Protein 9MEG (pdb70)

Solvent-accessible surface area: 18905 Å² total; per-residue (Å²): 61,66,25,28,0,38,0,31,0,4,1,26,20,41,61,87,155,55,101,17,67,1,3,1,0,0,30,2,34,55,43,45,26,0,29,7,17,39,74,26,115,82,48,26,96,91,136,119,139,108,107,0,12,94,36,0,101,65,2,8,108,19,1,34,36,0,10,144,46,0,91,47,59,71,140,52,63,127,84,32,60,28,4,0,0,0,8,12,0,0,26,0,4,113,107,11,159,53,109,73,1,30,9,42,7,0,12,40,5,131,80,3,3,29,6,46,113,78,9,161,43,16,81,25,65,51,105,8,0,68,73,0,38,136,84,3,91,92,68,165,6,4,69,103,14,92,64,34,3,79,22,34,0,4,102,30,0,104,145,49,11,94,126,22,98,113,62,23,92,109,29,26,58,9,148,40,84,22,35,43,56,100,98,57,140,148,72,2,16,0,11,0,15,0,32,17,0,3,27,20,133,19,54,6,50,2,37,66,85,54,125,95,33,114,170,102,28,106,95,23,52,28,4,27,2,40,63,65,17,28,4,21,6,0,5,3,74,0,51,57,74,51,16,103,104,8,19,0,46,0,99,18,113,19,27,125,144,96,51,72,36,112,68,175,133,102,73,67,7,109,26,24,8,2,16,41,87,107,32,108,76,55,116,64,6,62,0,0,0,12,0,3,22,0,2,34,11,83,15,127,11,27,0,7,91,74,51,128,152,32,137,192,30,103,100,36,28,12,0,2,40,178,83,6,7,0,47,12,12,26,54,19,95,8,55,0,28,162,163,31,126,9,10,0,73,0,58,10,97,44,30,124,133,66,88,96,45,163,29,60,102,57,94,92,14,6,4,4,133,12,47,22,1

Organism: Homo sapiens (NCBI:txid9606)

Structure (mmCIF, N/CA/C/O backbone):
data_9MEG
#
_entry.id   9MEG
#
_cell.length_a   50.930
_cell.length_b   81.440
_cell.length_c   110.820
_cell.angle_alpha   90.00
_cell.angle_beta   90.00
_cell.angle_gamma   90.00
#
_symmetry.space_group_name_H-M   'P 21 21 21'
#
loop_
_entity.id
_entity.type
_entity.pdbx_description
1 polymer 'MHC class I protein'
2 polymer Beta-2-microglobulin
3 polymer ARG-ALA-ARG-ALA-ARG-ALA-ARG-ALA-ARG-ALA-ARG-ALA-PHE-VAL-GLY-LYS-LYS-TYR-CYS-LEU
4 water water
#
loop_
_atom_site.group_PDB
_atom_site.id
_atom_site.type_symbol
_atom_site.label_atom_id
_atom_site.label_alt_id
_atom_site.label_comp_id
_atom_site.label_asym_id
_atom_site.label_entity_id
_atom_site.label_seq_id
_atom_site.pdbx_PDB_ins_code
_atom_site.Cartn_x
_atom_site.Cartn_y
_atom_site.Cartn_z
_atom_site.occupancy
_atom_site.B_iso_or_equiv
_atom_site.auth_seq_id
_atom_site.auth_comp_id
_atom_site.auth_asym_id
_atom_site.auth_atom_id
_atom_site.pdbx_PDB_model_num
ATOM 1 N N . GLY A 1 1 ? -24.874 -24.792 24.844 1.00 42.13 1 GLY A N 1
ATOM 2 C CA . GLY A 1 1 ? -23.631 -24.874 24.055 1.00 38.52 1 GLY A CA 1
ATOM 3 C C . GLY A 1 1 ? -22.397 -24.760 24.954 1.00 30.45 1 GLY A C 1
ATOM 4 O O . GLY A 1 1 ? -22.500 -24.798 26.165 1.00 32.43 1 GLY A O 1
ATOM 5 N N . SER A 1 2 ? -21.243 -24.645 24.303 1.00 29.35 2 SER A N 1
ATOM 6 C CA . SER A 1 2 ? -19.952 -24.523 24.963 1.00 24.30 2 SER A CA 1
ATOM 7 C C . SER A 1 2 ? -19.630 -23.045 25.108 1.00 20.39 2 SER A C 1
ATOM 8 O O . SER A 1 2 ? -20.162 -22.234 24.368 1.00 23.58 2 SER A O 1
ATOM 11 N N . HIS A 1 3 ? -18.750 -22.733 26.071 1.00 17.03 3 HIS A N 1
ATOM 12 C CA . HIS A 1 3 ? -18.511 -21.335 26.404 1.00 16.12 3 HIS A CA 1
ATOM 13 C C . HIS A 1 3 ? -17.048 -21.132 26.714 1.00 16.35 3 HIS A C 1
ATOM 14 O O . HIS A 1 3 ? -16.361 -22.100 27.015 1.00 16.87 3 HIS A O 1
ATOM 21 N N . SER A 1 4 ? -16.609 -19.881 26.647 1.00 14.97 4 SER A N 1
ATOM 22 C CA . SER A 1 4 ? -15.227 -19.548 26.996 1.00 15.78 4 SER A CA 1
ATOM 23 C C . SER A 1 4 ? -15.181 -18.260 27.806 1.00 14.08 4 SER A C 1
ATOM 24 O O . SER A 1 4 ? -16.056 -17.401 27.705 1.00 15.14 4 SER A O 1
ATOM 27 N N . MET A 1 5 ? -14.155 -18.165 28.649 1.00 13.69 5 MET A N 1
ATOM 28 C CA . MET A 1 5 ? -13.764 -16.934 29.331 1.00 13.59 5 MET A CA 1
ATOM 29 C C . MET A 1 5 ? -12.345 -16.644 28.850 1.00 15.03 5 MET A C 1
ATOM 30 O O . MET A 1 5 ? -11.486 -17.533 28.901 1.00 15.08 5 MET A O 1
ATOM 35 N N . ARG A 1 6 ? -12.102 -15.448 28.338 1.00 13.03 6 ARG A N 1
ATOM 36 C CA . ARG A 1 6 ? -10.794 -15.128 27.788 1.00 13.68 6 ARG A CA 1
ATOM 37 C C . ARG A 1 6 ? -10.447 -13.673 28.075 1.00 13.26 6 ARG A C 1
ATOM 38 O O . ARG A 1 6 ? -11.296 -12.788 27.921 1.00 12.60 6 ARG A O 1
ATOM 46 N N . TYR A 1 7 ? -9.200 -13.442 28.486 1.00 12.29 7 TYR A N 1
ATOM 47 C CA . TYR A 1 7 ? -8.625 -12.109 28.584 1.00 13.47 7 TYR A CA 1
ATOM 48 C C . TYR A 1 7 ? -7.713 -11.880 27.384 1.00 13.57 7 TYR A C 1
ATOM 49 O O . TYR A 1 7 ? -6.925 -12.753 27.014 1.00 15.44 7 TYR A O 1
ATOM 58 N N . PHE A 1 8 ? -7.835 -10.683 26.802 1.00 11.51 8 PHE A N 1
ATOM 59 C CA . PHE A 1 8 ? -6.981 -10.212 25.710 1.00 12.93 8 PHE A CA 1
ATOM 60 C C . PHE A 1 8 ? -6.238 -8.988 26.213 1.00 12.38 8 PHE A C 1
ATOM 61 O O . PHE A 1 8 ? -6.863 -7.955 26.429 1.00 13.07 8 PHE A O 1
ATOM 69 N N . ASP A 1 9 ? -4.949 -9.148 26.482 1.00 11.38 9 ASP A N 1
ATOM 70 C CA . ASP A 1 9 ? -4.142 -8.098 27.086 1.00 11.47 9 ASP A CA 1
ATOM 71 C C . ASP A 1 9 ? -3.151 -7.556 26.050 1.00 10.78 9 ASP A C 1
ATOM 72 O O . ASP A 1 9 ? -2.510 -8.354 25.353 1.00 12.12 9 ASP A O 1
ATOM 77 N N . THR A 1 10 ? -3.028 -6.213 26.009 1.00 11.41 10 THR A N 1
ATOM 78 C CA . THR A 1 10 ? -2.073 -5.550 25.153 1.00 10.83 10 THR A CA 1
ATOM 79 C C . THR A 1 10 ? -1.199 -4.618 26.008 1.00 11.30 10 THR A C 1
ATOM 80 O O . THR A 1 10 ? -1.714 -3.796 26.741 1.00 12.66 10 THR A O 1
ATOM 84 N N . ALA A 1 11 ? 0.110 -4.690 25.841 1.00 12.02 11 ALA A N 1
ATOM 85 C CA . ALA A 1 11 ? 1.013 -3.718 26.448 1.00 10.79 11 ALA A CA 1
ATOM 86 C C . ALA A 1 11 ? 1.908 -3.169 25.348 1.00 12.53 11 ALA A C 1
ATOM 87 O O . ALA A 1 11 ? 2.441 -3.907 24.505 1.00 13.34 11 ALA A O 1
ATOM 89 N N . MET A 1 12 ? 2.009 -1.839 25.310 1.00 14.12 12 MET A N 1
ATOM 90 C CA . MET A 1 12 ? 2.646 -1.161 24.217 1.00 14.30 12 MET A CA 1
ATOM 91 C C . MET A 1 12 ? 3.613 -0.126 24.735 1.00 14.24 12 MET A C 1
ATOM 92 O O . MET A 1 12 ? 3.200 0.810 25.403 1.00 14.55 12 MET A O 1
ATOM 97 N N . SER A 1 13 ? 4.914 -0.278 24.417 1.00 14.00 13 SER A N 1
ATOM 98 C CA . SER A 1 13 ? 5.862 0.759 24.781 1.00 14.13 13 SER A CA 1
ATOM 99 C C . SER A 1 13 ? 5.788 1.941 23.798 1.00 12.95 13 SER A C 1
ATOM 100 O O . SER A 1 13 ? 5.282 1.884 22.690 1.00 14.11 13 SER A O 1
ATOM 103 N N . ARG A 1 14 ? 6.264 3.087 24.316 1.00 13.84 14 ARG A N 1
ATOM 104 C CA . ARG A 1 14 ? 6.129 4.384 23.663 1.00 14.92 14 ARG A CA 1
ATOM 105 C C . ARG A 1 14 ? 7.239 5.319 24.156 1.00 16.30 14 ARG A C 1
ATOM 106 O O . ARG A 1 14 ? 7.020 6.254 24.928 1.00 12.83 14 ARG A O 1
ATOM 114 N N . PRO A 1 15 ? 8.516 5.030 23.841 1.00 16.65 15 PRO A N 1
ATOM 115 C CA . PRO A 1 15 ? 9.623 5.840 24.347 1.00 17.64 15 PRO A CA 1
ATOM 116 C C . PRO A 1 15 ? 9.417 7.347 24.179 1.00 16.03 15 PRO A C 1
ATOM 117 O O . PRO A 1 15 ? 9.144 7.775 23.073 1.00 18.76 15 PRO A O 1
ATOM 121 N N . GLY A 1 16 ? 9.587 8.089 25.287 1.00 16.83 16 GLY A N 1
ATOM 122 C CA . GLY A 1 16 ? 9.457 9.535 25.286 1.00 16.29 16 GLY A CA 1
ATOM 123 C C . GLY A 1 16 ? 8.034 9.985 25.590 1.00 16.34 16 GLY A C 1
ATOM 124 O O . GLY A 1 16 ? 7.808 11.186 25.718 1.00 16.17 16 GLY A O 1
ATOM 125 N N . ARG A 1 17 ? 7.113 9.023 25.735 1.00 14.60 17 ARG A N 1
ATOM 126 C CA . ARG A 1 17 ? 5.704 9.309 25.979 1.00 13.31 17 ARG A CA 1
ATOM 127 C C . ARG A 1 17 ? 5.187 8.535 27.188 1.00 13.45 17 ARG A C 1
ATOM 128 O O . ARG A 1 17 ? 3.991 8.160 27.245 1.00 14.47 17 ARG A O 1
ATOM 136 N N . GLY A 1 18 ? 6.067 8.315 28.181 1.00 14.99 18 GLY A N 1
ATOM 137 C CA . GLY A 1 18 ? 5.687 7.659 29.413 1.00 16.53 18 GLY A CA 1
ATOM 138 C C . GLY A 1 18 ? 5.908 6.149 29.366 1.00 17.24 18 GLY A C 1
ATOM 139 O O . GLY A 1 18 ? 6.527 5.613 28.403 1.00 16.72 18 GLY A O 1
ATOM 140 N N . GLU A 1 19 ? 5.397 5.527 30.434 1.00 15.60 19 GLU A N 1
ATOM 141 C CA . GLU A 1 19 ? 5.560 4.086 30.633 1.00 16.07 19 GLU A CA 1
ATOM 142 C C . GLU A 1 19 ? 4.613 3.378 29.679 1.00 15.52 19 GLU A C 1
ATOM 143 O O . GLU A 1 19 ? 3.597 3.956 29.228 1.00 13.98 19 GLU A O 1
ATOM 149 N N . PRO A 1 20 ? 4.881 2.096 29.354 1.00 13.43 20 PRO A N 1
ATOM 150 C CA . PRO A 1 20 ? 3.967 1.397 28.431 1.00 13.11 20 PRO A CA 1
ATOM 151 C C . PRO A 1 20 ? 2.518 1.346 28.874 1.00 12.98 20 PRO A C 1
ATOM 152 O O . PRO A 1 20 ? 2.251 1.050 30.021 1.00 13.67 20 PRO A O 1
ATOM 156 N N . ARG A 1 21 ? 1.592 1.602 27.951 1.00 14.21 21 ARG A N 1
ATOM 157 C CA . ARG A 1 21 ? 0.166 1.424 28.207 1.00 13.15 21 ARG A CA 1
ATOM 158 C C . ARG A 1 21 ? -0.164 -0.067 28.332 1.00 13.18 21 ARG A C 1
ATOM 159 O O . ARG A 1 21 ? 0.373 -0.877 27.559 1.00 14.32 21 ARG A O 1
ATOM 167 N N . PHE A 1 22 ? -0.930 -0.415 29.356 1.00 12.81 22 PHE A N 1
ATOM 168 C CA . PHE A 1 22 ? -1.509 -1.724 29.543 1.00 12.59 22 PHE A CA 1
ATOM 169 C C . PHE A 1 22 ? -3.020 -1.691 29.456 1.00 12.74 22 PHE A C 1
ATOM 170 O O . PHE A 1 22 ? -3.642 -0.972 30.241 1.00 13.84 22 PHE A O 1
ATOM 178 N N . ILE A 1 23 ? -3.609 -2.495 28.554 1.00 11.69 23 ILE A N 1
ATOM 179 C CA . ILE A 1 23 ? -5.047 -2.674 28.527 1.00 13.09 23 ILE A CA 1
ATOM 180 C C . ILE A 1 23 ? -5.379 -4.163 28.547 1.00 13.81 23 ILE A C 1
ATOM 181 O O . ILE A 1 23 ? -4.726 -4.957 27.892 1.00 14.04 23 ILE A O 1
ATOM 186 N N . SER A 1 24 ? -6.294 -4.534 29.424 1.00 12.65 24 SER A N 1
ATOM 187 C CA . SER A 1 24 ? -6.816 -5.887 29.585 1.00 12.81 24 SER A CA 1
ATOM 188 C C . SER A 1 24 ? -8.341 -5.866 29.393 1.00 13.45 24 SER A C 1
ATOM 189 O O . SER A 1 24 ? -9.012 -5.086 30.056 1.00 13.78 24 SER A O 1
ATOM 192 N N . VAL A 1 25 ? -8.877 -6.709 28.486 1.00 12.56 25 VAL A N 1
ATOM 193 C CA . VAL A 1 25 ? -10.293 -6.824 28.231 1.00 12.41 25 VAL A CA 1
ATOM 194 C C . VAL A 1 25 ? -10.678 -8.290 28.422 1.00 11.76 25 VAL A C 1
ATOM 195 O O . VAL A 1 25 ? -10.049 -9.216 27.894 1.00 13.06 25 VAL A O 1
ATOM 199 N N . GLY A 1 26 ? -11.688 -8.496 29.286 1.00 10.90 26 GLY A N 1
ATOM 200 C CA . GLY A 1 26 ? -12.195 -9.836 29.560 1.00 11.21 26 GLY A CA 1
ATOM 201 C C . GLY A 1 26 ? -13.531 -10.097 28.874 1.00 11.50 26 GLY A C 1
ATOM 202 O O . GLY A 1 26 ? -14.397 -9.213 28.900 1.00 12.30 26 GLY A O 1
ATOM 203 N N . TYR A 1 27 ? -13.649 -11.282 28.285 1.00 12.56 27 TYR A N 1
ATOM 204 C CA . TYR A 1 27 ? -14.839 -11.701 27.562 1.00 12.90 27 TYR A CA 1
ATOM 205 C C . TYR A 1 27 ? -15.378 -13.030 28.074 1.00 12.78 27 TYR A C 1
ATOM 206 O O . TYR A 1 27 ? -14.605 -13.920 28.460 1.00 13.63 27 TYR A O 1
ATOM 215 N N . VAL A 1 28 ? -16.718 -13.160 28.065 1.00 12.64 28 VAL A N 1
ATOM 216 C CA . VAL A 1 28 ? -17.400 -14.425 28.103 1.00 12.94 28 VAL A CA 1
ATOM 217 C C . VAL A 1 28 ? -17.976 -14.596 26.707 1.00 12.92 28 VAL A C 1
ATOM 218 O O . VAL A 1 28 ? -18.779 -13.762 26.289 1.00 12.84 28 VAL A O 1
ATOM 222 N N . ASP A 1 29 ? -17.480 -15.589 25.952 1.00 13.15 29 ASP A N 1
ATOM 223 C CA . ASP A 1 29 ? -17.865 -15.716 24.562 1.00 14.51 29 ASP A CA 1
ATOM 224 C C . ASP A 1 29 ? -17.622 -14.399 23.837 1.00 13.56 29 ASP A C 1
ATOM 225 O O . ASP A 1 29 ? -16.512 -13.876 23.914 1.00 14.33 29 ASP A O 1
ATOM 230 N N . ASP A 1 30 ? -18.649 -13.797 23.199 1.00 13.77 30 ASP A N 1
ATOM 231 C CA . ASP A 1 30 ? -18.444 -12.548 22.474 1.00 15.25 30 ASP A CA 1
ATOM 232 C C . ASP A 1 30 ? -18.976 -11.334 23.233 1.00 15.65 30 ASP A C 1
ATOM 233 O O . ASP A 1 30 ? -19.254 -10.270 22.621 1.00 17.22 30 ASP A O 1
ATOM 238 N N . THR A 1 31 ? -19.096 -11.468 24.550 1.00 12.95 31 THR A N 1
ATOM 239 C CA . THR A 1 31 ? -19.565 -10.405 25.444 1.00 12.52 31 THR A CA 1
ATOM 240 C C . THR A 1 31 ? -18.433 -9.939 26.351 1.00 12.35 31 THR A C 1
ATOM 241 O O . THR A 1 31 ? -17.963 -10.697 27.194 1.00 13.28 31 THR A O 1
ATOM 245 N N . GLN A 1 32 ? -18.043 -8.660 26.241 1.00 14.13 32 GLN A N 1
ATOM 246 C CA . GLN A 1 32 ? -17.060 -8.068 27.149 1.00 13.22 32 GLN A CA 1
ATOM 247 C C . GLN A 1 32 ? -17.701 -7.926 28.524 1.00 13.61 32 GLN A C 1
ATOM 248 O O . GLN A 1 32 ? -18.779 -7.358 28.638 1.00 18.49 32 GLN A O 1
ATOM 254 N N . PHE A 1 33 ? -16.990 -8.337 29.584 1.00 13.12 33 PHE A N 1
ATOM 255 C CA . PHE A 1 33 ? -17.458 -8.171 30.959 1.00 14.85 33 PHE A CA 1
ATOM 256 C C . PHE A 1 33 ? -16.586 -7.254 31.824 1.00 16.10 33 PHE A C 1
ATOM 257 O O . PHE A 1 33 ? -17.042 -6.838 32.894 1.00 15.50 33 PHE A O 1
ATOM 265 N N . VAL A 1 34 ? -15.357 -6.935 31.409 1.00 13.39 34 VAL A N 1
ATOM 266 C CA . VAL A 1 34 ? -14.479 -6.075 32.204 1.00 13.82 34 VAL A CA 1
ATOM 267 C C . VAL A 1 34 ? -13.432 -5.486 31.276 1.00 13.55 34 VAL A C 1
ATOM 268 O O . VAL A 1 34 ? -13.053 -6.097 30.273 1.00 13.33 34 VAL A O 1
ATOM 272 N N . ARG A 1 35 ? -12.934 -4.313 31.642 1.00 14.46 35 ARG A N 1
ATOM 273 C CA . ARG A 1 35 ? -11.813 -3.686 30.971 1.00 14.98 35 ARG A CA 1
ATOM 274 C C . ARG A 1 35 ? -10.975 -3.011 32.042 1.00 15.69 35 ARG A C 1
ATOM 275 O O . ARG A 1 35 ? -11.519 -2.435 32.970 1.00 15.58 35 ARG A O 1
ATOM 283 N N . PHE A 1 36 ? -9.653 -3.029 31.862 1.00 13.64 36 PHE A N 1
ATOM 284 C CA . PHE A 1 36 ? -8.761 -2.218 32.660 1.00 13.09 36 PHE A CA 1
ATOM 285 C C . PHE A 1 36 ? -7.786 -1.549 31.725 1.00 15.05 36 PHE A C 1
ATOM 286 O O . PHE A 1 36 ? -7.163 -2.236 30.921 1.00 15.67 36 PHE A O 1
ATOM 294 N N . ASP A 1 37 ? -7.639 -0.228 31.821 1.00 13.86 37 ASP A N 1
ATOM 295 C CA . ASP A 1 37 ? -6.733 0.518 30.964 1.00 14.30 37 ASP A CA 1
ATOM 296 C C . ASP A 1 37 ? -5.861 1.419 31.840 1.00 15.12 37 ASP A C 1
ATOM 297 O O . ASP A 1 37 ? -6.367 2.260 32.617 1.00 18.36 37 ASP A O 1
ATOM 302 N N . SER A 1 38 ? -4.548 1.249 31.769 1.00 14.70 38 SER A N 1
ATOM 303 C CA . SER A 1 38 ? -3.660 2.018 32.643 1.00 13.84 38 SER A CA 1
ATOM 304 C C . SER A 1 38 ? -3.683 3.503 32.302 1.00 15.79 38 SER A C 1
ATOM 305 O O . SER A 1 38 ? -3.267 4.292 33.157 1.00 19.41 38 SER A O 1
ATOM 308 N N . ASP A 1 39 ? -4.195 3.889 31.133 1.00 16.80 39 ASP A N 1
ATOM 309 C CA . ASP A 1 39 ? -4.285 5.286 30.710 1.00 18.59 39 ASP A CA 1
ATOM 310 C C . ASP A 1 39 ? -5.638 5.877 31.104 1.00 24.47 39 ASP A C 1
ATOM 311 O O . ASP A 1 39 ? -5.817 7.079 30.943 1.00 27.15 39 ASP A O 1
ATOM 316 N N . ALA A 1 40 ? -6.593 5.044 31.518 1.00 26.29 40 ALA A N 1
ATOM 317 C CA . ALA A 1 40 ? -7.906 5.572 31.880 1.00 33.71 40 ALA A CA 1
ATOM 318 C C . ALA A 1 40 ? -7.789 6.523 33.069 1.00 32.83 40 ALA A C 1
ATOM 319 O O . ALA A 1 40 ? -7.132 6.206 34.052 1.00 35.89 40 ALA A O 1
ATOM 321 N N . ALA A 1 41 ? -8.484 7.669 33.006 1.00 33.82 41 ALA A N 1
ATOM 322 C CA . ALA A 1 41 ? -8.676 8.460 34.210 1.00 40.11 41 ALA A CA 1
ATOM 323 C C . ALA A 1 41 ? -9.403 7.619 35.262 1.00 42.64 41 ALA A C 1
ATOM 324 O O . ALA A 1 41 ? -9.005 7.609 36.432 1.00 39.82 41 ALA A O 1
ATOM 326 N N . SER A 1 42 ? -10.440 6.882 34.818 1.00 53.06 42 SER A N 1
ATOM 327 C CA . SER A 1 42 ? -11.067 5.837 35.623 1.00 60.06 42 SER A CA 1
ATOM 328 C C . SER A 1 42 ? -10.700 4.451 35.073 1.00 65.66 42 SER A C 1
ATOM 329 O O . SER A 1 42 ? -11.384 3.923 34.175 1.00 57.39 42 SER A O 1
ATOM 332 N N . PRO A 1 43 ? -9.578 3.859 35.582 1.00 63.62 43 PRO A N 1
ATOM 333 C CA . PRO A 1 43 ? -9.079 2.525 35.193 1.00 58.07 43 PRO A CA 1
ATOM 334 C C . PRO A 1 43 ? -9.950 1.436 34.542 1.00 47.28 43 PRO A C 1
ATOM 335 O O . PRO A 1 43 ? -9.798 1.052 33.363 1.00 30.58 43 PRO A O 1
ATOM 339 N N . ARG A 1 44 ? -10.895 0.957 35.362 1.00 53.44 44 ARG A N 1
ATOM 340 C CA . ARG A 1 44 ? -11.686 -0.223 35.080 1.00 49.58 44 ARG A CA 1
ATOM 341 C C . ARG A 1 44 ? -13.085 0.238 34.671 1.00 52.04 44 ARG A C 1
ATOM 342 O O . ARG A 1 44 ? -13.623 1.194 35.236 1.00 51.67 44 ARG A O 1
ATOM 350 N N . GLU A 1 45 ? -13.627 -0.408 33.632 1.00 50.37 45 GLU A N 1
ATOM 351 C CA . GLU A 1 45 ? -15.011 -0.223 33.221 1.00 54.90 45 GLU A CA 1
ATOM 352 C C . GLU A 1 45 ? -15.748 -1.563 33.262 1.00 50.73 45 GLU A C 1
ATOM 353 O O . GLU A 1 45 ? -15.155 -2.632 33.066 1.00 30.59 45 GLU A O 1
ATOM 359 N N . GLU A 1 46 ? -17.068 -1.474 33.473 1.00 48.01 46 GLU A N 1
ATOM 360 C CA . GLU A 1 46 ? -17.892 -2.621 33.810 1.00 60.18 46 GLU A CA 1
ATOM 361 C C . GLU A 1 46 ? -19.286 -2.429 33.206 1.00 71.05 46 GLU A C 1
ATOM 362 O O . GLU A 1 46 ? -19.906 -1.390 33.452 1.00 67.13 46 GLU A O 1
ATOM 368 N N . PRO A 1 47 ? -19.813 -3.372 32.376 1.00 80.20 47 PRO A N 1
ATOM 369 C CA . PRO A 1 47 ? -21.212 -3.321 31.944 1.00 79.88 47 PRO A CA 1
ATOM 370 C C . PRO A 1 47 ? -22.129 -3.932 33.005 1.00 84.00 47 PRO A C 1
ATOM 371 O O . PRO A 1 47 ? -22.725 -3.151 33.775 1.00 75.43 47 PRO A O 1
ATOM 375 N N . TYR A 1 59 ? -13.723 -6.626 47.231 1.00 61.62 59 TYR A N 1
ATOM 376 C CA . TYR A 1 59 ? -13.742 -7.568 46.074 1.00 63.14 59 TYR A CA 1
ATOM 377 C C . TYR A 1 59 ? -13.261 -6.845 44.816 1.00 58.60 59 TYR A C 1
ATOM 378 O O . TYR A 1 59 ? -12.273 -7.262 44.206 1.00 55.03 59 TYR A O 1
ATOM 387 N N . TRP A 1 60 ? -13.994 -5.789 44.427 1.00 49.57 60 TRP A N 1
ATOM 388 C CA . TRP A 1 60 ? -13.597 -4.899 43.348 1.00 38.07 60 TRP A CA 1
ATOM 389 C C . TRP A 1 60 ? -12.107 -4.636 43.513 1.00 37.51 60 TRP A C 1
ATOM 390 O O . TRP A 1 60 ? -11.328 -5.106 42.681 1.00 30.62 60 TRP A O 1
ATOM 401 N N . ASP A 1 61 ? -11.757 -4.047 44.676 1.00 39.53 61 ASP A N 1
ATOM 402 C CA . ASP A 1 61 ? -10.428 -3.909 45.253 1.00 38.66 61 ASP A CA 1
ATOM 403 C C . ASP A 1 61 ? -9.484 -5.045 44.854 1.00 30.16 61 ASP A C 1
ATOM 404 O O . ASP A 1 61 ? -8.463 -4.728 44.256 1.00 27.57 61 ASP A O 1
ATOM 409 N N . ARG A 1 62 ? -9.752 -6.318 45.182 1.00 31.71 62 ARG A N 1
ATOM 410 C CA . ARG A 1 62 ? -8.765 -7.364 44.927 1.00 30.33 62 ARG A CA 1
ATOM 411 C C . ARG A 1 62 ? -8.479 -7.537 43.429 1.00 28.74 62 ARG A C 1
ATOM 412 O O . ARG A 1 62 ? -7.317 -7.799 43.061 1.00 27.01 62 ARG A O 1
ATOM 420 N N . ASN A 1 63 ? -9.517 -7.399 42.590 1.00 23.40 63 ASN A N 1
ATOM 421 C CA . ASN A 1 63 ? -9.379 -7.546 41.139 1.00 22.05 63 ASN A CA 1
ATOM 422 C C . ASN A 1 63 ? -8.612 -6.364 40.552 1.00 20.18 63 ASN A C 1
ATOM 423 O O . ASN A 1 63 ? -7.716 -6.516 39.720 1.00 19.25 63 ASN A O 1
ATOM 428 N N . THR A 1 64 ? -8.914 -5.156 41.027 1.00 17.78 64 THR A N 1
ATOM 429 C CA . THR A 1 64 ? -8.205 -3.969 40.590 1.00 19.10 64 THR A CA 1
ATOM 430 C C . THR A 1 64 ? -6.722 -4.103 40.945 1.00 17.20 64 THR A C 1
ATOM 431 O O . THR A 1 64 ? -5.889 -3.779 40.095 1.00 17.92 64 THR A O 1
ATOM 435 N N . GLN A 1 65 ? -6.400 -4.640 42.115 1.00 20.36 65 GLN A N 1
ATOM 436 C CA . GLN A 1 65 ? -5.008 -4.768 42.501 1.00 21.55 65 GLN A CA 1
ATOM 437 C C . GLN A 1 65 ? -4.283 -5.710 41.542 1.00 19.39 65 GLN A C 1
ATOM 438 O O . GLN A 1 65 ? -3.132 -5.442 41.186 1.00 18.41 65 GLN A O 1
ATOM 444 N N . ILE A 1 66 ? -4.955 -6.783 41.093 1.00 16.69 66 ILE A N 1
ATOM 445 C CA . ILE A 1 66 ? -4.319 -7.747 40.182 1.00 17.14 66 ILE A CA 1
ATOM 446 C C . ILE A 1 66 ? -4.053 -7.067 38.842 1.00 15.80 66 ILE A C 1
ATOM 447 O O . ILE A 1 66 ? -2.982 -7.268 38.264 1.00 15.30 66 ILE A O 1
ATOM 452 N N . PHE A 1 67 ? -4.984 -6.231 38.358 1.00 13.50 67 PHE A N 1
ATOM 453 C CA . PHE A 1 67 ? -4.769 -5.522 37.084 1.00 14.86 67 PHE A CA 1
ATOM 454 C C . PHE A 1 67 ? -3.594 -4.558 37.210 1.00 14.71 67 PHE A C 1
ATOM 455 O O . PHE A 1 67 ? -2.773 -4.445 36.295 1.00 13.94 67 PHE A O 1
ATOM 463 N N . LYS A 1 68 ? -3.496 -3.870 38.357 1.00 14.77 68 LYS A N 1
ATOM 4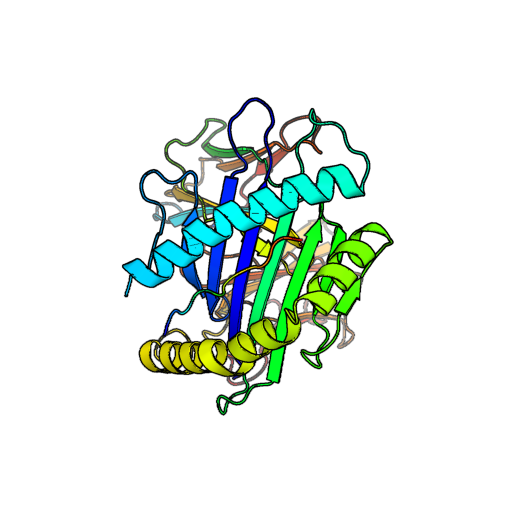64 C CA . LYS A 1 68 ? -2.389 -2.951 38.579 1.00 16.22 68 LYS A CA 1
ATOM 465 C C . LYS A 1 68 ? -1.071 -3.723 38.612 1.00 15.25 68 LYS A C 1
ATOM 466 O O . LYS A 1 68 ? -0.065 -3.234 38.056 1.00 15.47 68 LYS A O 1
ATOM 472 N N . THR A 1 69 ? -1.016 -4.833 39.327 1.00 14.00 69 THR A N 1
ATOM 473 C CA . THR A 1 69 ? 0.197 -5.606 39.364 1.00 14.98 69 THR A CA 1
ATOM 474 C C . THR A 1 69 ? 0.518 -6.158 37.963 1.00 14.84 69 THR A C 1
ATOM 475 O O . THR A 1 69 ? 1.672 -6.103 37.543 1.00 15.25 69 THR A O 1
ATOM 479 N N . ASN A 1 70 ? -0.493 -6.612 37.216 1.00 13.61 70 ASN A N 1
ATOM 480 C CA . ASN A 1 70 ? -0.314 -7.061 35.842 1.00 13.41 70 ASN A CA 1
ATOM 481 C C . ASN A 1 70 ? 0.276 -5.974 34.938 1.00 13.53 70 ASN A C 1
ATOM 482 O O . ASN A 1 70 ? 1.094 -6.268 34.033 1.00 13.24 70 ASN A O 1
ATOM 487 N N . THR A 1 71 ? -0.129 -4.717 35.104 1.00 13.18 71 THR A N 1
ATOM 488 C CA . THR A 1 71 ? 0.494 -3.572 34.426 1.00 13.09 71 THR A CA 1
ATOM 489 C C . THR A 1 71 ? 2.000 -3.579 34.664 1.00 14.05 71 THR A C 1
ATOM 490 O O . THR A 1 71 ? 2.765 -3.450 33.707 1.00 13.81 71 THR A O 1
ATOM 494 N N . GLN A 1 72 ? 2.431 -3.709 35.927 1.00 13.36 72 GLN A N 1
ATOM 495 C CA . GLN A 1 72 ? 3.847 -3.668 36.252 1.00 15.43 72 GLN A CA 1
ATOM 496 C C . GLN A 1 72 ? 4.550 -4.891 35.656 1.00 14.41 72 GLN A C 1
ATOM 497 O O . GLN A 1 72 ? 5.684 -4.762 35.149 1.00 15.22 72 GLN A O 1
ATOM 503 N N . THR A 1 73 ? 3.862 -6.057 35.690 1.00 14.66 73 THR A N 1
ATOM 504 C CA . THR A 1 73 ? 4.455 -7.288 35.174 1.00 14.04 73 THR A CA 1
ATOM 505 C C . THR A 1 73 ? 4.678 -7.221 33.664 1.00 15.26 73 THR A C 1
ATOM 506 O O . THR A 1 73 ? 5.756 -7.605 33.195 1.00 14.95 73 THR A O 1
ATOM 510 N N . ASP A 1 74 ? 3.733 -6.642 32.905 1.00 13.94 74 ASP A N 1
ATOM 511 C CA . ASP A 1 74 ? 3.901 -6.538 31.473 1.00 13.38 74 ASP A CA 1
ATOM 512 C C . ASP A 1 74 ? 4.996 -5.521 31.123 1.00 13.52 74 ASP A C 1
ATOM 513 O O . ASP A 1 74 ? 5.681 -5.647 30.114 1.00 12.43 74 ASP A O 1
ATOM 518 N N . ARG A 1 75 ? 5.182 -4.502 31.962 1.00 13.58 75 ARG A N 1
ATOM 519 C CA . ARG A 1 75 ? 6.271 -3.558 31.742 1.00 13.38 75 ARG A CA 1
ATOM 520 C C . ARG A 1 75 ? 7.616 -4.249 31.984 1.00 12.45 75 ARG A C 1
ATOM 521 O O . ARG A 1 75 ? 8.544 -4.046 31.207 1.00 14.18 75 ARG A O 1
ATOM 529 N N . CYS A 1 76 ? 7.708 -5.110 33.011 1.00 14.07 76 CYS A N 1
ATOM 530 C CA . CYS A 1 76 ? 8.899 -5.916 33.248 1.00 14.80 76 CYS A CA 1
ATOM 531 C C . CYS A 1 76 ? 9.193 -6.756 32.012 1.00 14.08 76 CYS A C 1
ATOM 532 O O . CYS A 1 76 ? 10.326 -6.851 31.532 1.00 14.53 76 CYS A O 1
ATOM 535 N N . SER A 1 77 ? 8.167 -7.424 31.530 1.00 12.13 77 SER A N 1
ATOM 536 C CA . SER A 1 77 ? 8.252 -8.264 30.345 1.00 12.29 77 SER A CA 1
ATOM 537 C C . SER A 1 77 ? 8.775 -7.497 29.135 1.00 11.99 77 SER A C 1
ATOM 538 O O . SER A 1 77 ? 9.689 -8.001 28.434 1.00 12.99 77 SER A O 1
ATOM 541 N N . LEU A 1 78 ? 8.205 -6.320 28.865 1.00 11.40 78 LEU A N 1
ATOM 542 C CA . LEU A 1 78 ? 8.649 -5.533 27.733 1.00 11.05 78 LEU A CA 1
ATOM 543 C C . LEU A 1 78 ? 10.142 -5.203 27.861 1.00 12.76 78 LEU A C 1
ATOM 544 O O . LEU A 1 78 ? 10.861 -5.198 26.839 1.00 12.37 78 LEU A O 1
ATOM 549 N N . ARG A 1 79 ? 10.617 -4.826 29.050 1.00 12.75 79 ARG A N 1
ATOM 550 C CA . ARG A 1 79 ? 12.032 -4.508 29.264 1.00 13.83 79 ARG A CA 1
ATOM 551 C C . ARG A 1 79 ? 12.903 -5.736 28.967 1.00 14.38 79 ARG A C 1
ATOM 552 O O . ARG A 1 79 ? 13.927 -5.650 28.268 1.00 15.33 79 ARG A O 1
ATOM 560 N N . ASN A 1 80 ? 12.476 -6.899 29.451 1.00 12.66 80 ASN A N 1
ATOM 561 C CA . ASN A 1 80 ? 13.257 -8.113 29.246 1.00 12.42 80 ASN A CA 1
ATOM 562 C C . ASN A 1 80 ? 13.283 -8.475 27.762 1.00 13.27 80 ASN A C 1
ATOM 563 O O . ASN A 1 80 ? 14.330 -8.843 27.251 1.00 14.07 80 ASN A O 1
ATOM 568 N N . LEU A 1 81 ? 12.143 -8.401 27.061 1.00 12.49 81 LEU A N 1
ATOM 569 C CA . LEU A 1 81 ? 12.064 -8.746 25.662 1.00 12.76 81 LEU A CA 1
ATOM 570 C C . LEU A 1 81 ? 12.968 -7.866 24.808 1.00 13.75 81 LEU A C 1
ATOM 571 O O . LEU A 1 81 ? 13.617 -8.354 23.865 1.00 12.63 81 LEU A O 1
ATOM 576 N N . ARG A 1 82 ? 13.001 -6.565 25.100 1.00 13.81 82 ARG A N 1
ATOM 577 C CA . ARG A 1 82 ? 13.887 -5.695 24.340 1.00 14.81 82 ARG A CA 1
ATOM 578 C C . ARG A 1 82 ? 15.325 -6.208 24.432 1.00 13.62 82 ARG A C 1
ATOM 579 O O . ARG A 1 82 ? 16.049 -6.310 23.424 1.00 15.07 82 ARG A O 1
ATOM 587 N N . GLY A 1 83 ? 15.746 -6.604 25.627 1.00 13.92 83 GLY A N 1
ATOM 588 C CA . GLY A 1 83 ? 17.074 -7.159 25.781 1.00 12.69 83 GLY A CA 1
ATOM 589 C C . GLY A 1 83 ? 17.302 -8.501 25.085 1.00 13.66 83 GLY A C 1
ATOM 590 O O . GLY A 1 83 ? 18.382 -8.731 24.498 1.00 14.50 83 GLY A O 1
ATOM 5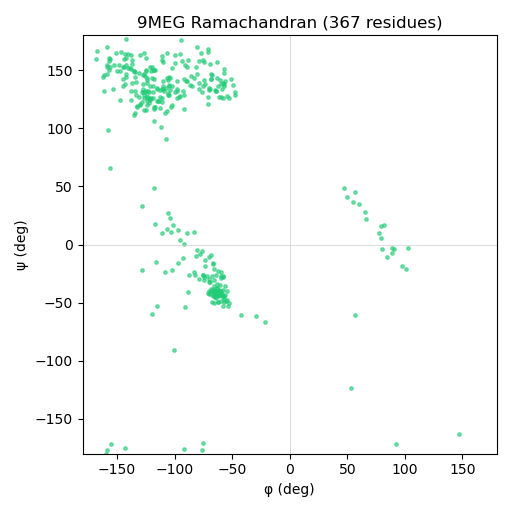91 N N . TYR A 1 84 ? 16.305 -9.395 25.145 1.00 12.45 84 TYR A N 1
ATOM 592 C CA . TYR A 1 84 ? 16.411 -10.704 24.523 1.00 11.21 84 TYR A CA 1
ATOM 593 C C . TYR A 1 84 ? 16.585 -10.629 23.017 1.00 13.38 84 TYR A C 1
ATOM 594 O O . TYR A 1 84 ? 17.126 -11.574 22.427 1.00 16.16 84 TYR A O 1
ATOM 603 N N . TYR A 1 85 ? 16.172 -9.508 22.384 1.00 11.60 85 TYR A N 1
ATOM 604 C CA . TYR A 1 85 ? 16.321 -9.343 20.953 1.00 12.25 85 TYR A CA 1
ATOM 605 C C . TYR A 1 85 ? 17.348 -8.278 20.589 1.00 13.50 85 TYR A C 1
ATOM 606 O O . TYR A 1 85 ? 17.401 -7.872 19.440 1.00 15.16 85 TYR A O 1
ATOM 615 N N . ASN A 1 86 ? 18.115 -7.787 21.578 1.00 13.67 86 ASN A N 1
ATOM 616 C CA . ASN A 1 86 ? 19.170 -6.810 21.337 1.00 15.05 86 ASN A CA 1
ATOM 617 C C . ASN A 1 86 ? 18.635 -5.515 20.718 1.00 16.52 86 ASN A C 1
ATOM 618 O O . ASN A 1 86 ? 19.259 -4.902 19.832 1.00 19.34 86 ASN A O 1
ATOM 623 N N . GLN A 1 87 ? 17.423 -5.110 21.094 1.00 13.29 87 GLN A N 1
ATOM 624 C CA . GLN A 1 87 ? 16.742 -3.988 20.465 1.00 13.64 87 GLN A CA 1
ATOM 625 C C . GLN A 1 87 ? 17.098 -2.681 21.176 1.00 16.34 87 GLN A C 1
ATOM 626 O O . GLN A 1 87 ? 17.378 -2.664 22.381 1.00 19.44 87 GLN A O 1
ATOM 632 N N . SER A 1 88 ? 17.029 -1.602 20.407 1.00 20.13 88 SER A N 1
ATOM 633 C CA . SER A 1 88 ? 17.359 -0.292 20.966 1.00 21.99 88 SER A CA 1
ATOM 634 C C . SER A 1 88 ? 16.203 0.213 21.818 1.00 22.82 88 SER A C 1
ATOM 635 O O . SER A 1 88 ? 15.086 -0.295 21.764 1.00 21.20 88 SER A O 1
ATOM 638 N N . GLU A 1 89 ? 16.494 1.221 22.625 1.00 21.64 89 GLU A N 1
ATOM 639 C CA . GLU A 1 89 ? 15.510 1.823 23.499 1.00 25.53 89 GLU A CA 1
ATOM 640 C C . GLU A 1 89 ? 14.651 2.813 22.713 1.00 22.79 89 GLU A C 1
ATOM 641 O O . GLU A 1 89 ? 13.674 3.300 23.293 1.00 27.25 89 GLU A O 1
ATOM 647 N N . ALA A 1 90 ? 14.934 3.078 21.429 1.00 21.53 90 ALA A N 1
ATOM 648 C CA . ALA A 1 90 ? 14.189 4.073 20.635 1.00 25.47 90 ALA A CA 1
ATOM 649 C C . ALA A 1 90 ? 12.829 3.594 20.105 1.00 24.65 90 ALA A C 1
ATOM 650 O O . ALA A 1 90 ? 11.939 4.408 19.856 1.00 24.58 90 ALA A O 1
ATOM 652 N N . GLY A 1 91 ? 12.680 2.306 19.840 1.00 21.51 91 GLY A N 1
ATOM 653 C CA . GLY A 1 91 ? 11.482 1.841 19.156 1.00 20.27 91 GLY A CA 1
ATOM 654 C C . GLY A 1 91 ? 10.330 1.494 20.117 1.00 17.47 91 GLY A C 1
ATOM 655 O O . GLY A 1 91 ? 10.537 1.104 21.260 1.00 17.36 91 GLY A O 1
ATOM 656 N N . SER A 1 92 ? 9.126 1.503 19.564 1.00 17.31 92 SER A N 1
ATOM 657 C CA . SER A 1 92 ? 7.953 0.975 20.262 1.00 15.00 92 SER A CA 1
ATOM 658 C C . SER A 1 92 ? 7.732 -0.502 19.942 1.00 15.02 92 SER A C 1
ATOM 659 O O . SER A 1 92 ? 7.955 -0.940 18.811 1.00 17.23 92 SER A O 1
ATOM 662 N N . HIS A 1 93 ? 7.301 -1.259 20.952 1.00 13.52 93 HIS A N 1
ATOM 663 C CA . HIS A 1 93 ? 7.082 -2.702 20.829 1.00 11.83 93 HIS A CA 1
ATOM 664 C C . HIS A 1 93 ? 5.764 -3.070 21.519 1.00 12.64 93 HIS A C 1
ATOM 665 O O . HIS A 1 93 ? 5.306 -2.371 22.414 1.00 14.44 93 HIS A O 1
ATOM 672 N N . THR A 1 94 ? 5.218 -4.213 21.123 1.00 12.00 94 THR A N 1
ATOM 673 C CA . THR A 1 94 ? 3.929 -4.689 21.586 1.00 11.35 94 THR A CA 1
ATOM 674 C C . THR A 1 94 ? 4.078 -6.070 22.205 1.00 11.12 94 THR A C 1
ATOM 675 O O . THR A 1 94 ? 4.598 -6.977 21.570 1.00 15.03 94 THR A O 1
ATOM 679 N N . LEU A 1 95 ? 3.505 -6.270 23.389 1.00 11.29 95 LEU A N 1
ATOM 680 C CA . LEU A 1 95 ? 3.326 -7.572 24.018 1.00 11.33 95 LEU A CA 1
ATOM 681 C C . LEU A 1 95 ? 1.833 -7.864 24.129 1.00 11.35 95 LEU A C 1
ATOM 682 O O . LEU A 1 95 ? 1.104 -7.082 24.742 1.00 13.50 95 LEU A O 1
ATOM 687 N N . GLN A 1 96 ? 1.368 -8.980 23.571 1.00 10.53 96 GLN A N 1
ATOM 688 C CA . GLN A 1 96 ? -0.015 -9.405 23.715 1.00 10.56 96 GLN A CA 1
ATOM 689 C C . GLN A 1 96 ? -0.102 -10.730 24.454 1.00 11.16 96 GLN A C 1
ATOM 690 O O . GLN A 1 96 ? 0.758 -11.587 24.287 1.00 10.56 96 GLN A O 1
ATOM 696 N N . SER A 1 97 ? -1.206 -10.935 25.186 1.00 11.74 97 SER A N 1
ATOM 697 C CA . SER A 1 97 ? -1.438 -12.142 25.968 1.00 12.33 97 SER A CA 1
ATOM 698 C C . SER A 1 97 ? -2.888 -12.563 25.765 1.00 11.86 97 SER A C 1
ATOM 699 O O . SER A 1 97 ? -3.769 -11.701 25.662 1.00 12.03 97 SER A O 1
ATOM 702 N N . MET A 1 98 ? -3.117 -13.869 25.611 1.00 11.41 98 MET A N 1
ATOM 703 C CA . MET A 1 98 ? -4.455 -14.452 25.736 1.00 11.50 98 MET A CA 1
ATOM 704 C C . MET A 1 98 ? -4.408 -15.516 26.839 1.00 11.98 98 MET A C 1
ATOM 705 O O . MET A 1 98 ? -3.538 -16.389 26.820 1.00 12.52 98 MET A O 1
ATOM 710 N N . TYR A 1 99 ? -5.379 -15.441 27.761 1.00 11.94 99 TYR A N 1
ATOM 711 C CA . TYR A 1 99 ? -5.503 -16.497 28.749 1.00 12.15 99 TYR A CA 1
ATOM 712 C C . TYR A 1 99 ? -6.955 -16.777 29.123 1.00 12.68 99 TYR A C 1
ATOM 713 O O . TYR A 1 99 ? -7.777 -15.868 29.157 1.00 12.35 99 TYR A O 1
ATOM 722 N N . GLY A 1 100 ? -7.208 -18.007 29.538 1.00 12.43 100 GLY A N 1
ATOM 723 C CA . GLY A 1 100 ? -8.533 -18.366 30.039 1.00 12.11 100 GLY A CA 1
ATOM 724 C C . GLY A 1 100 ? -8.898 -19.810 29.727 1.00 13.06 100 GLY A C 1
ATOM 725 O O . GLY A 1 100 ? -8.055 -20.614 29.370 1.00 13.84 100 GLY A O 1
ATOM 726 N N . CYS A 1 101 ? -10.193 -20.095 29.837 1.00 14.20 101 CYS A N 1
ATOM 727 C CA . CYS A 1 101 ? -10.690 -21.464 29.881 1.00 14.57 101 CYS A CA 1
ATOM 728 C C . CYS A 1 101 ? -11.900 -21.634 28.968 1.00 14.83 101 CYS A C 1
ATOM 729 O O . CYS A 1 101 ? -12.686 -20.713 28.728 1.00 15.46 101 CYS A O 1
ATOM 732 N N . ASP A 1 102 ? -12.014 -22.846 28.431 1.00 14.10 102 ASP A N 1
ATOM 733 C CA . ASP A 1 102 ? -13.172 -23.259 27.645 1.00 15.26 102 ASP A CA 1
ATOM 734 C C . ASP A 1 102 ? -13.899 -24.382 28.373 1.00 16.54 102 ASP A C 1
ATOM 735 O O . ASP A 1 102 ? -13.206 -25.275 28.896 1.00 16.12 102 ASP A O 1
ATOM 740 N N . VAL A 1 103 ? -15.253 -24.305 28.451 1.00 15.19 103 VAL A N 1
ATOM 741 C CA . VAL A 1 103 ? -16.024 -25.364 29.071 1.00 16.74 103 VAL A CA 1
ATOM 742 C C . VAL A 1 103 ? -17.075 -25.857 28.086 1.00 20.67 103 VAL A C 1
ATOM 743 O O . VAL A 1 103 ? -17.516 -25.179 27.152 1.00 18.95 103 VAL A O 1
ATOM 747 N N . GLY A 1 104 ? -17.549 -27.077 28.374 1.00 22.75 104 GLY A N 1
ATOM 748 C CA . GLY A 1 104 ? -18.610 -27.655 27.569 1.00 25.02 104 GLY A CA 1
ATOM 749 C C . GLY A 1 104 ? -19.988 -27.330 28.151 1.00 27.02 104 GLY A C 1
ATOM 750 O O . GLY A 1 104 ? -20.123 -26.603 29.143 1.00 23.09 104 GLY A O 1
ATOM 751 N N . PRO A 1 105 ? -21.051 -27.890 27.521 1.00 35.00 105 PRO A N 1
ATOM 752 C CA . PRO A 1 105 ? -22.428 -27.611 27.933 1.00 30.25 105 PRO A CA 1
ATOM 753 C C . PRO A 1 105 ? -22.735 -27.992 29.380 1.00 32.45 105 PRO A C 1
ATOM 754 O O . PRO A 1 105 ? -23.619 -27.406 30.014 1.00 38.77 105 PRO A O 1
ATOM 758 N N . ASP A 1 106 ? -21.958 -28.929 29.925 1.00 31.60 106 ASP A N 1
ATOM 759 C CA . ASP A 1 106 ? -22.120 -29.368 31.292 1.00 34.72 106 ASP A CA 1
ATOM 760 C C . ASP A 1 106 ? -21.251 -28.585 32.278 1.00 32.85 106 ASP A C 1
ATOM 761 O O . ASP A 1 106 ? -21.240 -28.872 33.468 1.00 32.39 106 ASP A O 1
ATOM 766 N N . GLY A 1 107 ? -20.477 -27.608 31.801 1.00 27.96 107 GLY A N 1
ATOM 767 C CA . GLY A 1 107 ? -19.623 -26.863 32.713 1.00 27.50 107 GLY A CA 1
ATOM 768 C C . GLY A 1 107 ? -18.230 -27.465 32.913 1.00 24.16 107 GLY A C 1
ATOM 769 O O . GLY A 1 107 ? -17.426 -26.868 33.605 1.00 25.88 107 GLY A O 1
ATOM 770 N N . ARG A 1 108 ? -17.928 -28.626 32.308 1.00 23.76 108 ARG A N 1
ATOM 771 C CA . ARG A 1 108 ? -16.633 -29.244 32.521 1.00 26.79 108 ARG A CA 1
ATOM 772 C C . ARG A 1 108 ? -15.575 -28.571 31.632 1.00 19.64 108 ARG A C 1
ATOM 773 O O . ARG A 1 108 ? -15.872 -28.154 30.513 1.00 20.47 108 ARG A O 1
ATOM 781 N N . LEU A 1 109 ? -14.363 -28.513 32.170 1.00 19.01 109 LEU A N 1
ATOM 782 C CA . LEU A 1 109 ? -13.202 -27.981 31.458 1.00 19.49 109 LEU A CA 1
ATOM 783 C C . LEU A 1 109 ? -12.986 -28.756 30.170 1.00 21.04 109 LEU A C 1
ATOM 784 O O . LEU A 1 109 ? -12.818 -29.972 30.200 1.00 20.95 109 LEU A O 1
ATOM 789 N N . LEU A 1 110 ? -12.925 -28.036 29.053 1.00 18.86 110 LEU A N 1
ATOM 790 C CA . LEU A 1 110 ? -12.502 -28.563 27.767 1.00 19.93 110 LEU A CA 1
ATOM 791 C C . LEU A 1 110 ? -11.005 -28.357 27.621 1.00 18.26 110 LEU A C 1
ATOM 792 O O . LEU A 1 110 ? -10.264 -29.305 27.297 1.00 19.70 110 LEU A O 1
ATOM 797 N N . ARG A 1 111 ? -10.561 -27.094 27.805 1.00 16.64 111 ARG A N 1
ATOM 798 C CA . ARG A 1 111 ? -9.135 -26.807 27.807 1.00 19.07 111 ARG A CA 1
ATOM 799 C C . ARG A 1 111 ? -8.818 -25.407 28.306 1.00 15.22 111 ARG A C 1
ATOM 800 O O . ARG A 1 111 ? -9.700 -24.548 28.347 1.00 16.55 111 ARG A O 1
ATOM 808 N N . GLY A 1 112 ? -7.565 -25.233 28.726 1.00 13.88 112 GLY A N 1
ATOM 809 C CA . GLY A 1 112 ? -7.037 -23.944 29.138 1.00 14.63 112 GLY A CA 1
ATOM 810 C C . GLY A 1 112 ? -6.083 -23.350 28.113 1.00 13.40 112 GLY A C 1
ATOM 811 O O . GLY A 1 112 ? -5.522 -24.029 27.281 1.00 15.32 112 GLY A O 1
ATOM 812 N N . HIS A 1 113 ? -5.821 -22.045 28.284 1.00 13.34 113 HIS A N 1
ATOM 813 C CA . HIS A 1 113 ? -4.995 -21.256 27.392 1.00 13.74 113 HIS A CA 1
ATOM 814 C C . HIS A 1 113 ? -4.169 -20.250 28.220 1.00 12.30 113 HIS A C 1
ATOM 815 O O . HIS A 1 113 ? -4.709 -19.598 29.109 1.00 12.03 113 HIS A O 1
ATOM 822 N N . ASN A 1 114 ? -2.860 -20.067 27.872 1.00 12.53 114 ASN A N 1
ATOM 823 C CA . ASN A 1 114 ? -2.020 -19.005 28.415 1.00 12.31 114 ASN A CA 1
ATOM 824 C C . ASN A 1 114 ? -0.881 -18.793 27.434 1.00 14.70 114 ASN A C 1
ATOM 825 O O . ASN A 1 114 ? 0.058 -19.600 27.382 1.00 13.20 114 ASN A O 1
ATOM 830 N N . GLN A 1 115 ? -1.008 -17.773 26.583 1.00 12.36 115 GLN A N 1
ATOM 831 C CA . GLN A 1 115 ? -0.005 -17.609 25.551 1.00 14.30 115 GLN A CA 1
ATOM 832 C C . GLN A 1 115 ? 0.250 -16.139 25.225 1.00 12.54 115 GLN A C 1
ATOM 833 O O . GLN A 1 115 ? -0.556 -15.245 25.529 1.00 12.52 115 GLN A O 1
ATOM 839 N N . TYR A 1 116 ? 1.367 -15.919 24.515 1.00 11.25 116 TYR A N 1
ATOM 840 C CA . TYR A 1 116 ? 1.899 -14.583 24.325 1.00 11.97 116 TYR A CA 1
ATOM 841 C C . TYR A 1 116 ? 2.430 -14.432 22.908 1.00 11.04 116 TYR A C 1
ATOM 842 O O . TYR A 1 116 ? 2.954 -15.363 22.304 1.00 11.06 116 TYR A O 1
ATOM 851 N N . ALA A 1 117 ? 2.384 -13.173 22.426 1.00 11.40 117 ALA A N 1
ATOM 852 C CA . ALA A 1 117 ? 2.989 -12.749 21.173 1.00 11.14 117 ALA A CA 1
ATOM 853 C C . ALA A 1 117 ? 3.745 -11.434 21.385 1.00 11.50 117 ALA A C 1
ATOM 854 O O . ALA A 1 117 ? 3.304 -10.549 22.114 1.00 12.47 117 ALA A O 1
ATOM 856 N N . TYR A 1 118 ? 4.872 -11.322 20.663 1.00 10.97 118 TYR A N 1
ATOM 857 C CA . TYR A 1 118 ? 5.722 -10.152 20.730 1.00 11.25 118 TYR A CA 1
ATOM 858 C C . TYR A 1 118 ? 5.793 -9.579 19.327 1.00 11.82 118 TYR A C 1
ATOM 859 O O . TYR A 1 118 ? 6.147 -10.287 18.386 1.00 13.02 118 TYR A O 1
ATOM 868 N N . ASP A 1 119 ? 5.468 -8.298 19.188 1.00 13.81 119 ASP A N 1
ATOM 869 C CA . ASP A 1 119 ? 5.471 -7.638 17.882 1.00 12.96 119 ASP A CA 1
ATOM 870 C C . ASP A 1 119 ? 4.707 -8.446 16.835 1.00 14.83 119 ASP A C 1
ATOM 871 O O . ASP A 1 119 ? 5.146 -8.558 15.707 1.00 16.57 119 ASP A O 1
ATOM 876 N N . GLY A 1 120 ? 3.569 -9.022 17.239 1.00 14.54 120 GLY A N 1
ATOM 877 C CA . GLY A 1 120 ? 2.654 -9.752 16.374 1.00 15.26 120 GLY A CA 1
ATOM 878 C C . GLY A 1 120 ? 3.045 -11.183 16.026 1.00 15.99 120 GLY A C 1
ATOM 879 O O . GLY A 1 120 ? 2.374 -11.824 15.207 1.00 20.32 120 GLY A O 1
ATOM 880 N N . LYS A 1 121 ? 4.132 -11.687 16.625 1.00 15.22 121 LYS A N 1
ATOM 881 C CA . LYS A 1 121 ? 4.620 -13.035 16.360 1.00 15.73 121 LYS A CA 1
ATOM 882 C C . LYS A 1 121 ? 4.444 -13.878 17.639 1.00 13.12 121 LYS A C 1
ATOM 883 O O . LYS A 1 121 ? 4.840 -13.466 18.726 1.00 14.00 121 LYS A O 1
ATOM 889 N N . ASP A 1 122 ? 3.892 -15.087 17.490 1.00 12.98 122 ASP A N 1
ATOM 890 C CA . ASP A 1 122 ? 3.830 -16.015 18.606 1.00 12.50 122 ASP A CA 1
ATOM 891 C C . ASP A 1 122 ? 5.201 -16.120 19.264 1.00 12.68 122 ASP A C 1
ATOM 892 O O . ASP A 1 122 ? 6.196 -16.353 18.571 1.00 12.75 122 ASP A O 1
ATOM 897 N N . TYR A 1 123 ? 5.219 -16.120 20.616 1.00 10.56 123 TYR A N 1
ATOM 898 C CA . TYR A 1 123 ? 6.442 -16.106 21.406 1.00 12.23 123 TYR A CA 1
ATOM 899 C C . TYR A 1 123 ? 6.507 -17.349 22.291 1.00 11.84 123 TYR A C 1
ATOM 900 O O . TYR A 1 123 ? 7.479 -18.122 22.190 1.00 12.56 123 TYR A O 1
ATOM 909 N N . ILE A 1 124 ? 5.521 -17.541 23.180 1.00 10.98 124 ILE A N 1
ATOM 910 C CA . ILE A 1 124 ? 5.495 -18.723 24.059 1.00 10.90 124 ILE A CA 1
ATOM 911 C C . ILE A 1 124 ? 4.040 -19.059 24.368 1.00 11.51 124 ILE A C 1
ATOM 912 O O . ILE A 1 124 ? 3.199 -18.179 24.426 1.00 11.74 124 ILE A O 1
ATOM 917 N N . ALA A 1 125 ? 3.756 -20.344 24.582 1.00 11.24 125 ALA A N 1
ATOM 918 C CA . ALA A 1 125 ? 2.416 -20.786 24.936 1.00 12.09 125 ALA A CA 1
ATOM 919 C C . ALA A 1 125 ? 2.489 -21.951 25.896 1.00 13.04 125 ALA A C 1
ATOM 920 O O . ALA A 1 125 ? 3.360 -22.816 25.766 1.00 13.15 125 ALA A O 1
ATOM 922 N N . LEU A 1 126 ? 1.577 -21.974 26.852 1.00 11.53 126 LEU A N 1
ATOM 923 C CA . LEU A 1 126 ? 1.328 -23.122 27.708 1.00 11.48 126 LEU A CA 1
ATOM 924 C C . LEU A 1 126 ? 0.660 -24.188 26.838 1.00 12.00 126 LEU A C 1
ATOM 925 O O . LEU A 1 126 ? -0.343 -23.942 26.145 1.00 12.66 126 LEU A O 1
ATOM 930 N N . ASN A 1 127 ? 1.257 -25.397 26.876 1.00 11.20 127 ASN A N 1
ATOM 931 C CA . ASN A 1 127 ? 0.671 -26.485 26.110 1.00 11.82 127 ASN A CA 1
ATOM 932 C C . ASN A 1 127 ? -0.648 -26.944 26.734 1.00 12.91 127 ASN A C 1
ATOM 933 O O . ASN A 1 127 ? -0.986 -26.556 27.848 1.00 14.16 127 ASN A O 1
ATOM 938 N N . GLU A 1 128 ? -1.400 -27.735 25.931 1.00 14.29 128 GLU A N 1
ATOM 939 C CA . GLU A 1 128 ? -2.718 -28.218 26.341 1.00 13.77 128 GLU A CA 1
ATOM 940 C C . GLU A 1 128 ? -2.675 -29.020 27.646 1.00 13.31 128 GLU A C 1
ATOM 941 O O . GLU A 1 128 ? -3.636 -28.997 28.418 1.00 13.00 128 GLU A O 1
ATOM 947 N N . ASP A 1 129 ? -1.537 -29.644 27.933 1.00 13.97 129 ASP A N 1
ATOM 948 C CA . ASP A 1 129 ? -1.360 -30.360 29.176 1.00 14.98 129 ASP A CA 1
ATOM 949 C C . ASP A 1 129 ? -1.351 -29.479 30.418 1.00 14.63 129 ASP A C 1
ATOM 950 O O . ASP A 1 129 ? -1.386 -29.992 31.535 1.00 13.62 129 ASP A O 1
ATOM 955 N N . LEU A 1 130 ? -1.163 -28.174 30.234 1.00 12.45 130 LEU A N 1
ATOM 956 C CA . LEU A 1 130 ? -1.084 -27.226 31.328 1.00 12.94 130 LEU A CA 1
ATOM 957 C C . LEU A 1 130 ? 0.148 -27.459 32.193 1.00 14.18 130 LEU A C 1
ATOM 958 O O . LEU A 1 130 ? 0.164 -27.039 33.355 1.00 15.59 130 LEU A O 1
ATOM 963 N N . ARG A 1 131 ? 1.173 -28.120 31.636 1.00 13.80 131 ARG A N 1
ATOM 964 C CA . ARG A 1 131 ? 2.355 -28.477 32.416 1.00 15.48 131 ARG A CA 1
ATOM 965 C C . ARG A 1 131 ? 3.664 -28.045 31.770 1.00 17.14 131 ARG A C 1
ATOM 966 O O . ARG A 1 131 ? 4.683 -27.972 32.454 1.00 19.35 131 ARG A O 1
ATOM 974 N N . SER A 1 132 ? 3.660 -27.836 30.466 1.00 14.19 132 SER A N 1
ATOM 975 C CA . SER A 1 132 ? 4.851 -27.620 29.664 1.00 15.21 132 SER A CA 1
ATOM 976 C C . SER A 1 132 ? 4.616 -26.490 28.657 1.00 14.70 132 SER A C 1
ATOM 977 O O . SER A 1 132 ? 3.476 -26.089 28.396 1.00 15.03 132 SER A O 1
ATOM 980 N N . TRP A 1 133 ? 5.727 -25.982 28.119 1.00 13.06 133 TRP A N 1
ATOM 981 C CA . TRP A 1 133 ? 5.766 -24.800 27.286 1.00 12.32 133 TRP A CA 1
ATOM 982 C C . TRP A 1 133 ? 6.257 -25.117 25.894 1.00 13.53 133 TRP A C 1
ATOM 983 O O . TRP A 1 133 ? 7.119 -25.979 25.701 1.00 15.55 133 TRP A O 1
ATOM 994 N N . THR A 1 134 ? 5.767 -24.336 24.948 1.00 12.71 134 THR A N 1
ATOM 995 C CA . THR A 1 134 ? 6.341 -24.279 23.616 1.00 12.33 134 THR A CA 1
ATOM 996 C C . THR A 1 134 ? 6.862 -22.865 23.316 1.00 13.49 134 THR A C 1
ATOM 997 O O . THR A 1 134 ? 6.098 -21.889 23.313 1.00 12.93 134 THR A O 1
ATOM 1001 N N . ALA A 1 135 ? 8.180 -22.777 23.088 1.00 14.58 135 ALA A N 1
ATOM 1002 C CA . ALA A 1 135 ? 8.884 -21.522 22.859 1.00 13.91 135 ALA A CA 1
ATOM 1003 C C . ALA A 1 135 ? 9.202 -21.393 21.381 1.00 14.02 135 ALA A C 1
ATOM 1004 O O . ALA A 1 135 ? 9.749 -22.332 20.760 1.00 15.37 135 ALA A O 1
ATOM 1006 N N . ALA A 1 136 ? 8.925 -20.214 20.811 1.00 13.19 136 ALA A N 1
ATOM 1007 C CA . ALA A 1 136 ? 9.120 -20.019 19.369 1.00 13.44 136 ALA A CA 1
ATOM 1008 C C . ALA A 1 136 ? 10.589 -19.889 18.926 1.00 14.51 136 ALA A C 1
ATOM 1009 O O . ALA A 1 136 ? 10.868 -20.179 17.763 1.00 19.19 136 ALA A O 1
ATOM 1011 N N . ASP A 1 137 ? 11.468 -19.418 19.782 1.00 13.26 137 ASP A N 1
ATOM 1012 C CA . ASP A 1 137 ? 12.824 -19.028 19.407 1.00 13.66 137 ASP A CA 1
ATOM 1013 C C . ASP A 1 137 ? 13.720 -19.018 20.639 1.00 14.22 137 ASP A C 1
ATOM 1014 O O . ASP A 1 137 ? 13.288 -19.332 21.756 1.00 14.97 137 ASP A O 1
ATOM 1019 N N . THR A 1 138 ? 14.999 -18.676 20.442 1.00 13.95 138 THR A N 1
ATOM 1020 C CA . THR A 1 138 ? 15.985 -18.748 21.516 1.00 13.16 138 THR A CA 1
ATOM 1021 C C . THR A 1 138 ? 15.690 -17.716 22.614 1.00 12.67 138 THR A C 1
ATOM 1022 O O . THR A 1 138 ? 16.111 -17.911 23.741 1.00 14.06 138 THR A O 1
ATOM 1026 N N . ALA A 1 139 ? 15.031 -16.593 22.295 1.00 12.70 139 ALA A N 1
ATOM 1027 C CA . ALA A 1 139 ? 14.591 -15.634 23.283 1.00 13.73 139 ALA A CA 1
ATOM 1028 C C . ALA A 1 139 ? 13.502 -16.245 24.149 1.00 13.15 139 ALA A C 1
ATOM 1029 O O . ALA A 1 139 ? 13.618 -16.221 25.354 1.00 13.58 139 ALA A O 1
ATOM 1031 N N . ALA A 1 140 ? 12.494 -16.844 23.496 1.00 13.07 140 ALA A N 1
ATOM 1032 C CA . ALA A 1 140 ? 11.413 -17.476 24.284 1.00 11.95 140 ALA A CA 1
ATOM 1033 C C . ALA A 1 140 ? 11.935 -18.641 25.123 1.00 13.06 140 ALA A C 1
ATOM 1034 O O . ALA A 1 140 ? 11.336 -18.968 26.137 1.00 12.55 140 ALA A O 1
ATOM 1036 N N . GLN A 1 141 ? 13.027 -19.303 24.717 1.00 12.03 141 GLN A N 1
ATOM 1037 C CA . GLN A 1 141 ? 13.663 -20.330 25.535 1.00 12.51 141 GLN A CA 1
ATOM 1038 C C . GLN A 1 141 ? 14.150 -19.769 26.865 1.00 12.95 141 GLN A C 1
ATOM 1039 O O . GLN A 1 141 ? 14.146 -20.495 27.851 1.00 13.53 141 GLN A O 1
ATOM 1045 N N . ILE A 1 142 ? 14.622 -18.530 26.902 1.00 12.00 142 ILE A N 1
ATOM 1046 C CA . ILE A 1 142 ? 15.007 -17.910 28.155 1.00 13.44 142 ILE A CA 1
ATOM 1047 C C . ILE A 1 142 ? 13.781 -17.811 29.058 1.00 13.32 142 ILE A C 1
ATOM 1048 O O . ILE A 1 142 ? 13.844 -18.150 30.239 1.00 14.04 142 ILE A O 1
ATOM 1053 N N . THR A 1 143 ? 12.673 -17.287 28.520 1.00 13.47 143 THR A N 1
ATOM 1054 C CA . THR A 1 143 ? 11.455 -17.207 29.322 1.00 12.31 143 THR A CA 1
ATOM 1055 C C . THR A 1 143 ? 11.076 -18.617 29.823 1.00 12.89 143 THR A C 1
ATOM 1056 O O . THR A 1 143 ? 10.659 -18.792 30.973 1.00 13.60 143 THR A O 1
ATOM 1060 N N . GLN A 1 144 ? 11.103 -19.586 28.914 1.00 12.36 144 GLN A N 1
ATOM 1061 C CA . GLN A 1 144 ? 10.745 -20.963 29.239 1.00 13.24 144 GLN A CA 1
ATOM 1062 C C . GLN A 1 144 ? 11.579 -21.435 30.451 1.00 13.74 144 GLN A C 1
ATOM 1063 O O . GLN A 1 144 ? 11.022 -21.996 31.410 1.00 13.71 144 GLN A O 1
ATOM 1069 N N . ARG A 1 145 ? 12.925 -21.287 30.377 1.00 14.45 145 ARG A N 1
ATOM 1070 C CA . ARG A 1 145 ? 13.755 -21.802 31.460 1.00 15.82 145 ARG A CA 1
ATOM 1071 C C . ARG A 1 145 ? 13.432 -21.119 32.778 1.00 12.44 145 ARG A C 1
ATOM 1072 O O . ARG A 1 145 ? 13.404 -21.784 33.865 1.00 14.26 145 ARG A O 1
ATOM 1080 N N . LYS A 1 146 ? 13.183 -19.811 32.704 1.00 13.75 146 LYS A N 1
ATOM 1081 C CA . LYS A 1 146 ? 12.838 -18.998 33.875 1.00 13.28 146 LYS A CA 1
ATOM 1082 C C . LYS A 1 146 ? 11.555 -19.539 34.514 1.00 12.97 146 LYS A C 1
ATOM 1083 O O . LYS A 1 146 ? 11.433 -19.711 35.741 1.00 16.57 146 LYS A O 1
ATOM 1089 N N . TRP A 1 147 ? 10.532 -19.765 33.690 1.00 11.68 147 TRP A N 1
ATOM 1090 C CA . TRP A 1 147 ? 9.229 -20.214 34.164 1.00 12.36 147 TRP A CA 1
ATOM 1091 C C . TRP A 1 147 ? 9.262 -21.650 34.680 1.00 14.72 147 TRP A C 1
ATOM 1092 O O . TRP A 1 147 ? 8.495 -21.976 35.605 1.00 14.89 147 TRP A O 1
ATOM 1103 N N . GLU A 1 148 ? 10.129 -22.502 34.083 1.00 13.95 148 GLU A N 1
ATOM 1104 C CA . GLU A 1 148 ? 10.344 -23.850 34.590 1.00 14.99 148 GLU A CA 1
ATOM 1105 C C . GLU A 1 148 ? 10.972 -23.785 35.986 1.00 16.15 148 GLU A C 1
ATOM 1106 O O . GLU A 1 148 ? 10.502 -24.481 36.919 1.00 19.18 148 GLU A O 1
ATOM 1112 N N . ALA A 1 149 ? 11.981 -22.916 36.132 1.00 15.87 149 ALA A N 1
ATOM 1113 C CA . ALA A 1 149 ? 12.693 -22.806 37.405 1.00 17.24 149 ALA A CA 1
ATOM 1114 C C . ALA A 1 149 ? 11.761 -22.326 38.511 1.00 19.03 149 ALA A C 1
ATOM 1115 O O . ALA A 1 149 ? 11.869 -22.798 39.660 1.00 20.89 149 ALA A O 1
ATOM 1117 N N . ALA A 1 150 ? 10.789 -21.470 38.179 1.00 17.84 150 ALA A N 1
ATOM 1118 C CA . ALA A 1 150 ? 9.857 -20.95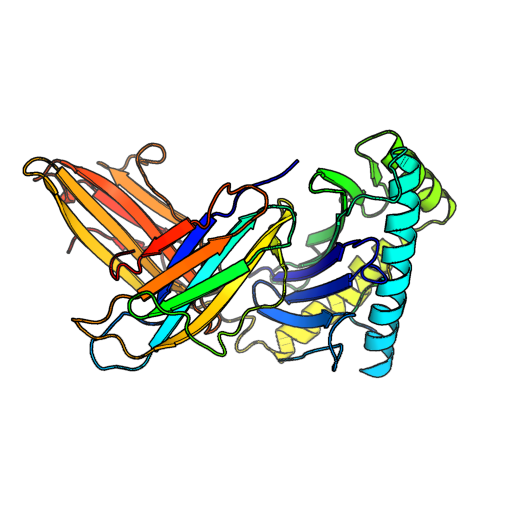6 39.170 1.00 17.96 150 ALA A CA 1
ATOM 1119 C C . ALA A 1 150 ? 8.534 -21.717 39.259 1.00 18.73 150 ALA A C 1
ATOM 1120 O O . ALA A 1 150 ? 7.643 -21.264 39.984 1.00 19.93 150 ALA A O 1
ATOM 1122 N N . ARG A 1 151 ? 8.386 -22.807 38.497 1.00 17.92 151 ARG A N 1
ATOM 1123 C CA . ARG A 1 151 ? 7.167 -23.613 38.539 1.00 17.79 151 ARG A CA 1
ATOM 1124 C C . ARG A 1 151 ? 5.921 -22.767 38.236 1.00 17.76 151 ARG A C 1
ATOM 1125 O O . ARG A 1 151 ? 4.882 -22.853 38.913 1.00 18.62 151 ARG A O 1
ATOM 1133 N N . VAL A 1 152 ? 6.021 -21.934 37.187 1.00 16.06 152 VAL A N 1
ATOM 1134 C CA . VAL A 1 152 ? 4.951 -21.035 36.807 1.00 14.87 152 VAL A CA 1
ATOM 1135 C C . VAL A 1 152 ? 3.767 -21.823 36.233 1.00 14.88 152 VAL A C 1
ATOM 1136 O O . VAL A 1 152 ? 2.589 -21.461 36.480 1.00 15.95 152 VAL A O 1
ATOM 1140 N N . ALA A 1 153 ? 4.056 -22.862 35.433 1.00 15.54 153 ALA A N 1
ATOM 1141 C CA . ALA A 1 153 ? 2.983 -23.648 34.817 1.00 13.32 153 ALA A CA 1
ATOM 1142 C C . ALA A 1 153 ? 2.010 -24.159 35.888 1.00 15.89 153 ALA A C 1
ATOM 1143 O O . ALA A 1 153 ? 0.800 -24.147 35.698 1.00 15.12 153 ALA A O 1
ATOM 1145 N N . GLU A 1 154 ? 2.529 -24.591 37.038 1.00 18.22 154 GLU A N 1
ATOM 1146 C CA . GLU A 1 154 ? 1.670 -25.083 38.111 1.00 19.04 154 GLU A CA 1
ATOM 1147 C C . GLU A 1 154 ? 0.681 -24.012 38.579 1.00 16.82 154 GLU A C 1
ATOM 1148 O O . GLU A 1 154 ? -0.482 -24.347 38.877 1.00 16.78 154 GLU A O 1
ATOM 1154 N N . GLN A 1 155 ? 1.166 -22.776 38.746 1.00 15.92 155 GLN A N 1
ATOM 1155 C CA . GLN A 1 155 ? 0.305 -21.659 39.148 1.00 15.53 155 GLN A CA 1
ATOM 1156 C C . GLN A 1 155 ? -0.726 -21.354 38.072 1.00 16.08 155 GLN A C 1
ATOM 1157 O O . GLN A 1 155 ? -1.905 -21.155 38.380 1.00 17.81 155 GLN A O 1
ATOM 1163 N N . ASP A 1 156 ? -0.280 -21.321 36.808 1.00 15.15 156 ASP A N 1
ATOM 1164 C CA . ASP A 1 156 ? -1.229 -21.068 35.730 1.00 14.14 156 ASP A CA 1
ATOM 1165 C C . ASP A 1 156 ? -2.271 -22.176 35.668 1.00 17.10 156 ASP A C 1
ATOM 1166 O O . ASP A 1 156 ? -3.437 -21.898 35.450 1.00 16.59 156 ASP A O 1
ATOM 1171 N N . ARG A 1 157 ? -1.866 -23.433 35.797 1.00 15.07 157 ARG A N 1
ATOM 1172 C CA . ARG A 1 157 ? -2.800 -24.548 35.776 1.00 16.09 157 ARG A CA 1
ATOM 1173 C C . ARG A 1 157 ? -3.863 -24.395 36.876 1.00 17.15 157 ARG A C 1
ATOM 1174 O O . ARG A 1 157 ? -5.046 -24.617 36.666 1.00 15.76 157 ARG A O 1
ATOM 1182 N N . ALA A 1 158 ? -3.430 -24.046 38.065 1.00 15.74 158 ALA A N 1
ATOM 1183 C CA . ALA A 1 158 ? -4.360 -23.922 39.189 1.00 19.24 158 ALA A CA 1
ATOM 1184 C C . ALA A 1 158 ? -5.441 -22.880 38.920 1.00 18.67 158 ALA A C 1
ATOM 1185 O O . ALA A 1 158 ? -6.599 -23.082 39.272 1.00 17.36 158 ALA A O 1
ATOM 1187 N N . TYR A 1 159 ? -5.086 -21.755 38.315 1.00 16.73 159 TYR A N 1
ATOM 1188 C CA . TYR A 1 159 ? -6.046 -20.715 37.973 1.00 15.51 159 TYR A CA 1
ATOM 1189 C C . TYR A 1 159 ? -7.006 -21.250 36.919 1.00 15.67 159 TYR A C 1
ATOM 1190 O O . TYR A 1 159 ? -8.228 -21.066 36.986 1.00 15.76 159 TYR A O 1
ATOM 1199 N N . LEU A 1 160 ? -6.439 -21.825 35.847 1.00 14.23 160 LEU A N 1
ATOM 1200 C CA . LEU A 1 160 ? -7.245 -22.234 34.715 1.00 16.10 160 LEU A CA 1
ATOM 1201 C C . LEU A 1 160 ? -8.235 -23.334 35.055 1.00 17.76 160 LEU A C 1
ATOM 1202 O O . LEU A 1 160 ? -9.363 -23.281 34.555 1.00 19.04 160 LEU A O 1
ATOM 1207 N N . GLU A 1 161 ? -7.832 -24.314 35.864 1.00 16.98 161 GLU A N 1
ATOM 1208 C CA . GLU A 1 161 ? -8.713 -25.419 36.243 1.00 19.37 161 GLU A CA 1
ATOM 1209 C C . GLU A 1 161 ? -9.659 -25.078 37.392 1.00 19.55 161 GLU A C 1
ATOM 1210 O O . GLU A 1 161 ? -10.670 -25.784 37.532 1.00 23.89 161 GLU A O 1
ATOM 1216 N N . GLY A 1 162 ? -9.295 -24.132 38.263 1.00 17.72 162 GLY A N 1
ATOM 1217 C CA . GLY A 1 162 ? -10.042 -23.781 39.473 1.00 18.77 162 GLY A CA 1
ATOM 1218 C C . GLY A 1 162 ? -10.864 -22.519 39.230 1.00 19.26 162 GLY A C 1
ATOM 1219 O O . GLY A 1 162 ? -11.977 -22.586 38.701 1.00 21.73 162 GLY A O 1
ATOM 1220 N N . THR A 1 163 ? -10.244 -21.387 39.533 1.00 19.25 163 THR A N 1
ATOM 1221 C CA . THR A 1 163 ? -10.863 -20.086 39.533 1.00 19.22 163 THR A CA 1
ATOM 1222 C C . THR A 1 163 ? -11.535 -19.761 38.208 1.00 16.51 163 THR A C 1
ATOM 1223 O O . THR A 1 163 ? -12.666 -19.296 38.190 1.00 18.77 163 THR A O 1
ATOM 1227 N N . CYS A 1 164 ? -10.858 -19.982 37.085 1.00 17.00 164 CYS A N 1
ATOM 1228 C CA . CYS A 1 164 ? -11.395 -19.617 35.784 1.00 16.96 164 CYS A CA 1
ATOM 1229 C C . CYS A 1 164 ? -12.730 -20.328 35.570 1.00 16.98 164 CYS A C 1
ATOM 1230 O O . CYS A 1 164 ? -13.751 -19.739 35.169 1.00 16.06 164 CYS A O 1
ATOM 1233 N N . VAL A 1 165 ? -12.729 -21.659 35.742 1.00 15.53 165 VAL A N 1
ATOM 1234 C CA . VAL A 1 165 ? -13.891 -22.481 35.407 1.00 17.13 165 VAL A CA 1
ATOM 1235 C C . VAL A 1 165 ? -14.998 -22.151 36.394 1.00 16.89 165 VAL A C 1
ATOM 1236 O O . VAL A 1 165 ? -16.154 -22.055 35.959 1.00 18.56 165 VAL A O 1
ATOM 1240 N N . GLU A 1 166 ? -14.650 -21.929 37.662 1.00 18.17 166 GLU A N 1
ATOM 1241 C CA . GLU A 1 166 ? -15.676 -21.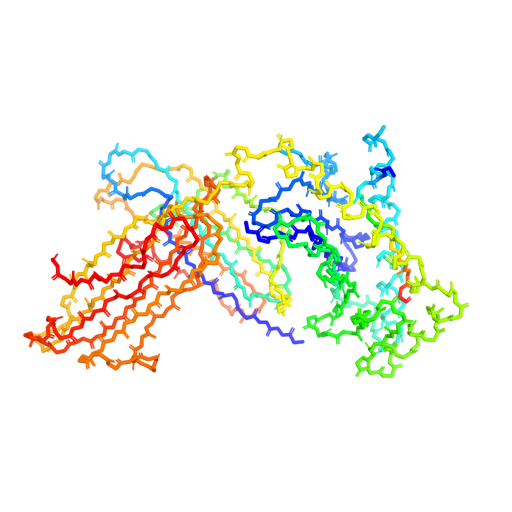599 38.648 1.00 20.08 166 GLU A CA 1
ATOM 1242 C C . GLU A 1 166 ? -16.330 -20.251 38.367 1.00 20.33 166 GLU A C 1
ATOM 1243 O O . GLU A 1 166 ? -17.553 -20.133 38.533 1.00 20.84 166 GLU A O 1
ATOM 1249 N N . TRP A 1 167 ? -15.547 -19.235 38.019 1.00 17.45 167 TRP A N 1
ATOM 1250 C CA . TRP A 1 167 ? -16.120 -17.945 37.684 1.00 16.87 167 TRP A CA 1
ATOM 1251 C C . TRP A 1 167 ? -16.945 -18.017 36.423 1.00 18.85 167 TRP A C 1
ATOM 1252 O O . TRP A 1 167 ? -18.004 -17.359 36.352 1.00 22.08 167 TRP A O 1
ATOM 1263 N N . LEU A 1 168 ? -16.479 -18.759 35.422 1.00 16.52 168 LEU A N 1
ATOM 1264 C CA . LEU A 1 168 ? -17.226 -18.821 34.183 1.00 16.46 168 LEU A CA 1
ATOM 1265 C C . LEU A 1 168 ? -18.601 -19.446 34.442 1.00 18.03 168 LEU A C 1
ATOM 1266 O O . LEU A 1 168 ? -19.608 -18.960 33.932 1.00 17.29 168 LEU A O 1
ATOM 1271 N N . ARG A 1 169 ? -18.635 -20.515 35.226 1.00 18.61 169 ARG A N 1
ATOM 1272 C CA . ARG A 1 169 ? -19.906 -21.187 35.544 1.00 19.26 169 ARG A CA 1
ATOM 1273 C C . ARG A 1 169 ? -20.867 -20.258 36.278 1.00 18.67 169 ARG A C 1
ATOM 1274 O O . ARG A 1 169 ? -22.050 -20.246 35.942 1.00 20.50 169 ARG A O 1
ATOM 1282 N N . ARG A 1 170 ? -20.356 -19.444 37.222 1.00 19.76 170 ARG A N 1
ATOM 1283 C CA . ARG A 1 170 ? -21.171 -18.518 37.996 1.00 21.79 170 ARG A CA 1
ATOM 1284 C C . ARG A 1 170 ? -21.688 -17.406 37.082 1.00 20.47 170 ARG A C 1
ATOM 1285 O O . ARG A 1 170 ? -22.855 -17.028 37.178 1.00 23.17 170 ARG A O 1
ATOM 1293 N N . TYR A 1 171 ? -20.830 -16.864 36.191 1.00 19.66 171 TYR A N 1
ATOM 1294 C CA . TYR A 1 171 ? -21.265 -15.775 35.321 1.00 19.26 171 TYR A CA 1
ATOM 1295 C C . TYR A 1 171 ? -22.356 -16.262 34.372 1.00 18.31 171 TYR A C 1
ATOM 1296 O O . TYR A 1 171 ? -23.322 -15.537 34.092 1.00 18.96 171 TYR A O 1
ATOM 1305 N N . LEU A 1 172 ? -22.187 -17.452 33.831 1.00 16.74 172 LEU A N 1
ATOM 1306 C CA . LEU A 1 172 ? -23.121 -18.004 32.869 1.00 18.43 172 LEU A CA 1
ATOM 1307 C C . LEU A 1 172 ? -24.488 -18.142 33.546 1.00 20.17 172 LEU A C 1
ATOM 1308 O O . LEU A 1 172 ? -25.541 -17.839 32.953 1.00 22.17 172 LEU A O 1
ATOM 1313 N N . GLU A 1 173 ? -24.475 -18.609 34.797 1.00 18.64 173 GLU A N 1
ATOM 1314 C CA . GLU A 1 173 ? -25.743 -18.845 35.464 1.00 23.19 173 GLU A CA 1
ATOM 1315 C C . GLU A 1 173 ? -26.404 -17.505 35.777 1.00 22.22 173 GLU A C 1
ATOM 1316 O O . GLU A 1 173 ? -27.616 -17.374 35.555 1.00 22.73 173 GLU A O 1
ATOM 1322 N N . ASN A 1 174 ? -25.623 -16.514 36.250 1.00 19.77 174 ASN A N 1
ATOM 1323 C CA . ASN A 1 174 ? -26.167 -15.246 36.693 1.00 21.84 174 ASN A CA 1
ATOM 1324 C C . ASN A 1 174 ? -26.667 -14.478 35.470 1.00 19.59 174 ASN A C 1
ATOM 1325 O O . ASN A 1 174 ? -27.662 -13.786 35.562 1.00 23.15 174 ASN A O 1
ATOM 1330 N N . GLY A 1 175 ? -25.993 -14.677 34.318 1.00 19.93 175 GLY A N 1
ATOM 1331 C CA . GLY A 1 175 ? -26.341 -13.986 33.087 1.00 18.43 175 GLY A CA 1
ATOM 1332 C C . GLY A 1 175 ? -27.043 -14.879 32.063 1.00 19.06 175 GLY A C 1
ATOM 1333 O O . GLY A 1 175 ? -27.014 -14.585 30.876 1.00 21.02 175 GLY A O 1
ATOM 1334 N N . LYS A 1 176 ? -27.746 -15.935 32.514 1.00 20.34 176 LYS A N 1
ATOM 1335 C CA . LYS A 1 176 ? -28.279 -16.960 31.627 1.00 23.00 176 LYS A CA 1
ATOM 1336 C C . LYS A 1 176 ? -29.255 -16.406 30.581 1.00 19.94 176 LYS A C 1
ATOM 1337 O O . LYS A 1 176 ? -29.332 -16.947 29.483 1.00 22.49 176 LYS A O 1
ATOM 1343 N N . ASP A 1 177 ? -29.945 -15.294 30.862 1.00 19.86 177 ASP A N 1
ATOM 1344 C CA . ASP A 1 177 ? -30.929 -14.797 29.908 1.00 19.63 177 ASP A CA 1
ATOM 1345 C C . ASP A 1 177 ? -30.264 -14.157 28.692 1.00 20.41 177 ASP A C 1
ATOM 1346 O O . ASP A 1 177 ? -30.942 -13.950 27.671 1.00 20.49 177 ASP A O 1
ATOM 1351 N N . THR A 1 178 ? -28.972 -13.788 28.791 1.00 17.44 178 THR A N 1
ATOM 1352 C CA . THR A 1 178 ? -28.240 -13.223 27.658 1.00 17.40 178 THR A CA 1
ATOM 1353 C C . THR A 1 178 ? -27.103 -14.142 27.236 1.00 17.32 178 THR A C 1
ATOM 1354 O O . THR A 1 178 ? -26.986 -14.512 26.068 1.00 16.94 178 THR A O 1
ATOM 1358 N N . LEU A 1 179 ? -26.240 -14.527 28.188 1.00 17.33 179 LEU A N 1
ATOM 1359 C CA . LEU A 1 179 ? -25.063 -15.281 27.810 1.00 15.29 179 LEU A CA 1
ATOM 1360 C C . LEU A 1 179 ? -25.398 -16.659 27.264 1.00 17.01 179 LEU A C 1
ATOM 1361 O O . LEU A 1 179 ? -24.628 -17.159 26.414 1.00 17.51 179 LEU A O 1
ATOM 1366 N N . GLU A 1 180 ? -26.509 -17.265 27.730 1.00 15.97 180 GLU A N 1
ATOM 1367 C CA . GLU A 1 180 ? -26.947 -18.564 27.250 1.00 17.82 180 GLU A CA 1
ATOM 1368 C C . GLU A 1 180 ? -28.082 -18.505 26.246 1.00 15.56 180 GLU A C 1
ATOM 1369 O O . GLU A 1 180 ? -28.782 -19.503 26.022 1.00 20.87 180 GLU A O 1
ATOM 1375 N N . ARG A 1 181 ? -28.304 -17.336 25.677 1.00 13.53 181 ARG A N 1
ATOM 1376 C CA . ARG A 1 181 ? -29.329 -17.203 24.658 1.00 13.44 181 ARG A CA 1
ATOM 1377 C C . ARG A 1 181 ? -28.624 -16.941 23.331 1.00 14.79 181 ARG A C 1
ATOM 1378 O O . ARG A 1 181 ? -27.896 -15.969 23.177 1.00 16.13 181 ARG A O 1
ATOM 1386 N N . ALA A 1 182 ? -28.898 -17.819 22.368 1.00 13.69 182 ALA A N 1
ATOM 1387 C CA . ALA A 1 182 ? -28.417 -17.633 21.002 1.00 15.07 182 ALA A CA 1
ATOM 1388 C C . ALA A 1 182 ? -29.522 -16.957 20.191 1.00 15.44 182 ALA A C 1
ATOM 1389 O O . ALA A 1 182 ? -30.647 -17.469 20.153 1.00 16.80 182 ALA A O 1
ATOM 1391 N N . ASP A 1 183 ? -29.194 -15.867 19.527 1.00 13.20 183 ASP A N 1
ATOM 1392 C CA . ASP A 1 183 ? -30.133 -15.103 18.721 1.00 14.16 183 ASP A CA 1
ATOM 1393 C C . ASP A 1 183 ? -29.839 -15.458 17.267 1.00 14.33 183 ASP A C 1
ATOM 1394 O O . ASP A 1 183 ? -28.698 -15.308 16.803 1.00 13.53 183 ASP A O 1
ATOM 1399 N N . PRO A 1 184 ? -30.816 -16.044 16.542 1.00 13.92 184 PRO A N 1
ATOM 1400 C CA . PRO A 1 184 ? -30.588 -16.430 15.165 1.00 16.27 184 PRO A CA 1
ATOM 1401 C C . PRO A 1 184 ? -30.430 -15.253 14.221 1.00 13.95 184 PRO A C 1
ATOM 1402 O O . PRO A 1 184 ? -30.874 -14.160 14.445 1.00 16.00 184 PRO A O 1
ATOM 1406 N N . PRO A 1 185 ? -29.740 -15.467 13.089 1.00 15.14 185 PRO A N 1
ATOM 1407 C CA . PRO A 1 185 ? -29.680 -14.415 12.097 1.00 15.79 185 PRO A CA 1
ATOM 1408 C C . PRO A 1 185 ? -31.028 -14.168 11.429 1.00 16.03 185 PRO A C 1
ATOM 1409 O O . PRO A 1 185 ? -31.779 -15.118 11.159 1.00 19.60 185 PRO A O 1
ATOM 1413 N N . LYS A 1 186 ? -31.231 -12.922 11.094 1.00 15.31 186 LYS A N 1
ATOM 1414 C CA . LYS A 1 186 ? -32.269 -12.450 10.186 1.00 15.40 186 LYS A CA 1
ATOM 1415 C C . LYS A 1 186 ? -31.620 -12.419 8.799 1.00 17.91 186 LYS A C 1
ATOM 1416 O O . LYS A 1 186 ? -30.549 -11.836 8.646 1.00 19.15 186 LYS A O 1
ATOM 1422 N N . THR A 1 187 ? -32.272 -13.033 7.791 1.00 17.33 187 THR A N 1
ATOM 1423 C CA . THR A 1 187 ? -31.592 -13.293 6.520 1.00 18.00 187 THR A CA 1
ATOM 1424 C C . THR A 1 187 ? -32.405 -12.735 5.356 1.00 21.18 187 THR A C 1
ATOM 1425 O O . THR A 1 187 ? -33.635 -12.698 5.413 1.00 22.16 187 THR A O 1
ATOM 1429 N N . HIS A 1 188 ? -31.693 -12.267 4.314 1.00 17.46 188 HIS A N 1
ATOM 1430 C CA . HIS A 1 188 ? -32.314 -11.898 3.046 1.00 17.58 188 HIS A CA 1
ATOM 1431 C C . HIS A 1 188 ? -31.246 -11.967 1.950 1.00 18.57 188 HIS A C 1
ATOM 1432 O O . HIS A 1 188 ? -30.037 -11.990 2.229 1.00 17.17 188 HIS A O 1
ATOM 1439 N N . VAL A 1 189 ? -31.695 -12.058 0.690 1.00 19.09 189 VAL A N 1
ATOM 1440 C CA . VAL A 1 189 ? -30.801 -12.049 -0.452 1.00 16.62 189 VAL A CA 1
ATOM 1441 C C . VAL A 1 189 ? -31.156 -10.842 -1.295 1.00 16.68 189 VAL A C 1
ATOM 1442 O O . VAL A 1 189 ? -32.343 -10.677 -1.623 1.00 18.46 189 VAL A O 1
ATOM 1446 N N . THR A 1 190 ? -30.132 -10.072 -1.675 1.00 16.16 190 THR A N 1
ATOM 1447 C CA . THR A 1 190 ? -30.277 -8.930 -2.547 1.00 15.87 190 THR A CA 1
ATOM 1448 C C . THR A 1 190 ? -29.623 -9.244 -3.892 1.00 16.94 190 THR A C 1
ATOM 1449 O O . THR A 1 190 ? -28.808 -10.163 -4.020 1.00 16.77 190 THR A O 1
ATOM 1453 N N . HIS A 1 191 ? -30.013 -8.437 -4.889 1.00 18.36 191 HIS A N 1
ATOM 1454 C CA . HIS A 1 191 ? -29.639 -8.658 -6.271 1.00 19.91 191 HIS A CA 1
ATOM 1455 C C . HIS A 1 191 ? -29.267 -7.323 -6.916 1.00 19.83 191 HIS A C 1
ATOM 1456 O O . HIS A 1 191 ? -30.037 -6.375 -6.793 1.00 22.80 191 HIS A O 1
ATOM 1463 N N . HIS A 1 192 ? -28.060 -7.207 -7.488 1.00 21.28 192 HIS A N 1
ATOM 1464 C CA . HIS A 1 192 ? -27.642 -5.942 -8.090 1.00 25.13 192 HIS A CA 1
ATOM 1465 C C . HIS A 1 192 ? -26.997 -6.240 -9.438 1.00 23.31 192 HIS A C 1
ATOM 1466 O O . HIS A 1 192 ? -25.898 -6.751 -9.464 1.00 21.53 192 HIS A O 1
ATOM 1473 N N . PRO A 1 193 ? -27.598 -5.866 -10.589 1.00 24.23 193 PRO A N 1
ATOM 1474 C CA . PRO A 1 193 ? -26.884 -5.974 -11.864 1.00 26.36 193 PRO A CA 1
ATOM 1475 C C . PRO A 1 193 ? -25.574 -5.205 -11.847 1.00 24.26 193 PRO A C 1
ATOM 1476 O O . PRO A 1 193 ? -25.470 -4.139 -11.254 1.00 27.77 193 PRO A O 1
ATOM 1480 N N . ILE A 1 194 ? -24.528 -5.769 -12.462 1.00 20.23 194 ILE A N 1
ATOM 1481 C CA . ILE A 1 194 ? -23.271 -5.069 -12.649 1.00 23.80 194 ILE A CA 1
ATOM 1482 C C . ILE A 1 194 ? -23.096 -4.709 -14.122 1.00 27.38 194 ILE A C 1
ATOM 1483 O O . ILE A 1 194 ? -22.409 -3.759 -14.451 1.00 29.37 194 ILE A O 1
ATOM 1488 N N . SER A 1 195 ? -23.767 -5.458 -14.994 1.00 22.43 195 SER A N 1
ATOM 1489 C CA . SER A 1 195 ? -23.714 -5.245 -16.430 1.00 21.54 195 SER A CA 1
ATOM 1490 C C . SER A 1 195 ? -24.956 -5.895 -17.020 1.00 21.01 195 SER A C 1
ATOM 1491 O O . SER A 1 195 ? -25.795 -6.462 -16.314 1.00 20.95 195 SER A O 1
ATOM 1494 N N . ASP A 1 196 ? -25.106 -5.883 -18.343 1.00 19.80 196 ASP A N 1
ATOM 1495 C CA . ASP A 1 196 ? -26.197 -6.605 -18.967 1.00 22.01 196 ASP A CA 1
ATOM 1496 C C . ASP A 1 196 ? -26.083 -8.124 -18.790 1.00 21.42 196 ASP A C 1
ATOM 1497 O O . ASP A 1 196 ? -27.084 -8.808 -18.937 1.00 29.43 196 ASP A O 1
ATOM 1502 N N . HIS A 1 197 ? -24.873 -8.611 -18.509 1.00 24.35 197 HIS A N 1
ATOM 1503 C CA . HIS A 1 197 ? -24.503 -10.020 -18.616 1.00 25.23 197 HIS A CA 1
ATOM 1504 C C . HIS A 1 197 ? -24.478 -10.678 -17.224 1.00 20.56 197 HIS A C 1
ATOM 1505 O O . HIS A 1 197 ? -24.611 -11.900 -17.117 1.00 19.28 197 HIS A O 1
ATOM 1512 N N . GLU A 1 198 ? -24.335 -9.872 -16.154 1.00 19.91 198 GLU A N 1
ATOM 1513 C CA . GLU A 1 198 ? -24.003 -10.426 -14.827 1.00 17.22 198 GLU A CA 1
ATOM 1514 C C . GLU A 1 198 ? -24.626 -9.585 -13.712 1.00 19.25 198 GLU A C 1
ATOM 1515 O O . GLU A 1 198 ? -24.865 -8.392 -13.864 1.00 18.08 198 GLU A O 1
ATOM 1521 N N . ALA A 1 199 ? -24.854 -10.233 -12.574 1.00 15.97 199 ALA A N 1
ATOM 1522 C CA . ALA A 1 199 ? -25.419 -9.583 -11.391 1.00 16.23 199 ALA A CA 1
ATOM 1523 C C . ALA A 1 199 ? -24.752 -10.142 -10.131 1.00 16.42 199 ALA A C 1
ATOM 1524 O O . ALA A 1 199 ? -24.363 -11.293 -10.079 1.00 16.76 199 ALA A O 1
ATOM 1526 N N . THR A 1 200 ? -24.744 -9.327 -9.059 1.00 17.26 200 THR A N 1
ATOM 1527 C CA . THR A 1 200 ? -24.303 -9.784 -7.751 1.00 14.91 200 THR A CA 1
ATOM 1528 C C . THR A 1 200 ? -25.498 -10.269 -6.967 1.00 15.16 200 THR A C 1
ATOM 1529 O O . THR A 1 200 ? -26.499 -9.571 -6.895 1.00 15.89 200 THR A O 1
ATOM 1533 N N . LEU A 1 201 ? -25.380 -11.448 -6.363 1.00 14.08 201 LEU A N 1
ATOM 1534 C CA . LEU A 1 201 ? -26.321 -11.912 -5.345 1.00 13.69 201 LEU A CA 1
ATOM 1535 C C . LEU A 1 201 ? -25.581 -11.779 -4.022 1.00 13.51 201 LEU A C 1
ATOM 1536 O O . LEU A 1 201 ? -24.483 -12.307 -3.890 1.00 14.11 201 LEU A O 1
ATOM 1541 N N . ARG A 1 202 ? -26.229 -11.151 -3.017 1.00 13.03 202 ARG A N 1
ATOM 1542 C CA . ARG A 1 202 ? -25.577 -10.989 -1.719 1.00 13.83 202 ARG A CA 1
ATOM 1543 C C . ARG A 1 202 ? -26.523 -11.556 -0.677 1.00 13.80 202 ARG A C 1
ATOM 1544 O O . ARG A 1 202 ? -27.698 -11.184 -0.632 1.00 15.26 202 ARG A O 1
ATOM 1552 N N . CYS A 1 203 ? -25.998 -12.483 0.121 1.00 13.54 203 CYS A N 1
ATOM 1553 C CA . CYS A 1 203 ? -26.739 -13.183 1.154 1.00 14.76 203 CYS A CA 1
ATOM 1554 C C . CYS A 1 203 ? -26.353 -12.542 2.490 1.00 14.24 203 CYS A C 1
ATOM 1555 O O . CYS A 1 203 ? -25.163 -12.567 2.865 1.00 14.07 203 CYS A O 1
ATOM 1558 N N . TRP A 1 204 ? -27.357 -11.988 3.191 1.00 14.15 204 TRP A N 1
ATOM 1559 C CA . TRP A 1 204 ? -27.174 -11.261 4.433 1.00 13.74 204 TRP A CA 1
ATOM 1560 C C . TRP A 1 204 ? -27.606 -12.050 5.655 1.00 15.48 204 TRP A C 1
ATOM 1561 O O . TRP A 1 204 ? -28.606 -12.774 5.638 1.00 14.52 204 TRP A O 1
ATOM 1572 N N . ALA A 1 205 ? -26.852 -11.861 6.750 1.00 12.36 205 ALA A N 1
ATOM 1573 C CA . ALA A 1 205 ? -27.163 -12.389 8.070 1.00 12.93 205 ALA A CA 1
ATOM 1574 C C . ALA A 1 205 ? -26.985 -11.243 9.067 1.00 12.83 205 ALA A C 1
ATOM 1575 O O . ALA A 1 205 ? -25.896 -10.690 9.184 1.00 13.14 205 ALA A O 1
ATOM 1577 N N . LEU A 1 206 ? -28.070 -10.882 9.776 1.00 13.60 206 LEU A N 1
ATOM 1578 C CA . LEU A 1 206 ? -28.082 -9.732 10.657 1.00 13.01 206 LEU A CA 1
ATOM 1579 C C . LEU A 1 206 ? -28.650 -10.120 12.013 1.00 12.62 206 LEU A C 1
ATOM 1580 O O . LEU A 1 206 ? -29.452 -11.018 12.118 1.00 13.99 206 LEU A O 1
ATOM 1585 N N . GLY A 1 207 ? -28.145 -9.459 13.073 1.00 13.55 207 GLY A N 1
ATOM 1586 C CA . GLY A 1 207 ? -28.828 -9.582 14.364 1.00 12.65 207 GLY A CA 1
ATOM 1587 C C . GLY A 1 207 ? -28.498 -10.839 15.161 1.00 13.88 207 GLY A C 1
ATOM 1588 O O . GLY A 1 207 ? -29.248 -11.203 16.080 1.00 14.58 207 GLY A O 1
ATOM 1589 N N . PHE A 1 208 ? -27.403 -11.548 14.835 1.00 11.53 208 PHE A N 1
ATOM 1590 C CA . PHE A 1 208 ? -27.135 -12.827 15.485 1.00 11.61 208 PHE A CA 1
ATOM 1591 C C . PHE A 1 208 ? -26.124 -12.723 16.610 1.00 11.33 208 PHE A C 1
ATOM 1592 O O . PHE A 1 208 ? -25.257 -11.843 16.676 1.00 12.15 208 PHE A O 1
ATOM 1600 N N . TYR A 1 209 ? -26.246 -13.716 17.503 1.00 12.50 209 TYR A N 1
ATOM 1601 C CA . TYR A 1 209 ? -25.336 -13.856 18.636 1.00 12.03 209 TYR A CA 1
ATOM 1602 C C . TYR A 1 209 ? -25.326 -15.335 19.002 1.00 11.80 209 TYR A C 1
ATOM 1603 O O . TYR A 1 209 ? -26.396 -15.951 19.148 1.00 13.19 209 TYR A O 1
ATOM 1612 N N . PRO A 1 210 ? -24.179 -15.993 19.232 1.00 13.47 210 PRO A N 1
ATOM 1613 C CA . PRO A 1 210 ? -22.826 -15.416 19.171 1.00 13.30 210 PRO A CA 1
ATOM 1614 C C . PRO A 1 210 ? -22.329 -15.218 17.749 1.00 13.74 210 PRO A C 1
ATOM 1615 O O . PRO A 1 210 ? -23.087 -15.378 16.790 1.00 12.36 210 PRO A O 1
ATOM 1619 N N . ALA A 1 211 ? -21.086 -14.768 17.615 1.00 14.20 211 ALA A N 1
ATOM 1620 C CA . ALA A 1 211 ? -20.582 -14.344 16.314 1.00 13.81 211 ALA A CA 1
ATOM 1621 C C . ALA A 1 211 ? -20.336 -15.493 15.337 1.00 14.48 211 ALA A C 1
ATOM 1622 O O . ALA A 1 211 ? -20.366 -15.275 14.111 1.00 14.47 211 ALA A O 1
ATOM 1624 N N . GLU A 1 212 ? -20.061 -16.672 15.842 1.00 14.68 212 GLU A N 1
ATOM 1625 C CA . GLU A 1 212 ? -19.799 -17.824 14.992 1.00 16.57 212 GLU A CA 1
ATOM 1626 C C . GLU A 1 212 ? -21.001 -18.118 14.096 1.00 16.08 212 GLU A C 1
ATOM 1627 O O . GLU A 1 212 ? -22.121 -18.201 14.572 1.00 16.90 212 GLU A O 1
ATOM 1633 N N . ILE A 1 213 ? -20.714 -18.202 12.794 1.00 15.65 213 ILE A N 1
ATOM 1634 C CA . ILE A 1 213 ? -21.713 -18.446 11.750 1.00 16.33 213 ILE A CA 1
ATOM 1635 C C . ILE A 1 213 ? -21.009 -19.048 10.533 1.00 15.01 213 ILE A C 1
ATOM 1636 O O . ILE A 1 213 ? -19.839 -18.809 10.267 1.00 17.27 213 ILE A O 1
ATOM 1641 N N . THR A 1 214 ? -21.767 -19.813 9.770 1.00 17.46 214 THR A N 1
ATOM 1642 C CA . THR A 1 214 ? -21.314 -20.230 8.455 1.00 19.06 214 THR A CA 1
ATOM 1643 C C . THR A 1 214 ? -22.306 -19.751 7.401 1.00 16.15 214 THR A C 1
ATOM 1644 O O . THR A 1 214 ? -23.493 -20.046 7.482 1.00 18.35 214 THR A O 1
ATOM 1648 N N . LEU A 1 215 ? -21.779 -19.015 6.408 1.00 18.94 215 LEU A N 1
ATOM 1649 C CA . LEU A 1 215 ? -22.575 -18.509 5.315 1.00 18.69 215 LEU A CA 1
ATOM 1650 C C . LEU A 1 215 ? -21.879 -18.857 3.997 1.00 18.25 215 LEU A C 1
ATOM 1651 O O . LEU A 1 215 ? -20.693 -18.542 3.804 1.00 21.02 215 LEU A O 1
ATOM 1656 N N . THR A 1 216 ? -22.554 -19.621 3.129 1.00 17.79 216 THR A N 1
ATOM 1657 C CA . THR A 1 216 ? -21.927 -20.069 1.893 1.00 19.60 216 THR A CA 1
ATOM 1658 C C . THR A 1 216 ? -22.945 -19.919 0.764 1.00 18.41 216 THR A C 1
ATOM 1659 O O . THR A 1 216 ? -24.162 -19.979 1.001 1.00 19.91 216 THR A O 1
ATOM 1663 N N . TRP A 1 217 ? -22.403 -19.774 -0.479 1.00 17.43 217 TRP A N 1
ATOM 1664 C CA . TRP A 1 217 ? -23.168 -19.994 -1.681 1.00 17.31 217 TRP A CA 1
ATOM 1665 C C . TRP A 1 217 ? -22.842 -21.321 -2.370 1.00 15.85 217 TRP A C 1
ATOM 1666 O O . TRP A 1 217 ? -21.668 -21.697 -2.476 1.00 19.30 217 TRP A O 1
ATOM 1677 N N . GLN A 1 218 ? -23.872 -21.948 -2.922 1.00 17.97 218 GLN A N 1
ATOM 1678 C CA . GLN A 1 218 ? -23.691 -23.058 -3.855 1.00 20.26 218 GLN A CA 1
ATOM 1679 C C . GLN A 1 218 ? -24.289 -22.727 -5.220 1.00 18.67 218 GLN A C 1
ATOM 1680 O O . GLN A 1 218 ? -25.291 -22.025 -5.314 1.00 16.94 218 GLN A O 1
ATOM 1686 N N . ARG A 1 219 ? -23.687 -23.304 -6.280 1.00 18.91 219 ARG A N 1
ATOM 1687 C CA . ARG A 1 219 ? -24.234 -23.288 -7.643 1.00 19.17 219 ARG A CA 1
ATOM 1688 C C . ARG A 1 219 ? -24.526 -24.736 -8.037 1.00 19.04 219 ARG A C 1
ATOM 1689 O O . ARG A 1 219 ? -23.582 -25.526 -8.076 1.00 21.75 219 ARG A O 1
ATOM 1697 N N . ASP A 1 220 ? -25.792 -25.053 -8.299 1.00 19.29 220 ASP A N 1
ATOM 1698 C CA . ASP A 1 220 ? -26.216 -26.409 -8.653 1.00 21.25 220 ASP A CA 1
ATOM 1699 C C . ASP A 1 220 ? -25.737 -27.364 -7.550 1.00 25.88 220 ASP A C 1
ATOM 1700 O O . ASP A 1 220 ? -25.258 -28.459 -7.855 1.00 24.54 220 ASP A O 1
ATOM 1705 N N . GLY A 1 221 ? -25.765 -26.903 -6.291 1.00 22.93 221 GLY A N 1
ATOM 1706 C CA . GLY A 1 221 ? -25.393 -27.723 -5.142 1.00 24.84 221 GLY A CA 1
ATOM 1707 C C . GLY A 1 221 ? -23.891 -27.923 -4.928 1.00 24.07 221 GLY A C 1
ATOM 1708 O O . GLY A 1 221 ? -23.480 -28.779 -4.134 1.00 29.07 221 GLY A O 1
ATOM 1709 N N . GLU A 1 222 ? -23.038 -27.208 -5.649 1.00 25.57 222 GLU A N 1
ATOM 1710 C CA . GLU A 1 222 ? -21.597 -27.231 -5.436 1.00 26.68 222 GLU A CA 1
ATOM 1711 C C . GLU A 1 222 ? -21.175 -25.938 -4.739 1.00 27.16 222 GLU A C 1
ATOM 1712 O O . GLU A 1 222 ? -21.443 -24.825 -5.195 1.00 22.04 222 GLU A O 1
ATOM 1718 N N . ASP A 1 223 ? -20.437 -26.081 -3.635 1.00 31.48 223 ASP A N 1
ATOM 1719 C CA . ASP A 1 223 ? -19.812 -24.937 -2.983 1.00 31.10 223 ASP A CA 1
ATOM 1720 C C . ASP A 1 223 ? -19.014 -24.074 -3.966 1.00 29.55 223 ASP A C 1
ATOM 1721 O O . ASP A 1 223 ? -18.288 -24.572 -4.824 1.00 26.77 223 ASP A O 1
ATOM 1726 N N . GLN A 1 224 ? -19.070 -22.749 -3.747 1.00 25.42 224 GLN A N 1
ATOM 1727 C CA . GLN A 1 224 ? -18.415 -21.755 -4.578 1.00 24.75 224 GLN A CA 1
ATOM 1728 C C . GLN A 1 224 ? -17.382 -20.977 -3.773 1.00 25.19 224 GLN A C 1
ATOM 1729 O O . GLN A 1 224 ? -17.328 -19.762 -3.864 1.00 23.54 224 GLN A O 1
ATOM 1735 N N . THR A 1 225 ? -16.515 -21.684 -3.041 1.00 30.43 225 THR A N 1
ATOM 1736 C CA . THR A 1 225 ? -15.595 -21.021 -2.118 1.00 29.63 225 THR A CA 1
ATOM 1737 C C . THR A 1 225 ? -14.755 -20.002 -2.865 1.00 28.12 225 THR A C 1
ATOM 1738 O O . THR A 1 225 ? -14.568 -18.892 -2.380 1.00 30.24 225 THR A O 1
ATOM 1742 N N . GLN A 1 226 ? -14.244 -20.369 -4.047 1.00 25.49 226 GLN A N 1
ATOM 1743 C CA . GLN A 1 226 ? -13.277 -19.506 -4.694 1.00 28.25 226 GLN A CA 1
ATOM 1744 C C . GLN A 1 226 ? -13.958 -18.283 -5.304 1.00 29.17 226 GLN A C 1
ATOM 1745 O O . GLN A 1 226 ? -13.330 -17.252 -5.454 1.00 35.38 226 GLN A O 1
ATOM 1751 N N . ASP A 1 227 ? -15.249 -18.370 -5.657 1.00 25.97 227 ASP A N 1
ATOM 1752 C CA . ASP A 1 227 ? -15.887 -17.228 -6.282 1.00 27.13 227 ASP A CA 1
ATOM 1753 C C . ASP A 1 227 ? -16.802 -16.452 -5.319 1.00 27.25 227 ASP A C 1
ATOM 1754 O O . ASP A 1 227 ? -17.544 -15.590 -5.768 1.00 27.67 227 ASP A O 1
ATOM 1759 N N . THR A 1 228 ? -16.759 -16.742 -4.009 1.00 23.67 228 THR A N 1
ATOM 1760 C CA . THR A 1 228 ? -17.564 -15.980 -3.048 1.00 20.46 228 THR A CA 1
ATOM 1761 C C . THR A 1 228 ? -16.725 -14.902 -2.374 1.00 20.57 228 THR A C 1
ATOM 1762 O O . THR A 1 228 ? -15.599 -15.182 -1.932 1.00 22.62 228 THR A O 1
ATOM 1766 N N . GLU A 1 229 ? -17.274 -13.687 -2.297 1.00 18.88 229 GLU A N 1
ATOM 1767 C CA . GLU A 1 229 ? -16.688 -12.624 -1.489 1.00 18.39 229 GLU A CA 1
ATOM 1768 C C . GLU A 1 229 ? -17.363 -12.725 -0.125 1.00 17.71 229 GLU A C 1
ATOM 1769 O O . GLU A 1 229 ? -18.581 -12.577 -0.053 1.00 18.67 229 GLU A O 1
ATOM 1775 N N . LEU A 1 230 ? -16.562 -13.015 0.904 1.00 18.67 230 LEU A N 1
ATOM 1776 C CA . LEU A 1 230 ? -17.066 -13.170 2.259 1.00 21.82 230 LEU A CA 1
ATOM 1777 C C . LEU A 1 230 ? -16.437 -12.106 3.138 1.00 22.57 230 LEU A C 1
ATOM 1778 O O . LEU A 1 230 ? -15.213 -12.155 3.352 1.00 26.91 230 LEU A O 1
ATOM 1783 N N . VAL A 1 231 ? -17.246 -11.175 3.702 1.00 17.15 231 VAL A N 1
ATOM 1784 C CA . VAL A 1 231 ? -16.726 -10.144 4.573 1.00 15.86 231 VAL A CA 1
ATOM 1785 C C . VAL A 1 231 ? -16.543 -10.735 5.978 1.00 16.04 231 VAL A C 1
ATOM 1786 O O . VAL A 1 231 ? -17.198 -11.710 6.365 1.00 16.91 231 VAL A O 1
ATOM 1790 N N . GLU A 1 232 ? -15.597 -10.169 6.716 1.00 16.36 232 GLU A N 1
ATOM 1791 C CA . GLU A 1 232 ? -15.416 -10.520 8.102 1.00 16.66 232 GLU A CA 1
ATOM 1792 C C . GLU A 1 232 ? -16.687 -10.201 8.889 1.00 15.41 232 GLU A C 1
ATOM 1793 O O . GLU A 1 232 ? -17.366 -9.173 8.684 1.00 15.10 232 GLU A O 1
ATOM 1799 N N . THR A 1 233 ? -16.984 -11.107 9.821 1.00 13.94 233 THR A N 1
ATOM 1800 C CA . THR A 1 233 ? -18.097 -10.915 10.734 1.00 13.25 233 THR A CA 1
ATOM 1801 C C . THR A 1 233 ? -17.816 -9.634 11.505 1.00 15.18 233 THR A C 1
ATOM 1802 O O . THR A 1 233 ? -16.693 -9.444 12.008 1.00 13.90 233 THR A O 1
ATOM 1806 N N . ARG A 1 234 ? -18.874 -8.829 11.674 1.00 11.75 234 ARG A N 1
ATOM 1807 C CA . ARG A 1 234 ? -18.730 -7.464 12.168 1.00 12.23 234 ARG A CA 1
ATOM 1808 C C . ARG A 1 234 ? -19.742 -7.151 13.260 1.00 12.35 234 ARG A C 1
ATOM 1809 O O . ARG A 1 234 ? -20.891 -7.602 13.221 1.00 12.19 234 ARG A O 1
ATOM 1817 N N . PRO A 1 235 ? -19.343 -6.424 14.336 1.00 10.61 235 PRO A N 1
ATOM 1818 C CA . PRO A 1 235 ? -20.286 -6.072 15.399 1.00 12.08 235 PRO A CA 1
ATOM 1819 C C . PRO A 1 235 ? -21.267 -4.978 15.016 1.00 12.63 235 PRO A C 1
ATOM 1820 O O . PRO A 1 235 ? -20.898 -3.975 14.417 1.00 13.64 235 PRO A O 1
ATOM 1824 N N . ALA A 1 236 ? -22.525 -5.113 15.461 1.00 12.87 236 ALA A N 1
ATOM 1825 C CA . ALA A 1 236 ? -23.528 -4.102 15.182 1.00 12.84 236 ALA A CA 1
ATOM 1826 C C . ALA A 1 236 ? -23.524 -2.997 16.236 1.00 14.06 236 ALA A C 1
ATOM 1827 O O . ALA A 1 236 ? -23.957 -1.871 15.932 1.00 15.02 236 ALA A O 1
ATOM 1829 N N . GLY A 1 237 ? -23.071 -3.303 17.469 1.00 16.20 237 GLY A N 1
ATOM 1830 C CA . GLY A 1 237 ? -23.069 -2.357 18.596 1.00 15.95 237 GLY A CA 1
ATOM 1831 C C . GLY A 1 237 ? -24.185 -2.562 19.618 1.00 20.03 237 GLY A C 1
ATOM 1832 O O . GLY A 1 237 ? -24.343 -1.789 20.582 1.00 21.55 237 GLY A O 1
ATOM 1833 N N . ASP A 1 238 ? -25.069 -3.523 19.366 1.00 17.79 238 ASP A N 1
ATOM 1834 C CA . ASP A 1 238 ? -26.187 -3.862 20.246 1.00 17.71 238 ASP A CA 1
ATOM 1835 C C . ASP A 1 238 ? -26.053 -5.298 20.781 1.00 17.55 238 ASP A C 1
ATOM 1836 O O . ASP A 1 238 ? -27.029 -5.920 21.193 1.00 19.42 238 ASP A O 1
ATOM 1841 N N . ARG A 1 239 ? -24.837 -5.836 20.687 1.00 16.17 239 ARG A N 1
ATOM 1842 C CA . ARG A 1 239 ? -24.390 -7.142 21.139 1.00 14.66 239 ARG A CA 1
ATOM 1843 C C . ARG A 1 239 ? -24.323 -8.091 19.943 1.00 13.73 239 ARG A C 1
ATOM 1844 O O . ARG A 1 239 ? -23.553 -9.069 20.036 1.00 12.99 239 ARG A O 1
ATOM 1852 N N . THR A 1 240 ? -25.050 -7.774 18.857 1.00 12.22 240 THR A N 1
ATOM 1853 C CA . THR A 1 240 ? -25.186 -8.763 17.794 1.00 12.13 240 THR A CA 1
ATOM 1854 C C . THR A 1 240 ? -24.131 -8.520 16.724 1.00 11.50 240 THR A C 1
ATOM 1855 O O . THR A 1 240 ? -23.404 -7.515 16.761 1.00 12.48 240 THR A O 1
ATOM 1859 N N . PHE A 1 241 ? -24.129 -9.439 15.759 1.00 11.75 241 PHE A N 1
ATOM 1860 C CA . PHE A 1 241 ? -23.146 -9.462 14.670 1.00 11.78 241 PHE A CA 1
ATOM 1861 C C . PHE A 1 241 ? -23.857 -9.503 13.339 1.00 12.00 241 PHE A C 1
ATOM 1862 O O . PHE A 1 241 ? -25.052 -9.789 13.259 1.00 12.42 241 PHE A O 1
ATOM 1870 N N . GLN A 1 242 ? -23.064 -9.199 12.311 1.00 11.59 242 GLN A N 1
ATOM 1871 C CA . GLN A 1 242 ? -23.524 -9.135 10.914 1.00 11.28 242 GLN A CA 1
ATOM 1872 C C . GLN A 1 242 ? -22.496 -9.791 10.006 1.00 11.86 242 GLN A C 1
ATOM 1873 O O . GLN A 1 242 ? -21.284 -9.706 10.274 1.00 12.98 242 GLN A O 1
ATOM 1879 N N . LYS A 1 243 ? -22.947 -10.347 8.878 1.00 11.21 243 LYS A N 1
ATOM 1880 C CA . LYS A 1 243 ? -22.045 -10.864 7.845 1.00 12.31 243 LYS A CA 1
ATOM 1881 C C . LYS A 1 243 ? -22.796 -10.931 6.526 1.00 12.29 243 LYS A C 1
ATOM 1882 O O . LYS A 1 243 ? -24.029 -11.027 6.498 1.00 12.70 243 LYS A O 1
ATOM 1888 N N . TRP A 1 244 ? -22.071 -10.858 5.420 1.00 10.84 244 TRP A N 1
ATOM 1889 C CA . TRP A 1 244 ? -22.651 -11.212 4.147 1.00 13.12 244 TRP A CA 1
ATOM 1890 C C . TRP A 1 244 ? -21.662 -11.975 3.270 1.00 13.31 244 TRP A C 1
ATOM 1891 O O . TRP A 1 244 ? -20.471 -11.941 3.462 1.00 13.40 244 TRP A O 1
ATOM 1902 N N . ALA A 1 245 ? -22.237 -12.613 2.237 1.00 12.91 245 ALA A N 1
ATOM 1903 C CA . ALA A 1 245 ? -21.484 -13.382 1.257 1.00 14.45 245 ALA A CA 1
ATOM 1904 C C . ALA A 1 245 ? -22.059 -13.070 -0.109 1.00 15.27 245 ALA A C 1
ATOM 1905 O O . ALA A 1 245 ? -23.268 -13.044 -0.248 1.00 15.44 245 ALA A O 1
ATOM 1907 N N . ALA A 1 246 ? -21.211 -12.777 -1.084 1.00 14.39 246 ALA A N 1
ATOM 1908 C CA . ALA A 1 246 ? -21.669 -12.364 -2.409 1.00 15.02 246 ALA A CA 1
ATOM 1909 C C . ALA A 1 246 ? -21.039 -13.219 -3.516 1.00 16.60 246 ALA A C 1
ATOM 1910 O O . ALA A 1 246 ? -19.882 -13.605 -3.435 1.00 19.52 246 ALA A O 1
ATOM 1912 N N . VAL A 1 247 ? -21.839 -13.447 -4.571 1.00 15.75 247 VAL A N 1
ATOM 1913 C CA . VAL A 1 247 ? -21.346 -14.121 -5.768 1.00 16.25 247 VAL A CA 1
ATOM 1914 C C . VAL A 1 247 ? -21.853 -13.356 -6.979 1.00 15.64 247 VAL A C 1
ATOM 1915 O O . VAL A 1 247 ? -22.931 -12.801 -6.973 1.00 16.30 247 VAL A O 1
ATOM 1919 N N . VAL A 1 248 ? -21.038 -13.391 -8.052 1.00 16.17 248 VAL A N 1
ATOM 1920 C CA . VAL A 1 248 ? -21.398 -12.805 -9.332 1.00 16.30 248 VAL A CA 1
ATOM 1921 C C . VAL A 1 248 ? -21.934 -13.925 -10.229 1.00 14.78 248 VAL A C 1
ATOM 1922 O O . VAL A 1 248 ? -21.238 -14.935 -10.470 1.00 20.27 248 VAL A O 1
ATOM 1926 N N . VAL A 1 249 ? -23.124 -13.724 -10.755 1.00 14.74 249 VAL A N 1
ATOM 1927 C CA . VAL A 1 249 ? -23.827 -14.787 -11.448 1.00 14.93 249 VAL A CA 1
ATOM 1928 C C . VAL A 1 249 ? -24.199 -14.310 -12.840 1.00 16.75 249 VAL A C 1
ATOM 1929 O O . VAL A 1 249 ? -24.401 -13.139 -13.069 1.00 16.91 249 VAL A O 1
ATOM 1933 N N . PRO A 1 250 ? -24.276 -15.219 -13.830 1.00 15.29 250 PRO A N 1
ATOM 1934 C CA . PRO A 1 250 ? -24.777 -14.801 -15.151 1.00 15.39 250 PRO A CA 1
ATOM 1935 C C . PRO A 1 250 ? -26.270 -14.465 -15.077 1.00 17.16 250 PRO A C 1
ATOM 1936 O O . PRO A 1 250 ? -27.064 -15.140 -14.433 1.00 17.84 250 PRO A O 1
ATOM 1940 N N . SER A 1 251 ? -26.678 -13.422 -15.826 1.00 19.81 251 SER A N 1
ATOM 1941 C CA . SER A 1 251 ? -28.070 -12.993 -15.852 1.00 24.61 251 SER A CA 1
ATOM 1942 C C . SER A 1 251 ? -28.961 -14.135 -16.325 1.00 24.33 251 SER A C 1
ATOM 1943 O O . SER A 1 251 ? -28.628 -14.853 -17.272 1.00 24.62 251 SER A O 1
ATOM 1946 N N . GLY A 1 252 ? -30.060 -14.364 -15.618 1.00 25.06 252 GLY A N 1
ATOM 1947 C CA . GLY A 1 252 ? -30.884 -15.480 -16.008 1.00 24.21 252 GLY A CA 1
ATOM 1948 C C . GLY A 1 252 ? -30.648 -16.753 -15.209 1.00 22.97 252 GLY A C 1
ATOM 1949 O O . GLY A 1 252 ? -31.561 -17.560 -15.181 1.00 28.35 252 GLY A O 1
ATOM 1950 N N . GLU A 1 253 ? -29.513 -16.911 -14.506 1.00 18.82 253 GLU A N 1
ATOM 1951 C CA . GLU A 1 253 ? -29.179 -18.161 -13.834 1.00 17.32 253 GLU A CA 1
ATOM 1952 C C . GLU A 1 253 ? -29.326 -18.080 -12.306 1.00 15.22 253 GLU A C 1
ATOM 1953 O O . GLU A 1 253 ? -28.871 -18.979 -11.591 1.00 16.30 253 GLU A O 1
ATOM 1959 N N . GLU A 1 254 ? -29.979 -17.024 -11.829 1.00 17.73 254 GLU A N 1
ATOM 1960 C CA . GLU A 1 254 ? -30.029 -16.760 -10.378 1.00 17.33 254 GLU A CA 1
ATOM 1961 C C . GLU A 1 254 ? -30.591 -17.929 -9.582 1.00 17.34 254 GLU A C 1
ATOM 1962 O O . GLU A 1 254 ? -30.186 -18.154 -8.437 1.00 18.39 254 GLU A O 1
ATOM 1968 N N . GLN A 1 255 ? -31.572 -18.666 -10.130 1.00 17.56 255 GLN A N 1
ATOM 1969 C CA . GLN A 1 255 ? -32.227 -19.689 -9.332 1.00 17.95 255 GLN A CA 1
ATOM 1970 C C . GLN A 1 255 ? -31.365 -20.954 -9.173 1.00 16.09 255 GLN A C 1
ATOM 1971 O O . GLN A 1 255 ? -31.750 -21.853 -8.403 1.00 19.05 255 GLN A O 1
ATOM 1977 N N . ARG A 1 256 ? -30.205 -21.043 -9.851 1.00 16.52 256 ARG A N 1
ATOM 1978 C CA . ARG A 1 256 ? -29.270 -22.133 -9.662 1.00 16.65 256 ARG A CA 1
ATOM 1979 C C . ARG A 1 256 ? -28.441 -21.948 -8.384 1.00 15.13 256 ARG A C 1
ATOM 1980 O O . ARG A 1 256 ? -27.663 -22.822 -8.011 1.00 17.26 256 ARG A O 1
ATOM 1988 N N . TYR A 1 257 ? -28.582 -20.768 -7.754 1.00 16.22 257 TYR A N 1
ATOM 1989 C CA . TYR A 1 257 ? -27.724 -20.442 -6.626 1.00 14.49 257 TYR A CA 1
ATOM 1990 C C . TYR A 1 257 ? -28.535 -20.453 -5.331 1.00 13.67 257 TYR A C 1
ATOM 1991 O O . TYR A 1 257 ? -29.648 -19.942 -5.272 1.00 17.02 257 TYR A O 1
ATOM 2000 N N . THR A 1 258 ? -27.945 -21.112 -4.327 1.00 14.84 258 THR A N 1
ATOM 2001 C CA . THR A 1 258 ? -28.527 -21.172 -3.001 1.00 16.98 258 THR A CA 1
ATOM 2002 C C . THR A 1 258 ? -27.522 -20.637 -1.979 1.00 16.18 258 THR A C 1
ATOM 2003 O O . THR A 1 258 ? -26.352 -21.016 -2.009 1.00 17.37 258 THR A O 1
ATOM 2007 N N . CYS A 1 259 ? -28.062 -19.893 -0.995 1.00 15.88 259 CYS A N 1
ATOM 2008 C CA . CYS A 1 259 ? -27.308 -19.414 0.168 1.00 15.51 259 CYS A CA 1
ATOM 2009 C C . CYS A 1 259 ? -27.625 -20.365 1.331 1.00 17.42 259 CYS A C 1
ATOM 2010 O O . CYS A 1 259 ? -28.783 -20.619 1.609 1.00 17.22 259 CYS A O 1
ATOM 2013 N N . HIS A 1 260 ? -26.617 -20.850 2.028 1.00 18.86 260 HIS A N 1
ATOM 2014 C CA . HIS A 1 260 ? -26.802 -21.740 3.174 1.00 18.81 260 HIS A CA 1
ATOM 2015 C C . HIS A 1 260 ? -26.297 -21.046 4.451 1.00 17.81 260 HIS A C 1
ATOM 2016 O O . HIS A 1 260 ? -25.189 -20.506 4.452 1.00 18.02 260 HIS A O 1
ATOM 2023 N N . VAL A 1 261 ? -27.117 -21.130 5.506 1.00 18.60 261 VAL A N 1
ATOM 2024 C CA . VAL A 1 261 ? -26.838 -20.452 6.770 1.00 17.70 261 VAL A CA 1
ATOM 2025 C C . VAL A 1 261 ? -26.935 -21.444 7.922 1.00 21.18 261 VAL A C 1
ATOM 2026 O O . VAL A 1 261 ? -28.000 -22.049 8.084 1.00 20.05 261 VAL A O 1
ATOM 2030 N N . GLN A 1 262 ? -25.827 -21.551 8.675 1.00 18.58 262 GLN A N 1
ATOM 2031 C CA . GLN A 1 262 ? -25.807 -22.304 9.931 1.00 22.39 262 GLN A CA 1
ATOM 2032 C C . GLN A 1 262 ? -25.451 -21.384 11.085 1.00 19.32 262 GLN A C 1
ATOM 2033 O O . GLN A 1 262 ? -24.465 -20.681 10.976 1.00 18.84 262 GLN A O 1
ATOM 2039 N N . HIS A 1 263 ? -26.204 -21.542 12.194 1.00 22.04 263 HIS A N 1
ATOM 2040 C CA . HIS A 1 263 ? -26.046 -20.732 13.400 1.00 19.13 263 HIS A CA 1
ATOM 2041 C C . HIS A 1 263 ? -26.725 -21.449 14.558 1.00 22.69 263 HIS A C 1
ATOM 2042 O O . HIS A 1 263 ? -27.791 -22.013 14.358 1.00 24.64 263 HIS A O 1
ATOM 2049 N N . GLU A 1 264 ? -26.126 -21.335 15.759 1.00 23.71 264 GLU A N 1
ATOM 2050 C CA . GLU A 1 264 ? -26.675 -21.962 16.963 1.00 23.79 264 GLU A CA 1
ATOM 2051 C C . GLU A 1 264 ? -28.112 -21.532 17.318 1.00 25.64 264 GLU A C 1
ATOM 2052 O O . GLU A 1 264 ? -28.822 -22.318 17.942 1.00 29.05 264 GLU A O 1
ATOM 2058 N N . GLY A 1 265 ? -28.597 -20.327 16.980 1.00 19.12 265 GLY A N 1
ATOM 2059 C CA . GLY A 1 265 ? -29.937 -19.842 17.312 1.00 19.95 265 GLY A CA 1
ATOM 2060 C C . GLY A 1 265 ? -31.065 -20.331 16.375 1.00 21.12 265 GLY A C 1
ATOM 2061 O O . GLY A 1 265 ? -32.232 -19.968 16.582 1.00 24.93 265 GLY A O 1
ATOM 2062 N N . LEU A 1 266 ? -30.699 -20.961 15.268 1.00 23.51 266 LEU A N 1
ATOM 2063 C CA . LEU A 1 266 ? -31.657 -21.435 14.291 1.00 25.46 266 LEU A CA 1
ATOM 2064 C C . LEU A 1 266 ? -32.129 -22.807 14.745 1.00 28.78 266 LEU A C 1
ATOM 2065 O O . LEU A 1 266 ? -31.283 -23.684 14.978 1.00 32.15 266 LEU A O 1
ATOM 2070 N N . PRO A 1 267 ? -33.459 -23.064 14.659 1.00 31.25 267 PRO A N 1
ATOM 2071 C CA . PRO A 1 267 ? -33.984 -24.408 14.884 1.00 36.25 267 PRO A CA 1
ATOM 2072 C C . PRO A 1 267 ? -33.492 -25.355 13.787 1.00 35.93 267 PRO A C 1
ATOM 2073 O O . PRO A 1 267 ? -33.121 -26.471 14.118 1.00 34.05 267 PRO A O 1
ATOM 2077 N N . LYS A 1 268 ? -33.361 -24.876 12.526 1.00 31.67 268 LYS A N 1
ATOM 2078 C CA . LYS A 1 268 ? -32.778 -25.660 11.440 1.00 34.25 268 LYS A CA 1
ATOM 2079 C C . LYS A 1 268 ? -31.962 -24.758 10.508 1.00 29.49 268 LYS A C 1
ATOM 2080 O O . LYS A 1 268 ? -32.308 -23.593 10.315 1.00 26.05 268 LYS A O 1
ATOM 2086 N N . PRO A 1 269 ? -30.944 -25.305 9.816 1.00 27.31 269 PRO A N 1
ATOM 2087 C CA . PRO A 1 269 ? -30.201 -24.554 8.796 1.00 30.55 269 PRO A CA 1
ATOM 2088 C C . PRO A 1 269 ? -31.129 -24.036 7.710 1.00 29.24 269 PRO A C 1
ATOM 2089 O O . PRO A 1 269 ? -32.186 -24.614 7.424 1.00 26.68 269 PRO A O 1
ATOM 2093 N N . LEU A 1 270 ? -30.718 -22.904 7.125 1.00 23.97 270 LEU A N 1
ATOM 2094 C CA . LEU A 1 270 ? -31.519 -22.184 6.154 1.00 26.42 270 LEU A CA 1
ATOM 2095 C C . LEU A 1 270 ? -30.905 -22.407 4.776 1.00 22.09 270 LEU A C 1
ATOM 2096 O O . LEU A 1 270 ? -29.683 -22.503 4.625 1.00 21.41 270 LEU A O 1
ATOM 2101 N N . THR A 1 271 ? -31.831 -22.505 3.823 1.00 25.87 271 THR A N 1
ATOM 2102 C CA . THR A 1 271 ? -31.502 -22.485 2.411 1.00 25.11 271 THR A CA 1
ATOM 2103 C C . THR A 1 271 ? -32.305 -21.354 1.808 1.00 26.07 271 THR A C 1
ATOM 2104 O O . THR A 1 271 ? -33.526 -21.354 1.929 1.00 29.44 271 THR A O 1
ATOM 2108 N N . LEU A 1 272 ? -31.635 -20.350 1.210 1.00 20.82 272 LEU A N 1
ATOM 2109 C CA . LEU A 1 272 ? -32.299 -19.170 0.710 1.00 19.41 272 LEU A CA 1
ATOM 2110 C C . LEU A 1 272 ? -31.941 -19.013 -0.767 1.00 18.06 272 LEU A C 1
ATOM 2111 O O . LEU A 1 272 ? -30.825 -19.306 -1.157 1.00 20.27 272 LEU A O 1
ATOM 2116 N N . ARG A 1 273 ? -32.865 -18.444 -1.518 1.00 21.51 273 ARG A N 1
ATOM 2117 C CA . ARG A 1 273 ? -32.591 -18.028 -2.880 1.00 20.21 273 ARG A CA 1
ATOM 2118 C C . ARG A 1 273 ? -33.059 -16.590 -3.066 1.00 22.27 273 ARG A C 1
ATOM 2119 O O . ARG A 1 273 ? -33.839 -16.039 -2.272 1.00 21.86 273 ARG A O 1
ATOM 2127 N N . TRP A 1 274 ? -32.578 -15.936 -4.133 1.00 19.95 274 TRP A N 1
ATOM 2128 C CA . TRP A 1 274 ? -33.172 -14.696 -4.558 1.00 21.91 274 TRP A CA 1
ATOM 2129 C C . TRP A 1 274 ? -34.672 -14.864 -4.781 1.00 22.24 274 TRP A C 1
ATOM 2130 O O . TRP A 1 274 ? -35.095 -15.759 -5.521 1.00 22.68 274 TRP A O 1
ATOM 2141 N N . GLU A 1 275 ? -35.409 -13.956 -4.118 1.00 27.74 275 GLU A N 1
ATOM 2142 C CA . GLU A 1 275 ? -36.838 -14.021 -3.776 1.00 40.09 275 GLU A CA 1
ATOM 2143 C C . GLU A 1 275 ? -37.250 -15.431 -3.306 1.00 48.43 275 GLU A C 1
ATOM 2144 O O . GLU A 1 275 ? -37.531 -15.582 -2.091 1.00 55.43 275 GLU A O 1
ATOM 2150 N N . ILE B 2 1 ? 6.933 -7.045 11.944 1.00 44.99 1 ILE B N 1
ATOM 2151 C CA . ILE B 2 1 ? 6.007 -6.986 10.766 1.00 43.35 1 ILE B CA 1
ATOM 2152 C C . ILE B 2 1 ? 4.733 -6.199 11.093 1.00 33.85 1 ILE B C 1
ATOM 2153 O O . ILE B 2 1 ? 4.382 -5.877 12.219 1.00 35.33 1 ILE B O 1
ATOM 2158 N N . GLN B 2 2 ? 4.059 -5.836 10.018 1.00 26.89 2 GLN B N 1
ATOM 2159 C CA . GLN B 2 2 ? 2.955 -4.913 10.071 1.00 23.71 2 GLN B CA 1
ATOM 2160 C C . GLN B 2 2 ? 1.841 -5.480 9.222 1.00 22.03 2 GLN B C 1
ATOM 2161 O O . GLN B 2 2 ? 2.091 -6.173 8.234 1.00 21.95 2 GLN B O 1
ATOM 2167 N N . ARG B 2 3 ? 0.597 -5.172 9.608 1.00 17.78 3 ARG B N 1
ATOM 2168 C CA . ARG B 2 3 ? -0.551 -5.657 8.892 1.00 18.05 3 ARG B CA 1
ATOM 2169 C C . ARG B 2 3 ? -1.533 -4.497 8.696 1.00 18.82 3 ARG B C 1
ATOM 2170 O O . ARG B 2 3 ? -1.770 -3.701 9.606 1.00 18.76 3 ARG B O 1
ATOM 2178 N N . THR B 2 4 ? -2.019 -4.334 7.466 1.00 20.75 4 THR B N 1
ATOM 2179 C CA . THR B 2 4 ? -2.795 -3.150 7.151 1.00 19.34 4 THR B CA 1
ATOM 2180 C C . THR B 2 4 ? -4.257 -3.385 7.533 1.00 17.39 4 THR B C 1
ATOM 2181 O O . THR B 2 4 ? -4.789 -4.486 7.487 1.00 19.21 4 THR B O 1
ATOM 2185 N N . PRO B 2 5 ? -4.981 -2.351 8.002 1.00 18.20 5 PRO B N 1
ATOM 2186 C CA . PRO B 2 5 ? -6.388 -2.576 8.378 1.00 18.03 5 PRO B CA 1
ATOM 2187 C C . PRO B 2 5 ? -7.357 -2.896 7.249 1.00 17.81 5 PRO B C 1
ATOM 2188 O O . PRO B 2 5 ? -7.262 -2.344 6.143 1.00 19.75 5 PRO B O 1
ATOM 2192 N N . LYS B 2 6 ? -8.310 -3.741 7.600 1.00 16.31 6 LYS B N 1
ATOM 2193 C CA . LYS B 2 6 ? -9.541 -4.004 6.884 1.00 15.90 6 LYS B CA 1
ATOM 2194 C C . LYS B 2 6 ? -10.535 -2.996 7.434 1.00 19.59 6 LYS B C 1
ATOM 2195 O O . LYS B 2 6 ? -10.429 -2.638 8.622 1.00 18.94 6 LYS B O 1
ATOM 2201 N N . ILE B 2 7 ? -11.377 -2.438 6.539 1.00 15.78 7 ILE B N 1
ATOM 2202 C CA . ILE B 2 7 ? -12.302 -1.392 6.908 1.00 15.14 7 ILE B CA 1
ATOM 2203 C C . ILE B 2 7 ? -13.685 -1.741 6.396 1.00 15.13 7 ILE B C 1
ATOM 2204 O O . ILE B 2 7 ? -13.858 -2.016 5.200 1.00 18.79 7 ILE B O 1
ATOM 2209 N N . GLN B 2 8 ? -14.691 -1.734 7.276 1.00 13.73 8 GLN B N 1
ATOM 2210 C CA . GLN B 2 8 ? -16.078 -1.825 6.852 1.00 15.41 8 GLN B CA 1
ATOM 2211 C C . GLN B 2 8 ? -16.877 -0.678 7.467 1.00 15.34 8 GLN B C 1
ATOM 2212 O O . GLN B 2 8 ? -16.738 -0.328 8.656 1.00 15.88 8 GLN B O 1
ATOM 2218 N N . VAL B 2 9 ? -17.764 -0.075 6.655 1.00 14.99 9 VAL B N 1
ATOM 2219 C CA . VAL B 2 9 ? -18.607 1.034 7.086 1.00 16.06 9 VAL B CA 1
ATOM 2220 C C . VAL B 2 9 ? -20.062 0.650 6.839 1.00 15.33 9 VAL B C 1
ATOM 2221 O O . VAL B 2 9 ? -20.410 0.198 5.733 1.00 16.07 9 VAL B O 1
ATOM 2225 N N . TYR B 2 10 ? -20.900 0.763 7.874 1.00 14.93 10 TYR B N 1
ATOM 2226 C CA . TYR B 2 10 ? -22.231 0.143 7.857 1.00 13.97 10 TYR B CA 1
ATOM 2227 C C . TYR B 2 10 ? -23.093 0.673 8.996 1.00 17.37 10 TYR B C 1
ATOM 2228 O O . TYR B 2 10 ? -22.606 1.346 9.904 1.00 16.35 10 TYR B O 1
ATOM 2237 N N . SER B 2 11 ? -24.408 0.404 8.949 1.00 16.49 11 SER B N 1
ATOM 2238 C CA . SER B 2 11 ? -25.320 0.808 9.989 1.00 16.28 11 SER B CA 1
ATOM 2239 C C . SER B 2 11 ? -25.696 -0.349 10.921 1.00 16.19 11 SER B C 1
ATOM 2240 O O . SER B 2 11 ? -25.705 -1.533 10.524 1.00 15.88 11 SER B O 1
ATOM 2243 N N . ARG B 2 12 ? -26.009 0.033 12.165 1.00 16.53 12 ARG B N 1
ATOM 2244 C CA . ARG B 2 12 ? -26.417 -0.930 13.190 1.00 16.82 12 ARG B CA 1
ATOM 2245 C C . ARG B 2 12 ? -27.711 -1.630 12.791 1.00 17.08 12 ARG B C 1
ATOM 2246 O O . ARG B 2 12 ? -27.816 -2.848 12.907 1.00 17.42 12 ARG B O 1
ATOM 2254 N N . HIS B 2 13 ? -28.695 -0.809 12.390 1.00 17.58 13 HIS B N 1
ATOM 2255 C CA . HIS B 2 13 ? -30.009 -1.273 11.959 1.00 20.52 13 HIS B CA 1
ATOM 2256 C C . HIS B 2 13 ? -30.129 -1.025 10.455 1.00 20.18 13 HIS B C 1
ATOM 2257 O O . HIS B 2 13 ? -29.502 -0.150 9.858 1.00 21.24 13 HIS B O 1
ATOM 2264 N N . PRO B 2 14 ? -31.031 -1.721 9.745 1.00 22.26 14 PRO B N 1
ATOM 2265 C CA . PRO B 2 14 ? -31.213 -1.442 8.318 1.00 24.75 14 PRO B CA 1
ATOM 2266 C C . PRO B 2 14 ? -31.599 0.015 8.073 1.00 21.66 14 PRO B C 1
ATOM 2267 O O . PRO B 2 14 ? -32.362 0.553 8.845 1.00 24.43 14 PRO B O 1
ATOM 2271 N N . ALA B 2 15 ? -31.031 0.629 7.033 1.00 24.62 15 ALA B N 1
ATOM 2272 C CA . ALA B 2 15 ? -31.116 2.075 6.869 1.00 25.87 15 ALA B CA 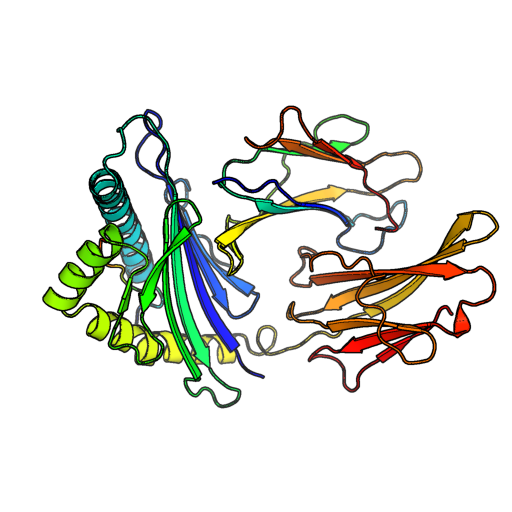1
ATOM 2273 C C . ALA B 2 15 ? -32.496 2.461 6.363 1.00 27.24 15 ALA B C 1
ATOM 2274 O O . ALA B 2 15 ? -32.929 1.873 5.377 1.00 30.00 15 ALA B O 1
ATOM 2276 N N . GLU B 2 16 ? -33.099 3.456 7.022 1.00 28.19 16 GLU B N 1
ATOM 2277 C CA . GLU B 2 16 ? -34.393 4.005 6.618 1.00 34.07 16 GLU B CA 1
ATOM 2278 C C . GLU B 2 16 ? -34.274 5.521 6.664 1.00 30.66 16 GLU B C 1
ATOM 2279 O O . GLU B 2 16 ? -34.074 6.082 7.742 1.00 29.89 16 GLU B O 1
ATOM 2285 N N . ASN B 2 17 ? -34.351 6.170 5.490 1.00 33.56 17 ASN B N 1
ATOM 2286 C CA . ASN B 2 17 ? -34.251 7.620 5.422 1.00 34.27 17 ASN B CA 1
ATOM 2287 C C . ASN B 2 17 ? -35.167 8.247 6.466 1.00 30.82 17 ASN B C 1
ATOM 2288 O O . ASN B 2 17 ? -36.341 7.915 6.577 1.00 33.84 17 ASN B O 1
ATOM 2293 N N . GLY B 2 18 ? -34.613 9.181 7.231 1.00 31.68 18 GLY B N 1
ATOM 2294 C CA . GLY B 2 18 ? -35.374 9.930 8.205 1.00 30.56 18 GLY B CA 1
ATOM 2295 C C . GLY B 2 18 ? -35.426 9.278 9.574 1.00 31.09 18 GLY B C 1
ATOM 2296 O O . GLY B 2 18 ? -35.881 9.910 10.504 1.00 30.71 18 GLY B O 1
ATOM 2297 N N . LYS B 2 19 ? -34.914 8.048 9.729 1.00 34.00 19 LYS B N 1
ATOM 2298 C CA . LYS B 2 19 ? -34.970 7.339 10.999 1.00 37.42 19 LYS B CA 1
ATOM 2299 C C . LYS B 2 19 ? -33.575 7.198 11.624 1.00 32.29 19 LYS B C 1
ATOM 2300 O O . LYS B 2 19 ? -32.654 6.708 10.976 1.00 28.35 19 LYS B O 1
ATOM 2306 N N . SER B 2 20 ? -33.503 7.495 12.923 1.00 31.32 20 SER B N 1
ATOM 2307 C CA . SER B 2 20 ? -32.272 7.536 13.702 1.00 32.02 20 SER B CA 1
ATOM 2308 C C . SER B 2 20 ? -31.708 6.121 13.839 1.00 27.62 20 SER B C 1
ATOM 2309 O O . SER B 2 20 ? -32.435 5.162 13.998 1.00 25.94 20 SER B O 1
ATOM 2312 N N . ASN B 2 21 ? -30.378 6.023 13.777 1.00 23.99 21 ASN B N 1
ATOM 2313 C CA . ASN B 2 21 ? -29.651 4.773 13.585 1.00 20.86 21 ASN B CA 1
ATOM 2314 C C . ASN B 2 21 ? -28.254 5.015 14.189 1.00 22.31 21 ASN B C 1
ATOM 2315 O O . ASN B 2 21 ? -28.023 6.035 14.853 1.00 20.74 21 ASN B O 1
ATOM 2320 N N . PHE B 2 22 ? -27.343 4.066 13.982 1.00 19.75 22 PHE B N 1
ATOM 2321 C CA . PHE B 2 22 ? -25.926 4.207 14.313 1.00 19.35 22 PHE B CA 1
ATOM 2322 C C . PHE B 2 22 ? -25.066 3.879 13.107 1.00 16.36 22 PHE B C 1
ATOM 2323 O O . PHE B 2 22 ? -25.305 2.907 12.391 1.00 16.97 22 PHE B O 1
ATOM 2331 N N . LEU B 2 23 ? -24.072 4.744 12.846 1.00 14.99 23 LEU B N 1
ATOM 2332 C CA . LEU B 2 23 ? -23.076 4.575 11.818 1.00 15.48 23 LEU B CA 1
ATOM 2333 C C . LEU B 2 23 ? -21.825 3.963 12.449 1.00 15.04 23 LEU B C 1
ATOM 2334 O O . LEU B 2 23 ? -21.349 4.472 13.452 1.00 15.56 23 LEU B O 1
ATOM 2339 N N . ASN B 2 24 ? -21.359 2.857 11.861 1.00 14.45 24 ASN B N 1
ATOM 2340 C CA . ASN B 2 24 ? -20.227 2.081 12.380 1.00 14.06 24 ASN B CA 1
ATOM 2341 C C . ASN B 2 24 ? -19.106 2.094 11.358 1.00 15.68 24 ASN B C 1
ATOM 2342 O O . ASN B 2 24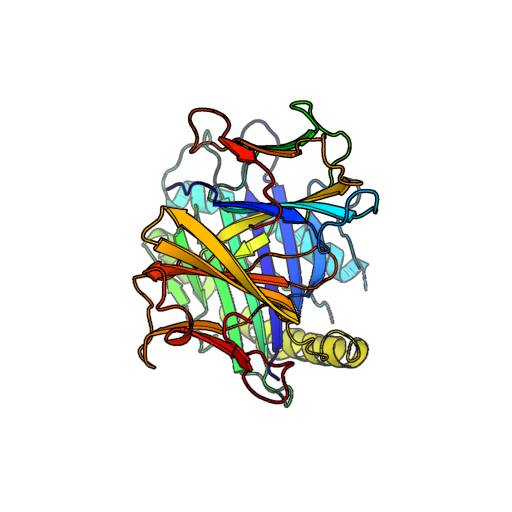 ? -19.327 1.965 10.137 1.00 14.97 24 ASN B O 1
ATOM 2347 N N . CYS B 2 25 ? -17.885 2.170 11.899 1.00 12.35 25 CYS B N 1
ATOM 2348 C CA . CYS B 2 25 ? -16.688 1.899 11.137 1.00 13.27 25 CYS B CA 1
ATOM 2349 C C . CYS B 2 25 ? -15.923 0.843 11.941 1.00 13.63 25 CYS B C 1
ATOM 2350 O O . CYS B 2 25 ? -15.432 1.144 13.046 1.00 14.08 25 CYS B O 1
ATOM 2353 N N . TYR B 2 26 ? -15.784 -0.333 11.326 1.00 12.75 26 TYR B N 1
ATOM 2354 C CA . TYR B 2 26 ? -15.126 -1.465 11.952 1.00 13.71 26 TYR B CA 1
ATOM 2355 C C . TYR B 2 26 ? -13.769 -1.634 11.299 1.00 14.43 26 TYR B C 1
ATOM 2356 O O . TYR B 2 26 ? -13.673 -1.878 10.106 1.00 14.89 26 TYR B O 1
ATOM 2365 N N . VAL B 2 27 ? -12.697 -1.434 12.067 1.00 13.53 27 VAL B N 1
ATOM 2366 C CA . VAL B 2 27 ? -11.344 -1.620 11.560 1.00 13.36 27 VAL B CA 1
ATOM 2367 C C . VAL B 2 27 ? -10.743 -2.870 12.194 1.00 14.21 27 VAL B C 1
ATOM 2368 O O . VAL B 2 27 ? -10.862 -3.061 13.397 1.00 15.01 27 VAL B O 1
ATOM 2372 N N . SER B 2 28 ? -10.140 -3.736 11.386 1.00 14.90 28 SER B N 1
ATOM 2373 C CA . SER B 2 28 ? -9.709 -5.012 11.889 1.00 16.18 28 SER B CA 1
ATOM 2374 C C . SER B 2 28 ? -8.501 -5.519 11.122 1.00 14.39 28 SER B C 1
ATOM 2375 O O . SER B 2 28 ? -8.139 -5.000 10.076 1.00 15.80 28 SER B O 1
ATOM 2378 N N . GLY B 2 29 ? -7.843 -6.507 11.698 1.00 12.82 29 GLY B N 1
ATOM 2379 C CA . GLY B 2 29 ? -6.778 -7.171 10.975 1.00 13.24 29 GLY B CA 1
ATOM 2380 C C . GLY B 2 29 ? -5.451 -6.435 10.954 1.00 14.23 29 GLY B C 1
ATOM 2381 O O . GLY B 2 29 ? -4.562 -6.842 10.183 1.00 17.34 29 GLY B O 1
ATOM 2382 N N . PHE B 2 30 ? -5.238 -5.434 11.829 1.00 13.39 30 PHE B N 1
ATOM 2383 C CA . PHE B 2 30 ? -4.095 -4.534 11.730 1.00 14.19 30 PHE B CA 1
ATOM 2384 C C . PHE B 2 30 ? -3.089 -4.778 12.861 1.00 13.54 30 PHE B C 1
ATOM 2385 O O . PHE B 2 30 ? -3.393 -5.356 13.902 1.00 13.86 30 PHE B O 1
ATOM 2393 N N . HIS B 2 31 ? -1.863 -4.371 12.584 1.00 13.76 31 HIS B N 1
ATOM 2394 C CA . HIS B 2 31 ? -0.771 -4.463 13.535 1.00 16.00 31 HIS B CA 1
ATOM 2395 C C . HIS B 2 31 ? 0.315 -3.511 13.085 1.00 17.02 31 HIS B C 1
ATOM 2396 O O . HIS B 2 31 ? 0.604 -3.454 11.879 1.00 17.38 31 HIS B O 1
ATOM 2403 N N . PRO B 2 32 ? 0.897 -2.660 13.939 1.00 15.33 32 PRO B N 1
ATOM 2404 C CA . PRO B 2 32 ? 0.585 -2.511 15.354 1.00 15.03 32 PRO B CA 1
ATOM 2405 C C . PRO B 2 32 ? -0.713 -1.762 15.609 1.00 15.30 32 PRO B C 1
ATOM 2406 O O . PRO B 2 32 ? -1.455 -1.502 14.664 1.00 16.90 32 PRO B O 1
ATOM 2410 N N . SER B 2 33 ? -0.969 -1.417 16.876 1.00 15.55 33 SER B N 1
ATOM 2411 C CA . SER B 2 33 ? -2.276 -1.003 17.336 1.00 15.12 33 SER B CA 1
ATOM 2412 C C . SER B 2 33 ? -2.604 0.473 17.088 1.00 17.12 33 SER B C 1
ATOM 2413 O O . SER B 2 33 ? -3.787 0.798 17.062 1.00 16.61 33 SER B O 1
ATOM 2416 N N . ASP B 2 34 ? -1.617 1.372 16.933 1.00 17.34 34 ASP B N 1
ATOM 2417 C CA . ASP B 2 34 ? -1.931 2.777 16.701 1.00 18.25 34 ASP B CA 1
ATOM 2418 C C . ASP B 2 34 ? -2.647 2.944 15.361 1.00 17.45 34 ASP B C 1
ATOM 2419 O O . ASP B 2 34 ? -2.257 2.380 14.349 1.00 16.37 34 ASP B O 1
ATOM 2424 N N . ILE B 2 35 ? -3.726 3.701 15.432 1.00 18.25 35 ILE B N 1
ATOM 2425 C CA . ILE B 2 35 ? -4.619 3.882 14.295 1.00 16.82 35 ILE B CA 1
ATOM 2426 C C . ILE B 2 35 ? -5.458 5.127 14.531 1.00 18.91 35 ILE B C 1
ATOM 2427 O O . ILE B 2 35 ? -5.781 5.439 15.677 1.00 22.13 35 ILE B O 1
ATOM 2432 N N . GLU B 2 36 ? -5.763 5.841 13.436 1.00 17.63 36 GLU B N 1
ATOM 2433 C CA . GLU B 2 36 ? -6.594 7.035 13.548 1.00 20.73 36 GLU B CA 1
ATOM 2434 C C . GLU B 2 36 ? -7.793 6.866 12.630 1.00 17.93 36 GLU B C 1
ATOM 2435 O O . GLU B 2 36 ? -7.653 6.483 11.478 1.00 21.30 36 GLU B O 1
ATOM 2441 N N . VAL B 2 37 ? -8.967 6.974 13.233 1.00 15.84 37 VAL B N 1
ATOM 2442 C CA . VAL B 2 37 ? -10.217 6.735 12.545 1.00 17.22 37 VAL B CA 1
ATOM 2443 C C . VAL B 2 37 ? -11.134 7.941 12.743 1.00 17.12 37 VAL B C 1
ATOM 2444 O O . VAL B 2 37 ? -11.411 8.379 13.876 1.00 18.43 37 VAL B O 1
ATOM 2448 N N . ASP B 2 38 ? -11.658 8.440 11.624 1.00 17.16 38 ASP B N 1
ATOM 2449 C CA . ASP B 2 38 ? -12.679 9.485 11.679 1.00 17.84 38 ASP B CA 1
ATOM 2450 C C . ASP B 2 38 ? -13.916 9.034 10.919 1.00 16.48 38 ASP B C 1
ATOM 2451 O O . ASP B 2 38 ? -13.806 8.413 9.869 1.00 17.95 38 ASP B O 1
ATOM 2456 N N . LEU B 2 39 ? -15.098 9.399 11.434 1.00 16.06 39 LEU B N 1
ATOM 2457 C CA . LEU B 2 39 ? -16.318 9.263 10.629 1.00 16.34 39 LEU B CA 1
ATOM 2458 C C . LEU B 2 39 ? -16.599 10.638 10.023 1.00 18.57 39 LEU B C 1
ATOM 2459 O O . LEU B 2 39 ? -16.437 11.656 10.693 1.00 18.49 39 LEU B O 1
ATOM 2464 N N . LEU B 2 40 ? -17.047 10.663 8.768 1.00 18.73 40 LEU B N 1
ATOM 2465 C CA . LEU B 2 40 ? -17.280 11.893 8.023 1.00 20.83 40 LEU B CA 1
ATOM 2466 C C . LEU B 2 40 ? -18.742 11.975 7.610 1.00 19.64 40 LEU B C 1
ATOM 2467 O O . LEU B 2 40 ? -19.333 10.990 7.196 1.00 19.67 40 LEU B O 1
ATOM 2472 N N . LYS B 2 41 ? -19.270 13.190 7.633 1.00 21.63 41 LYS B N 1
ATOM 2473 C CA . LYS B 2 41 ? -20.595 13.502 7.118 1.00 20.83 41 LYS B CA 1
ATOM 2474 C C . LYS B 2 41 ? -20.424 14.626 6.089 1.00 21.21 41 LYS B C 1
ATOM 2475 O O . LYS B 2 41 ? -19.906 15.673 6.463 1.00 21.98 41 LYS B O 1
ATOM 2481 N N . ASN B 2 42 ? -20.730 14.340 4.818 1.00 23.53 42 ASN B N 1
ATOM 2482 C CA . ASN B 2 42 ? -20.453 15.249 3.709 1.00 27.46 42 ASN B CA 1
ATOM 2483 C C . ASN B 2 42 ? -19.030 15.781 3.795 1.00 26.15 42 ASN B C 1
ATOM 2484 O O . ASN B 2 42 ? -18.800 16.986 3.634 1.00 27.12 42 ASN B O 1
ATOM 2489 N N . GLY B 2 43 ? -18.073 14.863 4.001 1.00 22.84 43 GLY B N 1
ATOM 2490 C CA . GLY B 2 43 ? -16.660 15.174 3.923 1.00 22.69 43 GLY B CA 1
ATOM 2491 C C . GLY B 2 43 ? -16.094 15.743 5.232 1.00 24.34 43 GLY B C 1
ATOM 2492 O O . GLY B 2 43 ? -14.890 15.891 5.310 1.00 27.21 43 GLY B O 1
ATOM 2493 N N . GLU B 2 44 ? -16.929 16.103 6.226 1.00 25.31 44 GLU B N 1
ATOM 2494 C CA . GLU B 2 44 ? -16.440 16.782 7.433 1.00 27.91 44 GLU B CA 1
ATOM 2495 C C . GLU B 2 44 ? -16.425 15.837 8.630 1.00 25.10 44 GLU B C 1
ATOM 2496 O O . GLU B 2 44 ? -17.364 15.091 8.807 1.00 21.85 44 GLU B O 1
ATOM 2502 N N . ARG B 2 45 ? -15.401 15.928 9.484 1.00 22.33 45 ARG B N 1
ATOM 2503 C CA . ARG B 2 45 ? -15.319 15.068 10.669 1.00 23.13 45 ARG B CA 1
ATOM 2504 C C . ARG B 2 45 ? -16.481 15.253 11.648 1.00 22.06 45 ARG B C 1
ATOM 2505 O O . ARG B 2 45 ? -16.746 16.370 12.150 1.00 22.24 45 ARG B O 1
ATOM 2513 N N . ILE B 2 46 ? -17.130 14.125 12.000 1.00 18.21 46 ILE B N 1
ATOM 2514 C CA . ILE B 2 46 ? -18.139 14.076 13.041 1.00 17.74 46 ILE B CA 1
ATOM 2515 C C . ILE B 2 46 ? -17.454 14.138 14.405 1.00 19.18 46 ILE B C 1
ATOM 2516 O O . ILE B 2 46 ? -16.466 13.435 14.644 1.00 18.44 46 ILE B O 1
ATOM 2521 N N . GLU B 2 47 ? -18.009 14.940 15.321 1.00 20.82 47 GLU B N 1
ATOM 2522 C CA . GLU B 2 47 ? -17.380 15.096 16.622 1.00 20.10 47 GLU B CA 1
ATOM 2523 C C . GLU B 2 47 ? -17.920 14.072 17.626 1.00 21.25 47 GLU B C 1
ATOM 2524 O O . GLU B 2 47 ? -19.063 13.610 17.528 1.00 23.11 47 GLU B O 1
ATOM 2530 N N . LYS B 2 48 ? -17.116 13.745 18.632 1.00 21.61 48 LYS B N 1
ATOM 2531 C CA . LYS B 2 48 ? -17.575 12.947 19.776 1.00 25.15 48 LYS B CA 1
ATOM 2532 C C . LYS B 2 48 ? -17.961 11.508 19.378 1.00 23.25 48 LYS B C 1
ATOM 2533 O O . LYS B 2 48 ? -18.785 10.880 20.041 1.00 24.08 48 LYS B O 1
ATOM 2539 N N . VAL B 2 49 ? -17.330 10.987 18.311 1.00 20.17 49 VAL B N 1
ATOM 2540 C CA . VAL B 2 49 ? -17.428 9.578 17.936 1.00 17.34 49 VAL B CA 1
ATOM 2541 C C . VAL B 2 49 ? -16.811 8.726 19.048 1.00 19.45 49 VAL B C 1
ATOM 2542 O O . VAL B 2 49 ? -15.729 9.064 19.527 1.00 21.07 49 VAL B O 1
ATOM 2546 N N . GLU B 2 50 ? -17.533 7.682 19.467 1.00 17.99 50 GLU B N 1
ATOM 2547 C CA . GLU B 2 50 ? -17.035 6.730 20.446 1.00 17.97 50 GLU B CA 1
ATOM 2548 C C . GLU B 2 50 ? -16.418 5.516 19.787 1.00 16.45 50 GLU B C 1
ATOM 2549 O O . GLU B 2 50 ? -16.541 5.295 18.590 1.00 15.13 50 GLU B O 1
ATOM 2555 N N . HIS B 2 51 ? -15.641 4.778 20.605 1.00 16.48 51 HIS B N 1
ATOM 2556 C CA . HIS B 2 51 ? -15.053 3.539 20.155 1.00 15.19 51 HIS B CA 1
ATOM 2557 C C . HIS B 2 51 ? -15.009 2.501 21.260 1.00 16.30 51 HIS B C 1
ATOM 2558 O O . HIS B 2 51 ? -15.039 2.777 22.464 1.00 16.33 51 HIS B O 1
ATOM 2565 N N . SER B 2 52 ? -14.898 1.257 20.814 1.00 14.56 52 SER B N 1
ATOM 2566 C CA . SER B 2 52 ? -14.739 0.098 21.677 1.00 14.57 52 SER B CA 1
ATOM 2567 C C . SER B 2 52 ? -13.354 0.071 22.326 1.00 13.44 52 SER B C 1
ATOM 2568 O O . SER B 2 52 ? -12.436 0.795 21.967 1.00 14.02 52 SER B O 1
ATOM 2571 N N . ASP B 2 53 ? -13.200 -0.819 23.316 1.00 14.02 53 ASP B N 1
ATOM 2572 C CA . ASP B 2 53 ? -11.926 -1.047 23.968 1.00 14.45 53 ASP B CA 1
ATOM 2573 C C . ASP B 2 53 ? -11.036 -1.933 23.091 1.00 14.00 53 ASP B C 1
ATOM 2574 O O . ASP B 2 53 ? -11.509 -2.979 22.602 1.00 13.81 53 ASP B O 1
ATOM 2579 N N . LEU B 2 54 ? -9.771 -1.528 22.955 1.00 13.08 54 LEU B N 1
ATOM 2580 C CA . LEU B 2 54 ? -8.813 -2.226 22.095 1.00 13.11 54 LEU B CA 1
ATOM 2581 C C . LEU B 2 54 ? -8.809 -3.701 22.465 1.00 13.64 54 LEU B C 1
ATOM 2582 O O . LEU B 2 54 ? -8.570 -4.076 23.610 1.00 14.76 54 LEU B O 1
ATOM 2587 N N . SER B 2 55 ? -9.020 -4.574 21.461 1.00 13.28 55 SER B N 1
ATOM 2588 C CA . SER B 2 55 ? -8.948 -6.008 21.604 1.00 13.72 55 SER B CA 1
ATOM 2589 C C . SER B 2 55 ? -8.324 -6.590 20.321 1.00 12.85 55 SER B C 1
ATOM 2590 O O . SER B 2 55 ? -7.962 -5.829 19.417 1.00 12.20 55 SER B O 1
ATOM 2593 N N . PHE B 2 56 ? -8.263 -7.915 20.211 1.00 12.03 56 PHE B N 1
ATOM 2594 C CA . PHE B 2 56 ? -7.648 -8.535 19.044 1.00 13.47 56 PHE B CA 1
ATOM 2595 C C . PHE B 2 56 ? -8.209 -9.939 18.870 1.00 12.38 56 PHE B C 1
ATOM 2596 O O . PHE B 2 56 ? -8.808 -10.542 19.780 1.00 14.31 56 PHE B O 1
ATOM 2604 N N . SER B 2 57 ? -8.059 -10.436 17.636 1.00 13.52 57 SER B N 1
ATOM 2605 C CA . SER B 2 57 ? -8.413 -11.778 17.244 1.00 15.07 57 SER B CA 1
ATOM 2606 C C . SER B 2 57 ? -7.332 -12.791 17.634 1.00 14.52 57 SER B C 1
ATOM 2607 O O . SER B 2 57 ? -6.214 -12.444 17.994 1.00 15.35 57 SER B O 1
ATOM 2610 N N . LYS B 2 58 ? -7.659 -14.084 17.507 1.00 17.44 58 LYS B N 1
ATOM 2611 C CA . LYS B 2 58 ? -6.739 -15.117 17.961 1.00 17.57 58 LYS B CA 1
ATOM 2612 C C . LYS B 2 58 ? -5.496 -15.211 17.082 1.00 15.93 58 LYS B C 1
ATOM 2613 O O . LYS B 2 58 ? -4.500 -15.757 17.530 1.00 18.76 58 LYS B O 1
ATOM 2619 N N . ASP B 2 59 ? -5.442 -14.552 15.922 1.00 15.35 59 ASP B N 1
ATOM 2620 C CA . ASP B 2 59 ? -4.244 -14.388 15.124 1.00 15.03 59 ASP B CA 1
ATOM 2621 C C . ASP B 2 59 ? -3.423 -13.140 15.471 1.00 15.06 59 ASP B C 1
ATOM 2622 O O . ASP B 2 59 ? -2.432 -12.800 14.815 1.00 15.88 59 ASP B O 1
ATOM 2627 N N . TRP B 2 60 ? -3.821 -12.499 16.591 1.00 13.65 60 TRP B N 1
ATOM 2628 C CA . TRP B 2 60 ? -3.158 -11.366 17.226 1.00 14.00 60 TRP B CA 1
ATOM 2629 C C . TRP B 2 60 ? -3.487 -10.030 16.538 1.00 13.95 60 TRP B C 1
ATOM 2630 O O . TRP B 2 60 ? -2.928 -9.027 16.976 1.00 15.45 60 TRP B O 1
ATOM 2641 N N . SER B 2 61 ? -4.255 -9.987 15.419 1.00 14.31 61 SER B N 1
ATOM 2642 C CA . SER B 2 61 ? -4.524 -8.716 14.787 1.00 15.61 61 SER B CA 1
ATOM 2643 C C . SER B 2 61 ? -5.621 -7.945 15.536 1.00 11.73 61 SER B C 1
ATOM 2644 O O . SER B 2 61 ? -6.581 -8.503 16.057 1.00 13.72 61 SER B O 1
ATOM 2647 N N . PHE B 2 62 ? -5.378 -6.645 15.657 1.00 11.83 62 PHE B N 1
ATOM 2648 C CA . PHE B 2 62 ? -6.252 -5.758 16.438 1.00 11.62 62 PHE B CA 1
ATOM 2649 C C . PHE B 2 62 ? -7.562 -5.454 15.717 1.00 13.23 62 PHE B C 1
ATOM 2650 O O . PHE B 2 62 ? -7.636 -5.482 14.484 1.00 13.38 62 PHE B O 1
ATOM 2658 N N . TYR B 2 63 ? -8.576 -5.079 16.508 1.00 11.99 63 TYR B N 1
ATOM 2659 C CA . TYR B 2 63 ? -9.806 -4.537 15.947 1.00 12.10 63 TYR B CA 1
ATOM 2660 C C . TYR B 2 63 ? -10.404 -3.497 16.897 1.00 13.03 63 TYR B C 1
ATOM 2661 O O . TYR B 2 63 ? -10.238 -3.580 18.115 1.00 13.21 63 TYR B O 1
ATOM 2670 N N . LEU B 2 64 ? -11.092 -2.517 16.290 1.00 13.45 64 LEU B N 1
ATOM 2671 C CA . LEU B 2 64 ? -11.822 -1.475 16.982 1.00 11.79 64 LEU B CA 1
ATOM 2672 C C . LEU B 2 64 ? -13.107 -1.211 16.190 1.00 12.46 64 LEU B C 1
ATOM 2673 O O . LEU B 2 64 ? -13.090 -1.187 14.964 1.00 13.15 64 LEU B O 1
ATOM 2678 N N . LEU B 2 65 ? -14.165 -0.865 16.934 1.00 12.01 65 LEU B N 1
ATOM 2679 C CA . LEU B 2 65 ? -15.398 -0.356 16.375 1.00 13.46 65 LEU B CA 1
ATOM 2680 C C . LEU B 2 65 ? -15.533 1.113 16.760 1.00 12.95 65 LEU B C 1
ATOM 2681 O O . LEU B 2 65 ? -15.546 1.458 17.950 1.00 14.50 65 LEU B O 1
ATOM 2686 N N . TYR B 2 66 ? -15.722 2.000 15.754 1.00 12.30 66 TYR B N 1
ATOM 2687 C CA . TYR B 2 66 ? -15.993 3.421 15.958 1.00 13.70 66 TYR B CA 1
ATOM 2688 C C . TYR B 2 66 ? -17.449 3.636 15.550 1.00 15.17 66 TYR B C 1
ATOM 2689 O O . TYR B 2 66 ? -17.935 3.040 14.594 1.00 14.91 66 TYR B O 1
ATOM 2698 N N . TYR B 2 67 ? -18.185 4.477 16.289 1.00 14.09 67 TYR B N 1
ATOM 2699 C CA . TYR B 2 67 ? -19.621 4.549 16.087 1.00 15.03 67 TYR B CA 1
ATOM 2700 C C . TYR B 2 67 ? -20.188 5.882 16.574 1.00 15.85 67 TYR B C 1
ATOM 2701 O O . TYR B 2 67 ? -19.666 6.479 17.505 1.00 15.13 67 TYR B O 1
ATOM 2710 N N . THR B 2 68 ? -21.272 6.299 15.915 1.00 14.99 68 THR B N 1
ATOM 2711 C CA . THR B 2 68 ? -22.005 7.522 16.273 1.00 16.71 68 THR B CA 1
ATOM 2712 C C . THR B 2 68 ? -23.466 7.360 15.839 1.00 17.20 68 THR B C 1
ATOM 2713 O O . THR B 2 68 ? -23.766 6.637 14.878 1.00 18.77 68 THR B O 1
ATOM 2717 N N . GLU B 2 69 ? -24.340 8.108 16.539 1.00 21.32 69 GLU B N 1
ATOM 2718 C CA . GLU B 2 69 ? -25.718 8.300 16.096 1.00 25.75 69 GLU B CA 1
ATOM 2719 C C . GLU B 2 69 ? -25.761 9.040 14.751 1.00 25.87 69 GLU B C 1
ATOM 2720 O O . GLU B 2 69 ? -24.929 9.901 14.436 1.00 27.53 69 GLU B O 1
ATOM 2726 N N . PHE B 2 70 ? -26.709 8.665 13.881 1.00 24.73 70 PHE B N 1
ATOM 2727 C CA . PHE B 2 70 ? -26.899 9.376 12.627 1.00 24.33 70 PHE B CA 1
ATOM 2728 C C . PHE B 2 70 ? -28.321 9.071 12.164 1.00 28.99 70 PHE B C 1
ATOM 2729 O O . PHE B 2 70 ? -28.857 8.000 12.419 1.00 26.79 70 PHE B O 1
ATOM 2737 N N . THR B 2 71 ? -28.938 10.053 11.504 1.00 31.15 71 THR B N 1
ATOM 2738 C CA . THR B 2 71 ? -30.232 9.885 10.853 1.00 29.32 71 THR B CA 1
ATOM 2739 C C . THR B 2 71 ? -29.996 9.983 9.353 1.00 31.08 71 THR B C 1
ATOM 2740 O O . THR B 2 71 ? -29.799 11.093 8.851 1.00 34.57 71 THR B O 1
ATOM 2744 N N . PRO B 2 72 ? -29.936 8.858 8.589 1.00 29.87 72 PRO B N 1
ATOM 2745 C CA . PRO B 2 72 ? -29.624 8.900 7.160 1.00 29.16 72 PRO B CA 1
ATOM 2746 C C . PRO B 2 72 ? -30.690 9.674 6.378 1.00 33.12 72 PRO B C 1
ATOM 2747 O O . PRO B 2 72 ? -31.801 9.826 6.846 1.00 34.64 72 PRO B O 1
ATOM 2751 N N . THR B 2 73 ? -30.299 10.173 5.209 1.00 36.37 73 THR B N 1
ATOM 2752 C CA . THR B 2 73 ? -31.190 10.868 4.290 1.00 37.50 73 THR B CA 1
ATOM 2753 C C . THR B 2 73 ? -30.757 10.436 2.907 1.00 38.73 73 THR B C 1
ATOM 2754 O O . THR B 2 73 ? -29.784 9.712 2.797 1.00 42.00 73 THR B O 1
ATOM 2758 N N . GLU B 2 74 ? -31.460 10.886 1.860 1.00 37.61 74 GLU B N 1
ATOM 2759 C CA . GLU B 2 74 ? -31.093 10.537 0.497 1.00 41.76 74 GLU B CA 1
ATOM 2760 C C . GLU B 2 74 ? -29.846 11.303 0.049 1.00 38.46 74 GLU B C 1
ATOM 2761 O O . GLU B 2 74 ? -29.061 10.802 -0.742 1.00 43.86 74 GLU B O 1
ATOM 2767 N N . LYS B 2 75 ? -29.687 12.509 0.588 1.00 39.57 75 LYS B N 1
ATOM 2768 C CA . LYS B 2 75 ? -28.715 13.498 0.148 1.00 47.62 75 LYS B CA 1
ATOM 2769 C C . LYS B 2 75 ? -27.371 13.321 0.859 1.00 41.89 75 LYS B C 1
ATOM 2770 O O . LYS B 2 75 ? -26.332 13.453 0.233 1.00 39.42 75 LYS B O 1
ATOM 2776 N N . ASP B 2 76 ? -27.392 13.037 2.164 1.00 38.54 76 ASP B N 1
ATOM 2777 C CA . ASP B 2 76 ? -26.169 13.078 2.958 1.00 34.60 76 ASP B CA 1
ATOM 2778 C C . ASP B 2 76 ? -25.281 11.884 2.652 1.00 31.80 76 ASP B C 1
ATOM 2779 O O . ASP B 2 76 ? -25.786 10.782 2.514 1.00 31.85 76 ASP B O 1
ATOM 2784 N N . GLU B 2 77 ? -23.973 12.144 2.543 1.00 26.92 77 GLU B N 1
ATOM 2785 C CA . GLU B 2 77 ? -22.968 11.131 2.245 1.00 27.77 77 GLU B CA 1
ATOM 2786 C C . GLU B 2 77 ? -22.169 10.871 3.523 1.00 22.84 77 GLU B C 1
ATOM 2787 O O . GLU B 2 77 ? -21.813 11.807 4.212 1.00 23.54 77 GLU B O 1
ATOM 2793 N N . TYR B 2 78 ? -21.922 9.606 3.858 1.00 19.56 78 TYR B N 1
ATOM 2794 C CA . TYR B 2 78 ? -21.162 9.240 5.049 1.00 18.56 78 TYR B CA 1
ATOM 2795 C C . TYR B 2 78 ? -19.951 8.459 4.610 1.00 18.17 78 TYR B C 1
ATOM 2796 O O . TYR B 2 78 ? -20.015 7.744 3.597 1.00 19.96 78 TYR B O 1
ATOM 2805 N N . ALA B 2 79 ? -18.891 8.529 5.445 1.00 18.48 79 ALA B N 1
ATOM 2806 C CA . ALA B 2 79 ? -17.708 7.740 5.157 1.00 17.87 79 ALA B CA 1
ATOM 2807 C C . ALA B 2 79 ? -16.859 7.541 6.411 1.00 16.70 79 ALA B C 1
ATOM 2808 O O . ALA B 2 79 ? -17.098 8.189 7.437 1.00 19.05 79 ALA B O 1
ATOM 2810 N N . CYS B 2 80 ? -15.873 6.661 6.287 1.00 16.89 80 CYS B N 1
ATOM 2811 C CA . CYS B 2 80 ? -14.898 6.400 7.334 1.00 18.48 80 CYS B CA 1
ATOM 2812 C C . CYS B 2 80 ? -13.528 6.696 6.739 1.00 18.92 80 CYS B C 1
ATOM 2813 O O . CYS B 2 80 ? -13.238 6.244 5.657 1.00 18.93 80 CYS B O 1
ATOM 2816 N N . ARG B 2 81 ? -12.677 7.385 7.500 1.00 16.81 81 ARG B N 1
ATOM 2817 C CA . ARG B 2 81 ? -11.331 7.753 7.060 1.00 17.46 81 ARG B CA 1
ATOM 2818 C C . ARG B 2 81 ? -10.342 7.145 8.062 1.00 16.39 81 ARG B C 1
ATOM 2819 O O . ARG B 2 81 ? -10.404 7.493 9.229 1.00 18.38 81 ARG B O 1
ATOM 2827 N N . VAL B 2 82 ? -9.396 6.348 7.565 1.00 17.18 82 VAL B N 1
ATOM 2828 C CA . VAL B 2 82 ? -8.480 5.602 8.423 1.00 16.17 82 VAL B CA 1
ATOM 2829 C C . VAL B 2 82 ? -7.027 5.897 8.067 1.00 19.04 82 VAL B C 1
ATOM 2830 O O . VAL B 2 82 ? -6.645 5.882 6.884 1.00 19.14 82 VAL B O 1
ATOM 2834 N N . ASN B 2 83 ? -6.225 6.182 9.093 1.00 18.56 83 ASN B N 1
ATOM 2835 C CA . ASN B 2 83 ? -4.789 6.215 8.872 1.00 20.66 83 ASN B CA 1
ATOM 2836 C C . ASN B 2 83 ? -4.100 5.200 9.777 1.00 20.33 83 ASN B C 1
ATOM 2837 O O . ASN B 2 83 ? -4.534 4.959 10.912 1.00 20.52 83 ASN B O 1
ATOM 2842 N N . HIS B 2 84 ? -2.970 4.670 9.275 1.00 18.15 84 HIS B N 1
ATOM 2843 C CA . HIS B 2 84 ? -2.208 3.623 9.935 1.00 18.09 84 HIS B CA 1
ATOM 2844 C C . HIS B 2 84 ? -0.773 3.686 9.415 1.00 21.66 84 HIS B C 1
ATOM 2845 O O . HIS B 2 84 ? -0.553 4.196 8.327 1.00 19.98 84 HIS B O 1
ATOM 2852 N N . VAL B 2 85 ? 0.196 3.153 10.153 1.00 19.30 85 VAL B N 1
ATOM 2853 C CA . VAL B 2 85 ? 1.587 3.256 9.681 1.00 19.76 85 VAL B CA 1
ATOM 2854 C C . VAL B 2 85 ? 1.740 2.589 8.311 1.00 22.27 85 VAL B C 1
ATOM 2855 O O . VAL B 2 85 ? 2.567 3.030 7.491 1.00 23.85 85 VAL B O 1
ATOM 2859 N N . THR B 2 86 ? 0.934 1.572 7.983 1.00 18.93 86 THR B N 1
ATOM 2860 C CA . THR B 2 86 ? 1.014 0.822 6.733 1.00 21.90 86 THR B CA 1
ATOM 2861 C C . THR B 2 86 ? 0.488 1.610 5.535 1.00 25.50 86 THR B C 1
ATOM 2862 O O . THR B 2 86 ? 0.621 1.131 4.408 1.00 26.46 86 THR B O 1
ATOM 2866 N N . LEU B 2 87 ? -0.208 2.722 5.777 1.00 25.96 87 LEU B N 1
ATOM 2867 C CA . LEU B 2 87 ? -0.876 3.495 4.733 1.00 27.34 87 LEU B CA 1
ATOM 2868 C C . LEU B 2 87 ? -0.113 4.780 4.436 1.00 28.28 87 LEU B C 1
ATOM 2869 O O . LEU B 2 87 ? 0.201 5.585 5.326 1.00 26.00 87 LEU B O 1
ATOM 2874 N N . SER B 2 88 ? 0.174 5.014 3.148 1.00 31.00 88 SER B N 1
ATOM 2875 C CA . SER B 2 88 ? 0.934 6.201 2.791 1.00 33.57 88 SER B CA 1
ATOM 2876 C C . SER B 2 88 ? 0.067 7.452 2.866 1.00 33.58 88 SER B C 1
ATOM 2877 O O . SER B 2 88 ? 0.589 8.524 3.112 1.00 37.41 88 SER B O 1
ATOM 2880 N N . GLN B 2 89 ? -1.250 7.326 2.694 1.00 30.15 89 GLN B N 1
ATOM 2881 C CA . GLN B 2 89 ? -2.174 8.427 2.910 1.00 29.52 89 GLN B CA 1
ATOM 2882 C C . GLN B 2 89 ? -3.444 7.851 3.527 1.00 25.94 89 GLN B C 1
ATOM 2883 O O . GLN B 2 89 ? -3.667 6.649 3.448 1.00 25.32 89 GLN B O 1
ATOM 2889 N N . PRO B 2 90 ? -4.309 8.691 4.106 1.00 26.90 90 PRO B N 1
ATOM 2890 C CA . PRO B 2 90 ? -5.567 8.202 4.669 1.00 27.39 90 PRO B CA 1
ATOM 2891 C C . PRO B 2 90 ? -6.435 7.465 3.654 1.00 27.40 90 PRO B C 1
ATOM 2892 O O . PRO B 2 90 ? -6.553 7.851 2.502 1.00 25.27 90 PRO B O 1
ATOM 2896 N N . LYS B 2 91 ? -7.029 6.354 4.083 1.00 22.57 91 LYS B N 1
ATOM 2897 C CA . LYS B 2 91 ? -7.916 5.583 3.229 1.00 23.07 91 LYS B CA 1
ATOM 2898 C C . LYS B 2 91 ? -9.345 5.984 3.578 1.00 24.77 91 LYS B C 1
ATOM 2899 O O . LYS B 2 91 ? -9.698 6.049 4.750 1.00 23.24 91 LYS B O 1
ATOM 2905 N N . ILE B 2 92 ? -10.141 6.276 2.554 1.00 21.84 92 ILE B N 1
ATOM 2906 C CA . ILE B 2 92 ? -11.524 6.665 2.750 1.00 22.67 92 ILE B CA 1
ATOM 2907 C C . ILE B 2 92 ? -12.414 5.579 2.160 1.00 23.50 92 ILE B C 1
ATOM 2908 O O . ILE B 2 92 ? -12.255 5.219 0.997 1.00 25.10 92 ILE B O 1
ATOM 2913 N N . VAL B 2 93 ? -13.317 5.012 3.001 1.00 19.79 93 VAL B N 1
ATOM 2914 C CA . VAL B 2 93 ? -14.346 4.084 2.550 1.00 18.41 93 VAL B CA 1
ATOM 2915 C C . VAL B 2 93 ? -15.712 4.741 2.725 1.00 17.94 93 VAL B C 1
ATOM 2916 O O . VAL B 2 93 ? -16.044 5.230 3.817 1.00 18.01 93 V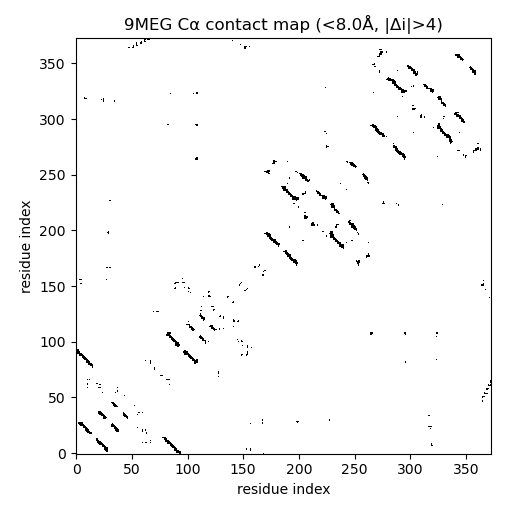AL B O 1
ATOM 2920 N N . LYS B 2 94 ? -16.498 4.773 1.634 1.00 19.45 94 LYS B N 1
ATOM 2921 C CA . LYS B 2 94 ? -17.819 5.377 1.643 1.00 20.57 94 LYS B CA 1
ATOM 2922 C C . LYS B 2 94 ? -18.875 4.413 2.181 1.00 19.04 94 LYS B C 1
ATOM 2923 O O . LYS B 2 94 ? -18.752 3.217 1.968 1.00 22.07 94 LYS B O 1
ATOM 2929 N N . TRP B 2 95 ? -19.851 4.951 2.926 1.00 19.99 95 TRP B N 1
ATOM 2930 C CA . TRP B 2 95 ? -21.000 4.190 3.375 1.00 18.03 95 TRP B CA 1
ATOM 2931 C C . TRP B 2 95 ? -21.906 3.895 2.181 1.00 19.69 95 TRP B C 1
ATOM 2932 O O . TRP B 2 95 ? -22.300 4.839 1.479 1.00 22.62 95 TRP B O 1
ATOM 2943 N N . ASP B 2 96 ? -22.128 2.603 1.918 1.00 21.10 96 ASP B N 1
ATOM 2944 C CA . ASP B 2 96 ? -23.061 2.135 0.888 1.00 23.57 96 ASP B CA 1
ATOM 2945 C C . ASP B 2 96 ? -24.081 1.248 1.594 1.00 24.62 96 ASP B C 1
ATOM 2946 O O . ASP B 2 96 ? -23.708 0.316 2.310 1.00 26.65 96 ASP B O 1
ATOM 2951 N N . ARG B 2 97 ? -25.362 1.580 1.506 1.00 24.07 97 ARG B N 1
ATOM 2952 C CA . ARG B 2 97 ? -26.318 0.853 2.322 1.00 27.88 97 ARG B CA 1
ATOM 2953 C C . ARG B 2 97 ? -26.459 -0.602 1.873 1.00 28.11 97 ARG B C 1
ATOM 2954 O O . ARG B 2 97 ? -27.109 -1.365 2.565 1.00 24.83 97 ARG B O 1
ATOM 2962 N N . ASP B 2 98 ? -25.875 -0.987 0.741 1.00 32.26 98 ASP B N 1
ATOM 2963 C CA . ASP B 2 98 ? -25.950 -2.365 0.273 1.00 35.16 98 ASP B CA 1
ATOM 2964 C C . ASP B 2 98 ? -24.706 -3.164 0.668 1.00 27.73 98 ASP B C 1
ATOM 2965 O O . ASP B 2 98 ? -24.464 -4.225 0.100 1.00 27.53 98 ASP B O 1
ATOM 2970 N N . MET B 2 99 ? -23.855 -2.638 1.566 1.00 27.30 99 MET B N 1
ATOM 2971 C CA . MET B 2 99 ? -22.635 -3.356 1.922 1.00 24.67 99 MET B CA 1
ATOM 2972 C C . MET B 2 99 ? -22.372 -3.336 3.462 1.00 25.95 99 MET B C 1
ATOM 2973 O O . MET B 2 99 ? -21.342 -3.931 3.833 1.00 24.29 99 MET B O 1
ATOM 2979 N N . ARG C 3 11 ? -10.977 -16.678 44.459 1.00 51.44 0 ARG C N 1
ATOM 2980 C CA . ARG C 3 11 ? -11.946 -15.564 44.628 1.00 50.80 0 ARG C CA 1
ATOM 2981 C C . ARG C 3 11 ? -11.833 -14.564 43.458 1.00 46.56 0 ARG C C 1
ATOM 2982 O O . ARG C 3 11 ? -12.816 -14.342 42.734 1.00 44.93 0 ARG C O 1
ATOM 2984 N N . ALA C 3 12 ? -10.642 -13.973 43.251 1.00 38.77 1 ALA C N 1
ATOM 2985 C CA . ALA C 3 12 ? -10.436 -13.009 42.173 1.00 27.73 1 ALA C CA 1
ATOM 2986 C C . ALA C 3 12 ? -10.797 -13.666 40.861 1.00 28.51 1 ALA C C 1
ATOM 2987 O O . ALA C 3 12 ? -10.524 -14.853 40.727 1.00 34.36 1 ALA C O 1
ATOM 2989 N N . PHE C 3 13 ? -11.316 -12.888 39.893 1.00 22.69 2 PHE C N 1
ATOM 2990 C CA . PHE C 3 13 ? -11.607 -13.424 38.567 1.00 23.56 2 PHE C CA 1
ATOM 2991 C C . PHE C 3 13 ? -10.486 -13.157 37.554 1.00 24.08 2 PHE C C 1
ATOM 2992 O O . PHE C 3 13 ? -10.416 -13.868 36.529 1.00 25.99 2 PHE C O 1
ATOM 3000 N N . VAL C 3 14 ? -9.578 -12.219 37.872 1.00 19.24 3 VAL C N 1
ATOM 3001 C CA . VAL C 3 14 ? -8.478 -11.845 36.998 1.00 18.20 3 VAL C CA 1
ATOM 3002 C C . VAL C 3 14 ? -7.284 -12.746 37.351 1.00 17.85 3 VAL C C 1
ATOM 3003 O O . VAL C 3 14 ? -7.044 -13.023 38.529 1.00 20.87 3 VAL C O 1
ATOM 3007 N N . GLY C 3 15 ? -6.528 -13.189 36.349 1.00 17.71 4 GLY C N 1
ATOM 3008 C CA . GLY C 3 15 ? -5.360 -14.039 36.538 1.00 15.93 4 GLY C CA 1
ATOM 3009 C C . GLY C 3 15 ? -4.116 -13.199 36.804 1.00 15.67 4 GLY C C 1
ATOM 3010 O O . GLY C 3 15 ? -3.899 -12.162 36.177 1.00 18.04 4 GLY C O 1
ATOM 3011 N N . LYS C 3 16 ? -3.302 -13.630 37.755 1.00 17.20 5 LYS C N 1
ATOM 3012 C CA . LYS C 3 16 ? -1.969 -13.087 37.963 1.00 18.18 5 LYS C CA 1
ATOM 3013 C C . LYS C 3 16 ? -1.039 -13.494 36.839 1.00 17.41 5 LYS C C 1
ATOM 3014 O O . LYS C 3 16 ? -0.990 -14.675 36.452 1.00 21.19 5 LYS C O 1
ATOM 3020 N N . LYS C 3 17 ? -0.285 -12.519 36.347 1.00 15.14 6 LYS C N 1
ATOM 3021 C CA . LYS C 3 17 ? 0.719 -12.767 35.316 1.00 15.50 6 LYS C CA 1
ATOM 3022 C C . LYS C 3 17 ? 2.141 -12.869 35.872 1.00 16.37 6 LYS C C 1
ATOM 3023 O O . LYS C 3 17 ? 2.426 -12.409 36.974 1.00 16.23 6 LYS C O 1
ATOM 3029 N N . TYR C 3 18 ? 3.041 -13.429 35.052 1.00 16.39 7 TYR C N 1
ATOM 3030 C CA . TYR C 3 18 ? 4.440 -13.599 35.399 1.00 14.49 7 TYR C CA 1
ATOM 3031 C C . TYR C 3 18 ? 5.305 -12.923 34.333 1.00 14.07 7 TYR C C 1
ATOM 3032 O O . TYR C 3 18 ? 5.014 -13.003 33.135 1.00 16.53 7 TYR C O 1
ATOM 3041 N N . CYS C 3 19 ? 6.358 -12.246 34.774 1.00 15.85 8 CYS C N 1
ATOM 3042 C CA . CYS C 3 19 ? 7.278 -11.530 33.888 1.00 14.91 8 CYS C CA 1
ATOM 3043 C C . CYS C 3 19 ? 8.001 -12.525 32.969 1.00 15.01 8 CYS C C 1
ATOM 3044 O O . CYS C 3 19 ? 8.529 -13.550 33.450 1.00 14.08 8 CYS C O 1
ATOM 3047 N N . LEU C 3 20 ? 8.015 -12.203 31.673 1.00 13.19 9 LEU C N 1
ATOM 3048 C CA . LEU C 3 20 ? 8.703 -12.972 30.645 1.00 13.21 9 LEU C CA 1
ATOM 3049 C C . LEU C 3 20 ? 10.237 -12.849 30.809 1.00 14.02 9 LEU C C 1
ATOM 3050 O O . LEU C 3 20 ? 10.708 -11.971 31.566 1.00 16.57 9 LEU C O 1
#

Foldseek 3Di:
DKKWKKKKWKWKDDPPPDQTKIKIWIDIQLHTAKIAIPPDPDGMDGCVCVVVVVVSVVVSVVVSVVVVLVCVLVVHDPPDMKMKIWMWAFMGDPVLATPFTWTFMDIRNHGAKIQDRVLQAMDGDDPSSVVVRVVCVVVVVSVVSVCCHRPVRSVVSVVCCVVVVVPSVAWDFWDWDWDWADPDLWKIKIKIKTDDTPDQDKDKFKDFQRHTDVPQKDWDDWADPPPSHIMIMIMGMDTPPRQVRMWMWIDTPNDPDIDIDGHD/DWWAWDWDWEWPDQADAQDKTKIKIKIKGTPDDDKDKFKDKQRHGDPPWDKDDWDHDPVRIIMMMTMDMDRDHPPIWMWMWMDDPVDPHIDIDTDDSVD/DDPDDDDDDD

B-factor: mean 22.59, std 11.67, range [10.5, 87.1]

InterPro domains:
  IPR001039 MHC class I alpha chain, alpha1 alpha2 domains [PR01638] (83-112)
  IPR001039 MHC class I alpha chain, alpha1 alpha2 domains [PR01638] (115-131)
  IPR001039 MHC class I alpha chain, alpha1 alpha2 domains [PR01638] (136-153)
  IPR001039 MHC class I alpha chain, alpha1 alpha2 domains [PR01638] (181-199)
  IPR003006 Immunoglobulin/major histocompatibility complex, conserved site [PS00290] (281-287)
  IPR003597 Immunoglobulin C1-set [PF07654] (219-290)
  IPR003597 Immunoglobulin C1-set [SM00407] (222-293)
  IPR007110 Immunoglobulin-like domain [PS50835] (209-295)
  IPR011161 MHC class I-like antigen recognition-like [PF00129] (25-203)
  IPR011162 MHC classes I/II-like antigen recognition protein [SSF54452] (26-205)
  IPR013783 Immunoglobulin-like fold [G3DSA:2.60.40.10] (206-308)
  IPR036179 Immunoglobulin-like domain superfamily [SSF48726] (208-300)
  IPR037055 MHC class I-like antigen recognition-like superfamily [G3D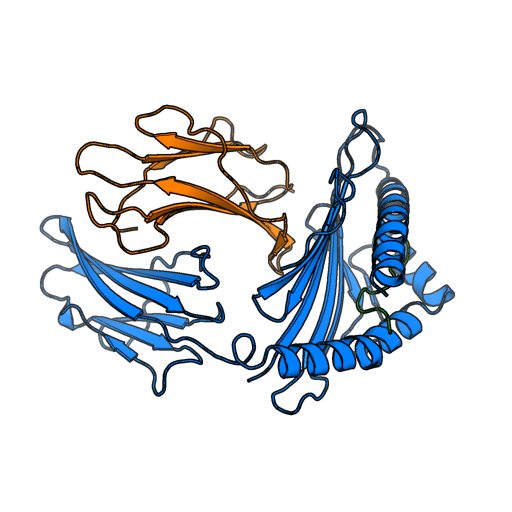SA:3.30.500.10] (24-205)
  IPR050208 Antigen-presenting and immune regulatory MHC class I-related [PTHR16675] (14-299)

Sequence (373 aa):
GSHSMRYFDTAMSRPGRGEPRFISVGYVDDTQFVRFDSDAASPREEPYWDRNTQIFKTNTQTDRCSLRNLRGYYNQSEAGSHTLQSMYGCDVGPDGRLLRGHNQYAYDGKDYIALNEDLRSWTAADTAAQITQRKWEAARVAEQDRAYLEGTCVEWLRRYLENGKDTLERADPPKTHVTHHPISDHEATLRCWALGFYPAEITLTWQRDGEDQTQDTELVETRPAGDRTFQKWAAVVVPSGEEQRYTCHVQHEGLPKPLTLRWEIQRTPKIQVYSRHPAENGKSNFLNCYVSGFHPSDIEVDLLKNGERIEKVEHSDLSFSKDWSFYLLYYTEFTPTEKDEYACRVNHVTLSQPKIVKWDRDMRAFVGKKYCL

Secondary structure (DSSP, 8-state):
--EEEEEEEEEE--TTS-SPEEEEEEEETTEEEEEEETT-SS-EE---HHHHHHHHHHHHHHHHHHHHHHHHHTT--TTS--EEEEEEEEEE-TTS-EEEEEEEEEETTEEEEEE-TTSS-EEESSHHHHHHHHHHHHTTHHHHHHHIIIIIHHHHHHHHHHHTHHHHT-PBPPEEEEEEEESSSSEEEEEEEEEEEBSS--EEEEEETTEE-GGG-EEPPPEE-SSS-EEEEEEEEEETT-GGGEEEEEE-TT-SS-EEE---/--BPPEEEEEESS---TTS-EEEEEEEEEEBSS--EEEEEETTEEPTT-EEPPPEE-TTS-EEEEEEEEE---SS--EEEEEE-TT-SS-EEEE--TT-/--SSPPP---

Radius of gyration: 22.67 Å; Cα contacts (8 Å, |Δi|>4): 815; chains: 3; bounding box: 56×47×65 Å

Nearest PDB structures (foldseek):
  7r7y-assembly1_B  TM=1.009E+00  e=8.412E-19  Homo sapiens
  5wmp-assembly1_B  TM=1.007E+00  e=1.590E-18  Homo sapiens
  4qrs-assembly1_B  TM=1.008E+00  e=2.851E-18  Homo sapiens
  4l3c-assembly7_N  TM=1.003E+00  e=1.732E-17  Homo sapiens
  2p5w-assembly1_B  TM=1.001E+00  e=1.826E-17  Homo sapiens